Protein AF-A0A401NIW7-F1 (afdb_monomer)

Organism: Scyliorhinus torazame (NCBI:txid75743)

Radius of gyration: 30.34 Å; Cα contacts (8 Å, |Δi|>4): 1349; chains: 1; bounding box: 84×66×97 Å

Secondary structure (DSSP, 8-state):
-----PPPPTT--GGGTT--EEEEEE-SSEEEEEETTS-EEEEEEEEEE-TTS-EEEEEPPPEE-GGGTTS-EEEEEE-SSEEEEEETTS-EEEEE--TTSTT-S-STT--EEEEEE-GGGTTS-EEEEEE-SSEEEEEETTS-EEEEE--TTSTT-SSS---EEEEEE-GGGTTS---EEEE-SSEEEEETTEEEEE--TTSTTSSS--S-EEEEEE--------S-----S---PPPEEEEEEETTEEEEEEPPP--------TTSSS-S-----GGGTTTS---HHHHHHHHHHT-STTS--------S--SS-------------S--HHHHHHHHHHHHTT-GGGS-HHHHHHHHHHHHHHHHHHHTPPPEEEEE-TTSHHHHHHHHHHHTTTS-TTSPEEEEETT----SHHHHHHHHHHHHHHHHH-TTTSEEPTTT--EE--SSPPSSSSHHHHHHHHHHHHHHHT--------HHHHHHHTTPPP-HHHHHHH-HHHHHHHHHHH---S-HHHHH--BSEEEEE-TTS-EEEEESSTTGGG-B--TTTHHHHHHHHHHHHHTGGGHHHHHHHHHHHHTSS-HHHHTTS-HHHHHHHHH-B----HHHHHHH-EEES--TTSHHHHHHHHHHHHS-HHHHHHHHHHHHS-SSBPTT-TTS---EEE----SSGGGSPPEEEGGGTEEE----SSHHHHHHHHHHHHHHTTT-SS---S--

Mean predicted aligned error: 18.11 Å

pLDDT: mean 72.96, std 22.21, range [20.44, 97.75]

Solvent-accessible surface area (backbone atoms only — not comparable to full-atom values): 40743 Å² total; per-residue (Å²): 133,91,80,88,78,80,83,72,60,72,56,38,44,84,78,52,75,64,40,42,72,56,50,61,25,42,19,62,44,34,36,41,38,32,27,74,82,14,38,43,28,41,23,43,44,43,76,41,84,40,101,83,78,47,77,45,79,43,74,47,79,61,37,76,43,69,92,45,53,88,49,39,36,74,47,67,27,25,15,34,55,30,38,39,36,32,24,76,85,24,48,43,30,22,24,32,53,11,77,42,12,37,44,26,61,65,61,88,34,61,57,32,98,54,80,38,69,28,64,90,49,60,93,43,58,53,68,45,72,37,29,15,37,52,24,30,40,40,31,30,74,86,19,50,43,28,29,20,3,43,12,81,41,5,34,52,26,72,71,48,49,68,63,26,37,38,72,38,75,33,68,86,49,60,94,54,58,42,78,47,73,22,27,9,39,50,26,31,39,35,39,57,70,47,25,20,18,3,43,8,77,77,40,33,43,56,62,88,45,48,64,61,27,32,40,69,40,73,36,77,87,84,84,77,85,75,91,65,96,68,98,69,97,71,89,77,76,83,51,74,76,46,69,44,34,32,45,74,37,58,51,70,45,66,59,80,83,91,71,92,76,86,90,74,71,85,86,75,78,74,78,89,77,78,93,77,74,68,81,83,64,72,87,64,91,78,59,72,68,62,52,49,51,50,51,52,50,61,60,54,43,46,74,50,86,62,92,67,71,82,93,71,97,61,103,66,89,73,84,88,71,82,84,87,89,89,85,83,88,90,84,57,80,64,55,55,54,51,52,53,47,65,68,44,30,87,44,33,82,69,45,55,73,66,33,48,52,51,52,49,55,50,51,37,52,48,50,30,64,74,64,72,54,69,61,45,72,38,66,24,42,92,92,40,44,60,63,32,45,51,51,43,51,63,76,47,71,88,56,74,50,46,34,54,75,38,33,30,47,69,97,52,93,64,73,40,60,15,52,33,25,30,47,35,46,52,35,28,53,52,49,64,72,35,65,72,74,32,39,58,28,90,79,53,68,29,39,40,79,48,76,62,80,55,98,67,75,67,53,49,22,49,52,15,30,51,53,16,42,26,56,46,69,70,31,50,36,56,67,42,64,50,67,40,58,38,20,52,76,61,75,40,84,70,50,62,69,44,39,39,62,49,31,72,64,28,55,56,50,48,51,63,71,68,54,83,62,80,60,39,39,80,76,64,69,43,44,31,43,48,80,39,72,44,99,86,69,47,78,46,75,44,59,58,45,94,71,13,75,77,39,72,38,35,72,90,48,40,67,60,48,48,52,33,50,46,45,36,68,75,39,66,58,34,42,69,58,48,50,38,18,50,54,18,26,48,56,19,44,62,68,59,63,63,53,34,49,53,40,69,53,48,44,27,50,31,42,24,35,87,76,78,58,65,72,47,41,64,74,48,43,41,58,42,82,52,53,86,82,36,67,54,52,46,41,48,50,56,49,56,66,72,44,55,68,75,56,50,32,37,42,34,26,54,28,41,31,37,63,56,42,54,53,71,36,46,86,72,47,59,40,32,41,31,42,87,78,65,85,70,27,74,82,55,66,50,46,56,42,30,67,68,31,25,35,38,47,57,71,37,91,44,59,67,59,44,46,53,33,46,54,45,44,46,51,47,51,73,79,45,87,68,72,81,81,90,78,130

Structure (mmCIF, N/CA/C/O backbone):
data_AF-A0A401NIW7-F1
#
_entry.id   AF-A0A401NIW7-F1
#
loop_
_atom_site.group_PDB
_atom_site.id
_atom_site.type_symbol
_atom_site.label_atom_id
_atom_site.label_alt_id
_atom_site.label_comp_id
_atom_site.label_asym_id
_atom_site.label_entity_id
_atom_site.label_seq_id
_atom_site.pdbx_PDB_ins_code
_atom_site.Cartn_x
_atom_site.Cartn_y
_atom_site.Cartn_z
_atom_site.occupancy
_atom_site.B_iso_or_equiv
_atom_site.auth_seq_id
_atom_site.auth_comp_id
_atom_site.auth_asym_id
_atom_site.auth_atom_id
_atom_site.pdbx_PDB_model_num
ATOM 1 N N . VAL A 1 1 ? -25.364 21.256 -52.747 1.00 29.42 1 VAL A N 1
ATOM 2 C CA . VAL A 1 1 ? -26.210 20.075 -53.042 1.00 29.42 1 VAL A CA 1
ATOM 3 C C . VAL A 1 1 ? -25.743 18.892 -52.203 1.00 29.42 1 VAL A C 1
ATOM 5 O O . VAL A 1 1 ? -24.567 18.574 -52.206 1.00 29.42 1 VAL A O 1
ATOM 8 N N . ARG A 1 2 ? -26.684 18.372 -51.410 1.00 27.89 2 ARG A N 1
ATOM 9 C CA . ARG A 1 2 ? -26.705 17.194 -50.524 1.00 27.89 2 ARG A CA 1
ATOM 10 C C . ARG A 1 2 ? -25.580 16.153 -50.658 1.00 27.89 2 ARG A C 1
ATOM 12 O O . ARG A 1 2 ? -25.397 15.564 -51.713 1.00 27.89 2 ARG A O 1
ATOM 19 N N . GLY A 1 3 ? -25.012 15.796 -49.506 1.00 23.67 3 GLY A N 1
ATOM 20 C CA . GLY A 1 3 ? -24.344 14.517 -49.255 1.00 23.67 3 GLY A CA 1
ATOM 21 C C . GLY A 1 3 ? -24.343 14.186 -47.759 1.00 23.67 3 GLY A C 1
ATOM 22 O O . GLY A 1 3 ? -23.374 14.456 -47.061 1.00 23.67 3 GLY A O 1
ATOM 23 N N . TRP A 1 4 ? -25.466 13.677 -47.247 1.00 27.62 4 TRP A N 1
ATOM 24 C CA . TRP A 1 4 ? -25.642 13.252 -45.854 1.00 27.62 4 TRP A CA 1
ATOM 25 C C . TRP A 1 4 ? -24.672 12.110 -45.491 1.00 27.62 4 TRP A C 1
ATOM 27 O O . TRP A 1 4 ? -24.789 11.017 -46.040 1.00 27.62 4 TRP A O 1
ATOM 37 N N . LYS A 1 5 ? -23.775 12.309 -44.515 1.00 29.88 5 LYS A N 1
ATOM 38 C CA . LYS A 1 5 ? -23.221 11.196 -43.724 1.00 29.88 5 LYS A CA 1
ATOM 39 C C . LYS A 1 5 ? -24.084 11.044 -42.472 1.00 29.88 5 LYS A C 1
ATOM 41 O O . LYS A 1 5 ? -24.156 11.955 -41.653 1.00 29.88 5 LYS A O 1
ATOM 46 N N . LYS A 1 6 ? -24.805 9.920 -42.408 1.00 28.88 6 LYS A N 1
ATOM 47 C CA . LYS A 1 6 ? -25.704 9.520 -41.318 1.00 28.88 6 LYS A CA 1
ATOM 48 C C . LYS A 1 6 ? -25.016 9.695 -39.960 1.00 28.88 6 LYS A C 1
ATOM 50 O O . LYS A 1 6 ? -23.955 9.117 -39.740 1.00 28.88 6 LYS A O 1
ATOM 55 N N . LYS A 1 7 ? -25.652 10.462 -39.071 1.00 31.55 7 LYS A N 1
ATOM 56 C CA . LYS A 1 7 ? -25.397 10.434 -37.628 1.00 31.55 7 LYS A CA 1
ATOM 57 C C . LYS A 1 7 ? -25.598 8.994 -37.141 1.00 31.55 7 LYS A C 1
ATOM 59 O O . LYS A 1 7 ? -26.641 8.409 -37.422 1.00 31.55 7 LYS A O 1
ATOM 64 N N . THR A 1 8 ? -24.600 8.408 -36.493 1.00 30.16 8 THR A N 1
ATOM 65 C CA . THR A 1 8 ? -24.762 7.171 -35.719 1.00 30.16 8 THR A CA 1
ATOM 66 C C . THR A 1 8 ? -25.313 7.544 -34.348 1.00 30.16 8 THR A C 1
ATOM 68 O O . THR A 1 8 ? -24.718 8.385 -33.680 1.00 30.16 8 THR A O 1
ATOM 71 N N . GLU A 1 9 ? -26.445 6.952 -33.967 1.00 31.27 9 GLU A N 1
ATOM 72 C CA . GLU A 1 9 ? -27.076 7.133 -32.653 1.00 31.27 9 GLU A CA 1
ATOM 73 C C . GLU A 1 9 ? -26.124 6.726 -31.500 1.00 31.27 9 GLU A C 1
ATOM 75 O O . GLU A 1 9 ? -25.246 5.872 -31.675 1.00 31.27 9 GLU A O 1
ATOM 80 N N . PRO A 1 10 ? -26.280 7.306 -30.301 1.00 31.59 10 PRO A N 1
ATOM 81 C CA . PRO A 1 10 ? -25.478 7.019 -29.115 1.00 31.59 10 PRO A CA 1
ATOM 82 C C . PRO A 1 10 ? -25.639 5.556 -28.691 1.00 31.59 10 PRO A C 1
ATOM 84 O O . PRO A 1 10 ? -26.748 5.046 -28.549 1.00 31.59 10 PRO A O 1
ATOM 87 N N . GLY A 1 11 ? -24.509 4.880 -28.473 1.00 33.44 11 GLY A N 1
ATOM 88 C CA . GLY A 1 11 ? -24.452 3.440 -28.200 1.00 33.44 11 GLY A CA 1
ATOM 89 C C . GLY A 1 11 ? -24.207 2.573 -29.439 1.00 33.44 11 GLY A C 1
ATOM 90 O O . GLY A 1 11 ? -23.999 1.373 -29.293 1.00 33.44 11 GLY A O 1
ATOM 91 N N . LEU A 1 12 ? -24.171 3.153 -30.645 1.00 33.91 12 LEU A N 1
ATOM 92 C CA . LEU A 1 12 ? -23.828 2.452 -31.882 1.00 33.91 12 LEU A CA 1
ATOM 93 C C . LEU A 1 12 ? -22.353 2.665 -32.223 1.00 33.91 12 LEU A C 1
ATOM 95 O O . LEU A 1 12 ? -21.999 3.541 -33.012 1.00 33.91 12 LEU A O 1
ATOM 99 N N . PHE A 1 13 ? -21.469 1.837 -31.669 1.00 41.75 13 PHE A N 1
ATOM 100 C CA . PHE A 1 13 ? -20.079 1.865 -32.114 1.00 41.75 13 PHE A CA 1
ATOM 101 C C . PHE A 1 13 ? -19.962 1.197 -33.495 1.00 41.75 13 PHE A C 1
ATOM 103 O O . PHE A 1 13 ? -20.552 0.128 -33.713 1.00 41.75 13 PHE A O 1
ATOM 110 N N . PRO A 1 14 ? -19.156 1.749 -34.423 1.00 42.44 14 PRO A N 1
ATOM 111 C CA . PRO A 1 14 ? -18.940 1.156 -35.746 1.00 42.44 14 PRO A CA 1
ATOM 112 C C . PRO A 1 14 ? -18.460 -0.301 -35.668 1.00 42.44 14 PRO A C 1
ATOM 114 O O . PRO A 1 14 ? -18.791 -1.120 -36.524 1.00 42.44 14 PRO A O 1
ATOM 117 N N . HIS A 1 15 ? -17.708 -0.628 -34.612 1.00 47.84 15 HIS A N 1
ATOM 118 C CA . HIS A 1 15 ? -17.145 -1.953 -34.356 1.00 47.84 15 HIS A CA 1
ATOM 119 C C . HIS A 1 15 ? -18.180 -2.995 -33.904 1.00 47.84 15 HIS A C 1
ATOM 121 O O . HIS A 1 15 ? -17.994 -4.176 -34.181 1.00 47.84 15 HIS A O 1
ATOM 127 N N . PHE A 1 16 ? -19.299 -2.575 -33.306 1.00 53.31 16 PHE A N 1
ATOM 128 C CA . PHE A 1 16 ? -20.375 -3.462 -32.841 1.00 53.31 16 PHE A CA 1
ATOM 129 C C . PHE A 1 16 ? -21.561 -3.517 -33.812 1.00 53.31 16 PHE A C 1
ATOM 131 O O . PHE A 1 16 ? -22.676 -3.833 -33.411 1.00 53.31 16 PHE A O 1
ATOM 138 N N . LYS A 1 17 ? -21.348 -3.178 -35.095 1.00 58.56 17 LYS A N 1
ATOM 139 C CA . LYS A 1 17 ? -22.383 -3.187 -36.148 1.00 58.56 17 LYS A CA 1
ATOM 140 C C . LYS A 1 17 ? -23.684 -2.475 -35.742 1.00 58.56 17 LYS A C 1
ATOM 142 O O . LYS A 1 17 ? -24.760 -2.968 -36.060 1.00 58.56 17 LYS A O 1
ATOM 147 N N . GLN A 1 18 ? -23.594 -1.332 -35.055 1.00 56.09 18 GLN A N 1
ATOM 148 C CA . GLN A 1 18 ? -24.780 -0.616 -34.562 1.00 56.09 18 GLN A CA 1
ATOM 149 C C . GLN A 1 18 ? -25.594 -1.429 -33.534 1.00 56.09 18 GLN A C 1
ATOM 151 O O . GLN A 1 18 ? -26.820 -1.399 -33.529 1.00 56.09 18 GLN A O 1
ATOM 156 N N . GLN A 1 19 ? -24.928 -2.170 -32.648 1.00 53.62 19 GLN A N 1
ATOM 157 C CA . GLN A 1 19 ? -25.566 -2.741 -31.465 1.00 53.62 19 GLN A CA 1
ATOM 158 C C . GLN A 1 19 ? -25.176 -1.982 -30.210 1.00 53.62 19 GLN A C 1
ATOM 160 O O . GLN A 1 19 ? -24.020 -1.602 -30.028 1.00 53.62 19 GLN A O 1
ATOM 165 N N . ARG A 1 20 ? -26.160 -1.818 -29.328 1.00 56.47 20 ARG A N 1
ATOM 166 C CA . ARG A 1 20 ? -25.988 -1.164 -28.044 1.00 56.47 20 ARG A CA 1
ATOM 167 C C . ARG A 1 20 ? -25.466 -2.133 -26.997 1.00 56.47 20 ARG A C 1
ATOM 169 O O . ARG A 1 20 ? -26.117 -3.139 -26.715 1.00 56.47 20 ARG A O 1
ATOM 176 N N . ILE A 1 21 ? -24.319 -1.810 -26.411 1.00 60.56 21 ILE A N 1
ATOM 177 C CA . ILE A 1 21 ? -23.726 -2.590 -25.323 1.00 60.56 21 ILE A CA 1
ATOM 178 C C . ILE A 1 21 ? -24.487 -2.317 -24.022 1.00 60.56 21 ILE A C 1
ATOM 180 O O . ILE A 1 21 ? -24.727 -1.169 -23.654 1.00 60.56 21 ILE A O 1
ATOM 184 N N . HIS A 1 22 ? -24.917 -3.397 -23.378 1.00 53.97 22 HIS A N 1
ATOM 185 C CA . HIS A 1 22 ? -25.657 -3.416 -22.123 1.00 53.97 22 HIS A CA 1
ATOM 186 C C . HIS A 1 22 ? -24.731 -3.615 -20.919 1.00 53.97 22 HIS A C 1
ATOM 188 O O . HIS A 1 22 ? -24.939 -2.985 -19.888 1.00 53.97 22 HIS A O 1
ATOM 194 N N . PHE A 1 23 ? -23.731 -4.486 -21.053 1.00 52.34 23 PHE A N 1
ATOM 195 C CA . PHE A 1 23 ? -22.862 -4.904 -19.957 1.00 52.34 23 PHE A CA 1
ATOM 196 C C . PHE A 1 23 ? -21.481 -5.302 -20.493 1.00 52.34 23 PHE A C 1
ATOM 198 O O . PHE A 1 23 ? -21.373 -5.761 -21.632 1.00 52.34 23 PHE A O 1
ATOM 205 N N . ALA A 1 24 ? -20.436 -5.150 -19.680 1.00 53.69 24 ALA A N 1
ATOM 206 C CA . ALA A 1 24 ? -19.100 -5.642 -19.991 1.00 53.69 24 ALA A CA 1
ATOM 207 C C . ALA A 1 24 ? -18.489 -6.356 -18.778 1.00 53.69 24 ALA A C 1
ATOM 209 O O . ALA A 1 24 ? -18.705 -5.936 -17.645 1.00 53.69 24 ALA A O 1
ATOM 210 N N . ALA A 1 25 ? -17.728 -7.421 -19.031 1.00 53.84 25 ALA A N 1
ATOM 211 C CA . ALA A 1 25 ? -16.949 -8.145 -18.028 1.00 53.84 25 ALA A CA 1
ATOM 212 C C . ALA A 1 25 ? -15.480 -8.199 -18.456 1.00 53.84 25 ALA A C 1
ATOM 214 O O . ALA A 1 25 ? -15.186 -8.466 -19.622 1.00 53.84 25 ALA A O 1
ATOM 215 N N . CYS A 1 26 ? -14.561 -7.968 -17.522 1.00 57.81 26 CYS A N 1
ATOM 216 C CA . CYS A 1 26 ? -13.124 -7.914 -17.785 1.00 57.81 26 CYS A CA 1
ATOM 217 C C . CYS A 1 26 ? -12.389 -9.000 -16.989 1.00 57.81 26 CYS A C 1
ATOM 219 O O . CYS A 1 26 ? -12.693 -9.205 -15.819 1.00 57.81 26 CYS A O 1
ATOM 221 N N . GLY A 1 27 ? -11.454 -9.687 -17.641 1.00 54.44 27 GLY A N 1
ATOM 222 C CA . GLY A 1 27 ? -10.474 -10.591 -17.038 1.00 54.44 27 GLY A CA 1
ATOM 223 C C . GLY A 1 27 ? -9.046 -10.160 -17.387 1.00 54.44 27 GLY A C 1
ATOM 224 O O . GLY A 1 27 ? -8.850 -9.183 -18.109 1.00 54.44 27 GLY A O 1
ATOM 225 N N . THR A 1 28 ? -8.024 -10.887 -16.924 1.00 60.28 28 THR A N 1
ATOM 226 C CA . THR A 1 28 ? -6.608 -10.547 -17.201 1.00 60.28 28 THR A CA 1
ATOM 227 C C . THR A 1 28 ? -6.256 -10.645 -18.685 1.00 60.28 28 THR A C 1
ATOM 229 O O . THR A 1 28 ? -5.409 -9.893 -19.163 1.00 60.28 28 THR A O 1
ATOM 232 N N . SER A 1 29 ? -6.892 -11.559 -19.421 1.00 58.81 29 SER A N 1
ATOM 233 C CA . SER A 1 29 ? -6.573 -11.845 -20.829 1.00 58.81 29 SER A CA 1
ATOM 234 C C . SER A 1 29 ? -7.672 -11.469 -21.824 1.00 58.81 29 SER A C 1
ATOM 236 O O . SER A 1 29 ? -7.430 -11.475 -23.033 1.00 58.81 29 SER A O 1
ATOM 238 N N . GLN A 1 30 ? -8.879 -11.127 -21.364 1.00 62.47 30 GLN A N 1
ATOM 239 C CA . GLN A 1 30 ? -10.021 -10.897 -22.251 1.00 62.47 30 GLN A CA 1
ATOM 240 C C . GLN A 1 30 ? -11.078 -9.964 -21.660 1.00 62.47 30 GLN A C 1
ATOM 242 O O . GLN A 1 30 ? -11.284 -9.910 -20.451 1.00 62.47 30 GLN A O 1
ATOM 247 N N . ILE A 1 31 ? -11.796 -9.275 -22.544 1.00 62.81 31 ILE A N 1
ATOM 248 C CA . ILE A 1 31 ? -12.953 -8.438 -22.225 1.00 62.81 31 ILE A CA 1
ATOM 249 C C . ILE A 1 31 ? -14.146 -8.950 -23.023 1.00 62.81 31 ILE A C 1
ATOM 251 O O . ILE A 1 31 ? -14.061 -9.114 -24.243 1.00 62.81 31 ILE A O 1
ATOM 255 N N . LEU A 1 32 ? -15.264 -9.177 -22.341 1.00 59.72 32 LEU A N 1
ATOM 256 C CA . LEU A 1 32 ? -16.536 -9.534 -22.949 1.00 59.72 32 LEU A CA 1
ATOM 257 C C . LEU A 1 32 ? -17.483 -8.347 -22.934 1.00 59.72 32 LEU A C 1
ATOM 259 O O . LEU A 1 32 ? -17.671 -7.709 -21.904 1.00 59.72 32 LEU A O 1
ATOM 263 N N . PHE A 1 33 ? -18.138 -8.112 -24.062 1.00 63.69 33 PHE A N 1
ATOM 264 C CA . PHE A 1 33 ? -19.189 -7.117 -24.211 1.00 63.69 33 PHE A CA 1
ATOM 265 C C . PHE A 1 33 ? -20.492 -7.823 -24.554 1.00 63.69 33 PHE A C 1
ATOM 267 O O . PHE A 1 33 ? -20.564 -8.573 -25.528 1.00 63.69 33 PHE A O 1
ATOM 274 N N . LEU A 1 34 ? -21.534 -7.554 -23.782 1.00 66.06 34 LEU A N 1
ATOM 275 C CA . LEU A 1 34 ? -22.876 -8.058 -24.009 1.00 66.06 34 LEU A CA 1
ATOM 276 C C . LEU A 1 34 ? -23.756 -6.929 -24.533 1.00 66.06 34 LEU A C 1
ATOM 278 O O . LEU A 1 34 ? -23.904 -5.896 -23.885 1.00 66.06 34 LEU A O 1
ATOM 282 N N . SER A 1 35 ? -24.358 -7.121 -25.700 1.00 68.19 35 SER A N 1
ATOM 283 C CA . SER A 1 35 ? -25.353 -6.193 -26.243 1.00 68.19 35 SER A CA 1
ATOM 284 C C . SER A 1 35 ? -26.738 -6.391 -25.625 1.00 68.19 35 SER A C 1
ATOM 286 O O . SER A 1 35 ? -27.068 -7.475 -25.153 1.00 68.19 35 SER A O 1
ATOM 288 N N . GLN A 1 36 ? -27.595 -5.373 -25.718 1.00 70.25 36 GLN A N 1
ATOM 289 C CA . GLN A 1 36 ? -29.013 -5.472 -25.339 1.00 70.25 36 GLN A CA 1
ATOM 290 C C . GLN A 1 36 ? -29.783 -6.535 -26.138 1.00 70.25 36 GLN A C 1
ATOM 292 O O . GLN A 1 36 ? -30.791 -7.050 -25.670 1.00 70.25 36 GLN A O 1
ATOM 297 N N . ALA A 1 37 ? -29.306 -6.875 -27.339 1.00 76.50 37 ALA A N 1
ATOM 298 C CA . ALA A 1 37 ? -29.878 -7.926 -28.177 1.00 76.50 37 ALA A CA 1
ATOM 299 C C . ALA A 1 37 ? -29.418 -9.344 -27.777 1.00 76.50 37 ALA A C 1
ATOM 301 O O . ALA A 1 37 ? -29.784 -10.310 -28.442 1.00 76.50 37 ALA A O 1
ATOM 302 N N . GLY A 1 38 ? -28.586 -9.474 -26.739 1.00 79.62 38 GLY A N 1
ATOM 303 C CA . GLY A 1 38 ? -28.044 -10.750 -26.272 1.00 79.62 38 GLY A CA 1
ATOM 304 C C . GLY A 1 38 ? -26.857 -11.282 -27.079 1.00 79.62 38 GLY A C 1
ATOM 305 O O . GLY A 1 38 ? -26.450 -12.432 -26.915 1.00 79.62 38 GLY A O 1
ATOM 306 N N . THR A 1 39 ? -26.280 -10.454 -27.952 1.00 82.88 39 THR A N 1
ATOM 307 C CA . THR A 1 39 ? -25.058 -10.762 -28.707 1.00 82.88 39 THR A CA 1
ATOM 308 C C . THR A 1 39 ? -23.813 -10.505 -27.859 1.00 82.88 39 THR A C 1
ATOM 310 O O . THR A 1 39 ? -23.696 -9.417 -27.288 1.00 82.88 39 THR A O 1
ATOM 313 N N . VAL A 1 40 ? -22.866 -11.450 -27.845 1.00 81.06 40 VAL A N 1
ATOM 314 C CA . VAL A 1 40 ? -21.578 -11.328 -27.139 1.00 81.06 40 VAL A CA 1
ATOM 315 C C . VAL A 1 40 ? -20.442 -11.013 -28.110 1.00 81.06 40 VAL A C 1
ATOM 317 O O . VAL A 1 40 ? -20.285 -11.664 -29.146 1.00 81.06 40 VAL A O 1
ATOM 320 N N . TYR A 1 41 ? -19.620 -10.038 -27.740 1.00 72.00 41 TYR A N 1
ATOM 321 C CA . TYR A 1 41 ? -18.366 -9.709 -28.401 1.00 72.00 41 TYR A CA 1
ATOM 322 C C . TYR A 1 41 ? -17.202 -9.936 -27.441 1.00 72.00 41 TYR A C 1
ATOM 324 O O . TYR A 1 41 ? -17.340 -9.710 -26.243 1.00 72.00 41 TYR A O 1
ATOM 332 N N . GLN A 1 42 ? -16.059 -10.348 -27.975 1.00 73.88 42 GLN A N 1
ATOM 333 C CA . GLN A 1 42 ? -14.843 -10.595 -27.214 1.00 73.88 42 GLN A CA 1
ATOM 334 C C . GLN A 1 42 ? -13.689 -9.761 -27.770 1.00 73.88 42 GLN A C 1
ATOM 336 O O . GLN A 1 42 ? -13.488 -9.694 -28.985 1.00 73.88 42 GLN A O 1
ATOM 341 N N . SER A 1 43 ? -12.926 -9.156 -26.869 1.00 64.62 43 SER A N 1
ATOM 342 C CA . SER A 1 43 ? -11.619 -8.562 -27.133 1.00 64.62 43 SER A CA 1
ATOM 343 C C . SER A 1 43 ? -10.565 -9.280 -26.304 1.00 64.62 43 SER A C 1
ATOM 345 O O . SER A 1 43 ? -10.817 -9.668 -25.169 1.00 64.62 43 SER A O 1
ATOM 347 N N . GLU A 1 44 ? -9.373 -9.424 -26.860 1.00 62.41 44 GLU A N 1
ATOM 348 C CA . GLU A 1 44 ? -8.208 -9.957 -26.156 1.00 62.41 44 GLU A CA 1
ATOM 349 C C . GLU A 1 44 ? -7.389 -8.806 -25.577 1.00 62.41 44 GLU A C 1
ATOM 351 O O . GLU A 1 44 ? -7.233 -7.759 -26.216 1.00 62.41 44 GLU A O 1
ATOM 356 N N . VAL A 1 45 ? -6.849 -9.021 -24.382 1.00 56.94 45 VAL A N 1
ATOM 357 C CA . VAL A 1 45 ? -5.892 -8.129 -23.732 1.00 56.94 45 VAL A CA 1
ATOM 358 C C . VAL A 1 45 ? -4.498 -8.684 -24.005 1.00 56.94 45 VAL A C 1
ATOM 360 O O . VAL A 1 45 ? -4.078 -9.681 -23.425 1.00 56.94 45 VAL A O 1
ATOM 363 N N . VAL A 1 46 ? -3.783 -8.056 -24.936 1.00 54.78 46 VAL A N 1
ATOM 364 C CA . VAL A 1 46 ? -2.448 -8.485 -25.359 1.00 54.78 46 VAL A CA 1
ATOM 365 C C . VAL A 1 46 ? -1.398 -7.680 -24.614 1.00 54.78 46 VAL A C 1
ATOM 367 O O . VAL A 1 46 ? -1.273 -6.473 -24.812 1.00 54.78 46 VAL A O 1
ATOM 370 N N . THR A 1 47 ? -0.589 -8.357 -23.811 1.00 51.53 47 THR A N 1
ATOM 371 C CA . THR A 1 47 ? 0.628 -7.790 -23.229 1.00 51.53 47 THR A CA 1
ATOM 372 C C . THR A 1 47 ? 1.782 -7.915 -24.210 1.00 51.53 47 THR A C 1
ATOM 374 O O . THR A 1 47 ? 2.117 -9.023 -24.631 1.00 51.53 47 THR A O 1
ATOM 377 N N . LYS A 1 48 ? 2.423 -6.798 -24.557 1.00 49.56 48 LYS A N 1
ATOM 378 C CA . LYS A 1 48 ? 3.707 -6.810 -25.260 1.00 49.56 48 LYS A CA 1
ATOM 379 C C . LYS A 1 48 ? 4.806 -6.300 -24.352 1.00 49.56 48 LYS A C 1
ATOM 381 O O . LYS A 1 48 ? 4.734 -5.180 -23.841 1.00 49.56 48 LYS A O 1
ATOM 386 N N . ASP A 1 49 ? 5.851 -7.103 -24.237 1.00 45.88 49 ASP A N 1
ATOM 387 C CA . ASP A 1 49 ? 7.105 -6.660 -23.660 1.00 45.88 49 ASP A CA 1
ATOM 388 C C . ASP A 1 49 ? 7.793 -5.743 -24.670 1.00 45.88 49 ASP A C 1
ATOM 390 O O . ASP A 1 49 ? 8.120 -6.127 -25.795 1.00 45.88 49 ASP A O 1
ATOM 394 N N . THR A 1 50 ? 7.951 -4.479 -24.293 1.00 47.53 50 THR A N 1
ATOM 395 C CA . THR A 1 50 ? 8.711 -3.520 -25.096 1.00 47.53 50 THR A CA 1
ATOM 396 C C . THR A 1 50 ? 10.181 -3.555 -24.688 1.00 47.53 50 THR A C 1
ATOM 398 O O . THR A 1 50 ? 10.506 -3.819 -23.531 1.00 47.53 50 THR A O 1
ATOM 401 N N . ALA A 1 51 ? 11.082 -3.186 -25.605 1.00 38.28 51 ALA A N 1
ATOM 402 C CA . ALA A 1 51 ? 12.521 -3.051 -25.333 1.00 38.28 51 ALA A CA 1
ATOM 403 C C . ALA A 1 51 ? 12.855 -2.077 -24.175 1.00 38.28 51 ALA A C 1
ATOM 405 O O . ALA A 1 51 ? 13.984 -2.035 -23.699 1.00 38.28 51 ALA A O 1
ATOM 406 N N . ALA A 1 52 ? 11.873 -1.298 -23.702 1.00 39.53 52 ALA A N 1
ATOM 407 C CA . ALA A 1 52 ? 11.976 -0.402 -22.554 1.00 39.53 52 ALA A CA 1
ATOM 408 C C . ALA A 1 52 ? 11.619 -1.055 -21.197 1.00 39.53 52 ALA A C 1
ATOM 410 O O . ALA A 1 52 ? 11.593 -0.343 -20.187 1.00 39.53 52 ALA A O 1
ATOM 411 N N . ALA A 1 53 ? 11.358 -2.371 -21.161 1.00 39.38 53 ALA A N 1
ATOM 412 C CA . ALA A 1 53 ? 10.875 -3.119 -19.992 1.00 39.38 53 ALA A CA 1
ATOM 413 C C . ALA A 1 53 ? 9.532 -2.599 -19.434 1.00 39.38 53 ALA A C 1
ATOM 415 O O . ALA A 1 53 ? 9.211 -2.777 -18.263 1.00 39.38 53 ALA A O 1
ATOM 416 N N . THR A 1 54 ? 8.727 -1.938 -20.274 1.00 35.09 54 THR A N 1
ATOM 417 C CA . THR A 1 54 ? 7.331 -1.611 -19.964 1.00 35.09 54 THR A CA 1
ATOM 418 C C . THR A 1 54 ? 6.415 -2.614 -20.652 1.00 35.09 54 THR A C 1
ATOM 420 O O . THR A 1 54 ? 6.501 -2.767 -21.874 1.00 35.09 54 THR A O 1
ATOM 423 N N . LYS A 1 55 ? 5.533 -3.273 -19.890 1.00 40.28 55 LYS A N 1
ATOM 424 C CA . LYS A 1 55 ? 4.415 -4.037 -20.455 1.00 40.28 55 LYS A CA 1
ATOM 425 C C . LYS A 1 55 ? 3.416 -3.042 -21.036 1.00 40.28 55 LYS A C 1
ATOM 427 O O . LYS A 1 55 ? 2.831 -2.250 -20.301 1.00 40.28 55 LYS A O 1
ATOM 432 N N . GLU A 1 56 ? 3.285 -3.021 -22.357 1.00 41.12 56 GLU A N 1
ATOM 433 C CA . GLU A 1 56 ? 2.213 -2.280 -23.021 1.00 41.12 56 GLU A CA 1
ATOM 434 C C . GLU A 1 56 ? 1.037 -3.232 -23.248 1.00 41.12 56 GLU A C 1
ATOM 436 O O . GLU A 1 56 ? 1.205 -4.317 -23.809 1.00 41.12 56 GLU A O 1
ATOM 441 N N . PHE A 1 57 ? -0.145 -2.832 -22.782 1.00 44.47 57 PHE A N 1
ATOM 442 C CA . PHE A 1 57 ? -1.385 -3.581 -22.952 1.00 44.47 57 PHE A CA 1
ATOM 443 C C . PHE A 1 57 ? -2.125 -3.047 -24.176 1.00 44.47 57 PHE A C 1
ATOM 445 O O . PHE A 1 57 ? -2.380 -1.848 -24.294 1.00 44.47 57 PHE A O 1
ATOM 452 N N . PHE A 1 58 ? -2.479 -3.941 -25.089 1.00 47.06 58 PHE A N 1
ATOM 453 C CA . PHE A 1 58 ? -3.251 -3.633 -26.282 1.00 47.06 58 PHE A CA 1
ATOM 454 C C . PHE A 1 58 ? -4.549 -4.424 -26.246 1.00 47.06 58 PHE A C 1
ATOM 456 O O . PHE A 1 58 ? -4.525 -5.649 -26.186 1.00 47.06 58 PHE A O 1
ATOM 463 N N . ILE A 1 59 ? -5.681 -3.729 -26.325 1.00 49.78 59 ILE A N 1
ATOM 464 C CA . ILE A 1 59 ? -6.988 -4.374 -26.451 1.00 49.78 59 ILE A CA 1
ATOM 465 C C . ILE A 1 59 ? -7.272 -4.566 -27.939 1.00 49.78 59 ILE A C 1
ATOM 467 O O . ILE A 1 59 ? -7.234 -3.612 -28.724 1.00 49.78 59 ILE A O 1
ATOM 471 N N . THR A 1 60 ? -7.528 -5.804 -28.354 1.00 50.56 60 THR A N 1
ATOM 472 C CA . THR A 1 60 ? -7.862 -6.093 -29.750 1.00 50.56 60 THR A CA 1
ATOM 473 C C . THR A 1 60 ? -9.266 -5.598 -30.095 1.00 50.56 60 THR A C 1
ATOM 475 O O . THR A 1 60 ? -10.127 -5.404 -29.233 1.00 50.56 60 THR A O 1
ATOM 478 N N . LYS A 1 61 ? -9.516 -5.364 -31.390 1.00 54.19 61 LYS A N 1
ATOM 479 C CA . LYS A 1 61 ? -10.842 -4.944 -31.861 1.00 54.19 61 LYS A CA 1
ATOM 480 C C . LYS A 1 61 ? -11.891 -5.990 -31.455 1.00 54.19 61 LYS A C 1
ATOM 482 O O . LYS A 1 61 ? -11.657 -7.164 -31.746 1.00 54.19 61 LYS A O 1
ATOM 487 N N . PRO A 1 62 ? -13.038 -5.582 -30.882 1.00 63.69 62 PRO A N 1
ATOM 488 C CA . PRO A 1 62 ? -14.069 -6.521 -30.468 1.00 63.69 62 PRO A CA 1
ATOM 489 C C . PRO A 1 62 ? -14.548 -7.391 -31.627 1.00 63.69 62 PRO A C 1
ATOM 491 O O . PRO A 1 62 ? -14.924 -6.888 -32.691 1.00 63.69 62 PRO A O 1
ATOM 494 N N . GLN A 1 63 ? -14.539 -8.703 -31.418 1.00 74.44 63 GLN A N 1
ATOM 495 C CA . GLN A 1 63 ? -14.987 -9.691 -32.389 1.00 74.44 63 GLN A CA 1
ATOM 496 C C . GLN A 1 63 ? -16.277 -10.350 -31.928 1.00 74.44 63 GLN A C 1
ATOM 498 O O . GLN A 1 63 ? -16.442 -10.685 -30.760 1.00 74.44 63 GLN A O 1
ATOM 503 N N . LEU A 1 64 ? -17.201 -10.555 -32.864 1.00 82.25 64 LEU A N 1
ATOM 504 C CA . LEU A 1 64 ? -18.438 -11.278 -32.596 1.00 82.25 64 LEU A CA 1
ATOM 505 C C . LEU A 1 64 ? -18.128 -12.736 -32.242 1.00 82.25 64 LEU A C 1
ATOM 507 O O . LEU A 1 64 ? -17.575 -13.466 -33.072 1.00 82.25 64 LEU A O 1
ATOM 511 N N . LEU A 1 65 ? -18.576 -13.181 -31.070 1.00 87.88 65 LEU A N 1
ATOM 512 C CA . LEU A 1 65 ? -18.446 -14.569 -30.651 1.00 87.88 65 LEU A CA 1
ATOM 513 C C . LEU A 1 65 ? -19.549 -15.411 -31.309 1.00 87.88 65 LEU A C 1
ATOM 515 O O . LEU A 1 65 ? -20.622 -15.640 -30.751 1.00 87.88 65 LEU A O 1
ATOM 519 N N . LYS A 1 66 ? -19.300 -15.837 -32.554 1.00 87.81 66 LYS A N 1
ATOM 520 C CA . LYS A 1 66 ? -20.297 -16.504 -33.414 1.00 87.81 66 LYS A CA 1
ATOM 521 C C . LYS A 1 66 ? -20.939 -17.734 -32.762 1.00 87.81 66 LYS A C 1
ATOM 523 O O . LYS A 1 66 ? -22.125 -17.960 -32.971 1.00 87.81 66 LYS A O 1
ATOM 528 N N . SER A 1 67 ? -20.195 -18.480 -31.946 1.00 88.56 67 SER A N 1
ATOM 529 C CA . SER A 1 67 ? -20.690 -19.669 -31.238 1.00 88.56 67 SER A CA 1
ATOM 530 C C . SER A 1 67 ? -21.830 -19.383 -30.252 1.00 88.56 67 SER A C 1
ATOM 532 O O . SER A 1 67 ? -22.636 -20.274 -30.004 1.00 88.56 67 SER A O 1
ATOM 534 N N . LEU A 1 68 ? -21.935 -18.158 -29.720 1.00 90.88 68 LEU A N 1
ATOM 535 C CA . LEU A 1 68 ? -23.021 -17.746 -28.817 1.00 90.88 68 LEU A CA 1
ATOM 536 C C . LEU A 1 68 ? -24.101 -16.899 -29.502 1.00 90.88 68 LEU A C 1
ATOM 538 O O . LEU A 1 68 ? -25.076 -16.521 -28.858 1.00 90.88 68 LEU A O 1
ATOM 542 N N . SER A 1 69 ? -23.958 -16.598 -30.796 1.00 84.19 69 SER A N 1
ATOM 543 C CA . SER A 1 69 ? -24.842 -15.650 -31.491 1.00 84.19 69 SER A CA 1
ATOM 544 C C . SER A 1 69 ? -26.314 -16.081 -31.535 1.00 84.19 69 SER A C 1
ATOM 546 O O . SER A 1 69 ? -27.197 -15.230 -31.493 1.00 84.19 69 SER A O 1
ATOM 548 N N . GLU A 1 70 ? -26.587 -17.386 -31.536 1.00 85.38 70 GLU A N 1
ATOM 549 C CA . GLU A 1 70 ? -27.945 -17.952 -31.539 1.00 85.38 70 GLU A CA 1
ATOM 550 C C . GLU A 1 70 ? -28.496 -18.222 -30.128 1.00 85.38 70 GLU A C 1
ATOM 552 O O . GLU A 1 70 ? -29.612 -18.710 -29.983 1.00 85.38 70 GLU A O 1
ATOM 557 N N . LYS A 1 71 ? -27.718 -17.944 -29.072 1.00 86.19 71 LYS A N 1
ATOM 558 C CA . LYS A 1 71 ? -28.034 -18.365 -27.697 1.00 86.19 71 LYS A CA 1
ATOM 559 C C . LYS A 1 71 ? -28.675 -17.286 -26.832 1.00 86.19 71 LYS A C 1
ATOM 561 O O . LYS A 1 71 ? -29.031 -17.596 -25.706 1.00 86.19 71 LYS A O 1
ATOM 566 N N . ASN A 1 72 ? -28.845 -16.063 -27.338 1.00 88.44 72 ASN A N 1
ATOM 567 C CA . ASN A 1 72 ? -29.466 -14.933 -26.630 1.00 88.44 72 ASN A CA 1
ATOM 568 C C . ASN A 1 72 ? -28.989 -14.806 -25.168 1.00 88.44 72 ASN A C 1
ATOM 570 O O . ASN A 1 72 ? -29.660 -15.226 -24.218 1.00 88.44 72 ASN A O 1
ATOM 574 N N . ILE A 1 73 ? -27.778 -14.278 -25.009 1.00 90.75 73 ILE A N 1
ATOM 575 C CA . ILE A 1 73 ? -27.099 -14.176 -23.718 1.00 90.75 73 ILE A CA 1
ATOM 576 C C . ILE A 1 73 ? -27.708 -13.046 -22.880 1.00 90.75 73 ILE A C 1
ATOM 578 O O . ILE A 1 73 ? -27.989 -11.967 -23.389 1.00 90.75 73 ILE A O 1
ATOM 582 N N . ILE A 1 74 ? -27.901 -13.289 -21.585 1.00 83.50 74 ILE A N 1
ATOM 583 C CA . ILE A 1 74 ? -28.460 -12.320 -20.627 1.00 83.50 74 ILE A CA 1
ATOM 584 C C . ILE A 1 74 ? -27.434 -11.844 -19.597 1.00 83.50 74 ILE A C 1
ATOM 586 O O . ILE A 1 74 ? -27.613 -10.786 -19.003 1.00 83.50 74 ILE A O 1
ATOM 590 N N . GLN A 1 75 ? -26.352 -12.598 -19.395 1.00 81.75 75 GLN A N 1
ATOM 591 C CA . GLN A 1 75 ? -25.279 -12.233 -18.475 1.00 81.75 75 GLN A CA 1
ATOM 592 C C . GLN A 1 75 ? -23.946 -12.809 -18.957 1.00 81.75 75 GLN A C 1
ATOM 594 O O . GLN A 1 75 ? -23.906 -13.910 -19.506 1.00 81.75 75 GLN A O 1
ATOM 599 N N . VAL A 1 76 ? -22.854 -12.083 -18.723 1.00 81.06 76 VAL A N 1
ATOM 600 C CA . VAL A 1 76 ? -21.479 -12.572 -18.895 1.00 81.06 76 VAL A CA 1
ATOM 601 C C . VAL A 1 76 ? -20.677 -12.313 -17.620 1.00 81.06 76 VAL A C 1
ATOM 603 O O . VAL A 1 76 ? -20.998 -11.391 -16.873 1.00 81.06 76 VAL A O 1
ATOM 606 N N . ALA A 1 77 ? -19.651 -13.117 -17.364 1.00 80.12 77 ALA A N 1
ATOM 607 C CA . ALA A 1 77 ? -18.692 -12.904 -16.280 1.00 80.12 77 ALA A CA 1
ATOM 608 C C . ALA A 1 77 ? -17.290 -13.336 -16.731 1.00 80.12 77 ALA A C 1
ATOM 610 O O . ALA A 1 77 ? -17.155 -14.228 -17.570 1.00 80.12 77 ALA A O 1
ATOM 611 N N . CYS A 1 78 ? -16.254 -12.711 -16.176 1.00 74.44 78 CYS A N 1
ATOM 612 C CA . CYS A 1 78 ? -14.858 -13.031 -16.461 1.00 74.44 78 CYS A CA 1
ATOM 613 C C . CYS A 1 78 ? -14.116 -13.229 -15.144 1.00 74.44 78 CYS A C 1
ATOM 615 O O . CYS A 1 78 ? -14.266 -12.415 -14.239 1.00 74.44 78 CYS A O 1
ATOM 617 N N . GLY A 1 79 ? -13.331 -14.300 -15.063 1.00 73.81 79 GLY A N 1
ATOM 618 C CA . GLY A 1 79 ? -12.267 -14.414 -14.070 1.00 73.81 79 GLY A CA 1
ATOM 619 C C . GLY A 1 79 ? -10.933 -14.006 -14.678 1.00 73.81 79 GLY A C 1
ATOM 620 O O . GLY A 1 79 ? -10.907 -13.298 -15.682 1.00 73.81 79 GLY A O 1
ATOM 621 N N . ASN A 1 80 ? -9.818 -14.513 -14.150 1.00 76.44 80 ASN A N 1
ATOM 622 C CA . ASN A 1 80 ? -8.495 -14.176 -14.679 1.00 76.44 80 ASN A CA 1
ATOM 623 C C . ASN A 1 80 ? -8.365 -14.573 -16.162 1.00 76.44 80 ASN A C 1
ATOM 625 O O . ASN A 1 80 ? -8.343 -13.736 -17.065 1.00 76.44 80 ASN A O 1
ATOM 629 N N . ASN A 1 81 ? -8.381 -15.876 -16.431 1.00 80.44 81 ASN A N 1
ATOM 630 C CA . ASN A 1 81 ? -8.197 -16.409 -17.782 1.00 80.44 81 ASN A CA 1
ATOM 631 C C . ASN A 1 81 ? -9.376 -17.260 -18.254 1.00 80.44 81 ASN A C 1
ATOM 633 O O . ASN A 1 81 ? -9.210 -18.124 -19.111 1.00 80.44 81 ASN A O 1
ATOM 637 N N . HIS A 1 82 ? -10.563 -17.053 -17.684 1.00 87.31 82 HIS A N 1
ATOM 638 C CA . HIS A 1 82 ? -11.771 -17.777 -18.066 1.00 87.31 82 HIS A CA 1
ATOM 639 C C . HIS A 1 82 ? -12.985 -16.854 -18.139 1.00 87.31 82 HIS A C 1
ATOM 641 O O . HIS A 1 82 ? -12.991 -15.754 -17.587 1.00 87.31 82 HIS A O 1
ATOM 647 N N . SER A 1 83 ? -14.005 -17.312 -18.849 1.00 87.88 83 SER A N 1
ATOM 648 C CA . SER A 1 83 ? -15.225 -16.574 -19.129 1.00 87.88 83 SER A CA 1
ATOM 649 C C . SER A 1 83 ? -16.444 -17.459 -18.986 1.00 87.88 83 SER A C 1
ATOM 651 O O . SER A 1 83 ? -16.402 -18.647 -19.307 1.00 87.88 83 SER A O 1
ATOM 653 N N . LEU A 1 84 ? -17.538 -16.839 -18.557 1.00 91.12 84 LEU A N 1
ATOM 654 C CA . LEU A 1 84 ? -18.855 -17.433 -18.417 1.00 91.12 84 LEU A CA 1
ATOM 655 C C . LEU A 1 84 ? -19.888 -16.607 -19.192 1.00 91.12 84 LEU A C 1
ATOM 657 O O . LEU A 1 84 ? -19.816 -15.377 -19.233 1.00 91.12 84 LEU A O 1
ATOM 661 N N . ALA A 1 85 ? -20.892 -17.277 -19.748 1.00 92.69 85 ALA A N 1
ATOM 662 C CA . ALA A 1 85 ? -22.069 -16.651 -20.336 1.00 92.69 85 ALA A CA 1
ATOM 663 C C . ALA A 1 85 ? -23.333 -17.435 -19.981 1.00 92.69 85 ALA A C 1
ATOM 665 O O . ALA A 1 85 ? -23.355 -18.662 -20.066 1.00 92.69 85 ALA A O 1
ATOM 666 N N . LEU A 1 86 ? -24.396 -16.723 -19.621 1.00 89.56 86 LEU A N 1
ATOM 667 C CA . LEU A 1 86 ? -25.699 -17.288 -19.288 1.00 89.56 86 LEU A CA 1
ATOM 668 C C . LEU A 1 86 ? -26.712 -16.919 -20.372 1.00 89.56 86 LEU A C 1
ATOM 670 O O . LEU A 1 86 ? -26.895 -15.736 -20.662 1.00 89.56 86 LEU A O 1
ATOM 674 N N . SER A 1 87 ? -27.381 -17.909 -20.962 1.00 89.62 87 SER A N 1
ATOM 675 C CA . SER A 1 87 ? -28.475 -17.680 -21.909 1.00 89.62 87 SER A CA 1
ATOM 676 C C . SER A 1 87 ? -29.805 -17.400 -21.215 1.00 89.62 87 SER A C 1
ATOM 678 O O . SER A 1 87 ? -30.032 -17.798 -20.072 1.00 89.62 87 SER A O 1
ATOM 680 N N . LYS A 1 88 ? -30.737 -16.785 -21.951 1.00 85.56 88 LYS A N 1
ATOM 681 C CA . LYS A 1 88 ? -32.132 -16.617 -21.510 1.00 85.56 88 LYS A CA 1
ATOM 682 C C . LYS A 1 88 ? -32.838 -17.949 -21.210 1.00 85.56 88 LYS A C 1
ATOM 684 O O . LYS A 1 88 ? -33.769 -17.981 -20.413 1.00 85.56 88 LYS A O 1
ATOM 689 N N . GLU A 1 89 ? -32.395 -19.038 -21.833 1.00 82.06 89 GLU A N 1
ATOM 690 C CA . GLU A 1 89 ? -32.915 -20.397 -21.618 1.00 82.06 89 GLU A CA 1
ATOM 691 C C . GLU A 1 89 ? -32.317 -21.080 -20.372 1.00 82.06 89 GLU A C 1
ATOM 693 O O . GLU A 1 89 ? -32.617 -22.240 -20.102 1.00 82.06 89 GLU A O 1
ATOM 698 N N . GLY A 1 90 ? -31.462 -20.386 -19.610 1.00 82.19 90 GLY A N 1
ATOM 699 C CA . GLY A 1 90 ? -30.801 -20.932 -18.423 1.00 82.19 90 GLY A CA 1
ATOM 700 C C . GLY A 1 90 ? -29.590 -21.815 -18.736 1.00 82.19 90 GLY A C 1
ATOM 701 O O . GLY A 1 90 ? -29.085 -22.494 -17.846 1.00 82.19 90 GLY A O 1
ATOM 702 N N . GLN A 1 91 ? -29.105 -21.822 -19.982 1.00 89.44 91 GLN A N 1
ATOM 703 C CA . GLN A 1 91 ? -27.898 -22.560 -20.355 1.00 89.44 91 GLN A CA 1
ATOM 704 C C . GLN A 1 91 ? -26.656 -21.755 -19.974 1.00 89.44 91 GLN A C 1
ATOM 706 O O . GLN A 1 91 ? -26.524 -20.585 -20.338 1.00 89.44 91 GLN A O 1
ATOM 711 N N . LEU A 1 92 ? -25.724 -22.407 -19.283 1.00 94.50 92 LEU A N 1
ATOM 712 C CA . LEU A 1 92 ? -24.429 -21.838 -18.932 1.00 94.50 92 LEU A CA 1
ATOM 713 C C . LEU A 1 92 ? -23.360 -22.294 -19.925 1.00 94.50 92 LEU A C 1
ATOM 715 O O . LEU A 1 92 ? -23.228 -23.487 -20.206 1.00 94.50 92 LEU A O 1
ATOM 719 N N . PHE A 1 93 ? -22.577 -21.342 -20.419 1.00 95.56 93 PHE A N 1
ATOM 720 C CA . PHE A 1 93 ? -21.416 -21.571 -21.267 1.00 95.56 93 PHE A CA 1
ATOM 721 C C . PHE A 1 93 ? -20.148 -21.079 -20.575 1.00 95.56 93 PHE A C 1
ATOM 723 O O . PHE A 1 93 ? -20.168 -20.014 -19.963 1.00 95.56 93 PHE A O 1
ATOM 730 N N . ALA A 1 94 ? -19.052 -21.822 -20.710 1.00 95.75 94 ALA A N 1
ATOM 731 C CA . ALA A 1 94 ? -17.751 -21.484 -20.146 1.00 95.75 94 ALA A CA 1
ATOM 732 C C . ALA A 1 94 ? -16.617 -21.735 -21.153 1.00 95.75 94 ALA A C 1
ATOM 734 O O . ALA A 1 94 ? -16.677 -22.683 -21.938 1.00 95.75 94 ALA A O 1
ATOM 735 N N . TRP A 1 95 ? -15.594 -20.880 -21.155 1.00 95.62 95 TRP A N 1
ATOM 736 C CA . TRP A 1 95 ? -14.377 -21.047 -21.962 1.00 95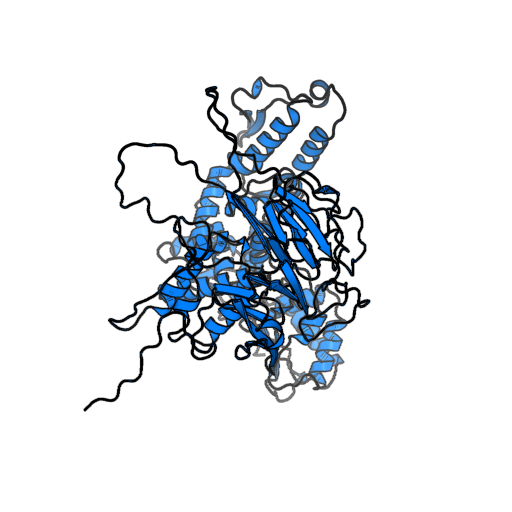.62 95 TRP A CA 1
ATOM 737 C C . TRP A 1 95 ? -13.174 -20.329 -21.349 1.00 95.62 95 TRP A C 1
ATOM 739 O O . TRP A 1 95 ? -13.314 -19.516 -20.440 1.00 95.62 95 TRP A O 1
ATOM 749 N N . GLY A 1 96 ? -11.985 -20.639 -21.852 1.00 93.00 96 GLY A N 1
ATOM 750 C CA . GLY A 1 96 ? -10.693 -20.152 -21.382 1.00 93.00 96 GLY A CA 1
ATOM 751 C C . GLY A 1 96 ? -9.881 -21.239 -20.676 1.00 93.00 96 GLY A C 1
ATOM 752 O O . GLY A 1 96 ? -9.969 -22.426 -21.004 1.00 93.00 96 GLY A O 1
ATOM 753 N N . GLN A 1 97 ? -9.055 -20.818 -19.724 1.00 90.88 97 GLN A N 1
ATOM 754 C CA . GLN A 1 97 ? -8.212 -21.675 -18.900 1.00 90.88 97 GLN A CA 1
ATOM 755 C C . GLN A 1 97 ? -9.058 -22.568 -17.986 1.00 90.88 97 GLN A C 1
ATOM 757 O O . GLN A 1 97 ? -10.049 -22.111 -17.425 1.00 90.88 97 GLN A O 1
ATOM 762 N N . ASN A 1 98 ? -8.654 -23.832 -17.821 1.00 95.38 98 ASN A N 1
ATOM 763 C CA . ASN A 1 98 ? -9.366 -24.801 -16.981 1.00 95.38 98 ASN A CA 1
ATOM 764 C C . ASN A 1 98 ? -8.465 -25.556 -15.989 1.00 95.38 98 ASN A C 1
ATOM 766 O O . ASN A 1 98 ? -8.866 -26.610 -15.509 1.00 95.38 98 ASN A O 1
ATOM 770 N N . THR A 1 99 ? -7.262 -25.055 -15.689 1.00 93.19 99 THR A N 1
ATOM 771 C CA . THR A 1 99 ? -6.250 -25.742 -14.861 1.00 93.19 99 THR A CA 1
ATOM 772 C C . THR A 1 99 ? -6.806 -26.302 -13.548 1.00 93.19 99 THR A C 1
ATOM 774 O O . THR A 1 99 ? -6.493 -27.436 -13.202 1.00 93.19 99 THR A O 1
ATOM 777 N N . TYR A 1 100 ? -7.687 -25.555 -12.880 1.00 94.12 100 TYR A N 1
ATOM 778 C CA . TYR A 1 100 ? -8.290 -25.921 -11.592 1.00 94.12 100 TYR A CA 1
ATOM 779 C C . TYR A 1 100 ? -9.763 -26.327 -11.727 1.00 94.12 100 TYR A C 1
ATOM 781 O O . TYR A 1 100 ? -10.490 -26.444 -10.747 1.00 94.12 100 TYR A O 1
ATOM 789 N N . GLY A 1 101 ? -10.248 -26.516 -12.958 1.00 94.75 101 GLY A N 1
ATOM 790 C CA . GLY A 1 101 ? -11.640 -26.871 -13.205 1.00 94.75 101 GLY A CA 1
ATOM 791 C C . GLY A 1 101 ? -12.616 -25.698 -13.261 1.00 94.75 101 GLY A C 1
ATOM 792 O O . GLY A 1 101 ? -13.821 -25.939 -13.241 1.00 94.75 101 GLY A O 1
ATOM 793 N N . GLN A 1 102 ? -12.137 -24.452 -13.365 1.00 94.06 102 GLN A N 1
ATOM 794 C CA . GLN A 1 102 ? -12.961 -23.234 -13.353 1.00 94.06 102 GLN A CA 1
ATOM 795 C C . GLN A 1 102 ? -14.014 -23.151 -14.475 1.00 94.06 102 GLN A C 1
ATOM 797 O O . GLN A 1 102 ? -14.947 -22.360 -14.381 1.00 94.06 102 GLN A O 1
ATOM 802 N N . LEU A 1 103 ? -13.936 -23.996 -15.510 1.00 96.06 103 LEU A N 1
ATOM 803 C CA . LEU A 1 103 ? -14.977 -24.082 -16.540 1.00 96.06 103 LEU A CA 1
ATOM 804 C C . LEU A 1 103 ? -16.163 -24.973 -16.146 1.00 96.06 103 LEU A C 1
ATOM 806 O O . LEU A 1 103 ? -17.228 -24.857 -16.742 1.00 96.06 103 LEU A O 1
ATOM 810 N N . GLY A 1 104 ? -15.998 -25.887 -15.185 1.00 94.56 104 GLY A N 1
ATOM 811 C CA . GLY A 1 104 ? -17.087 -26.740 -14.694 1.00 94.56 104 GLY A CA 1
ATOM 812 C C . GLY A 1 104 ? -17.562 -27.843 -15.655 1.00 94.56 104 GLY A C 1
ATOM 813 O O . GLY A 1 104 ? -18.598 -28.455 -15.413 1.00 94.56 104 GLY A O 1
ATOM 814 N N . ILE A 1 105 ? -16.829 -28.104 -16.742 1.00 93.88 105 ILE A N 1
ATOM 815 C CA . ILE A 1 105 ? -17.203 -29.043 -17.822 1.00 93.88 105 ILE A CA 1
ATOM 816 C C . ILE A 1 105 ? -16.620 -30.463 -17.669 1.00 93.88 105 ILE A C 1
ATOM 818 O O . ILE A 1 105 ? -16.694 -31.253 -18.604 1.00 93.88 105 ILE A O 1
ATOM 822 N N . ASP A 1 106 ? -16.010 -30.785 -16.524 1.00 88.31 106 ASP A N 1
ATOM 823 C CA . ASP A 1 106 ? -15.461 -32.117 -16.202 1.00 88.31 106 ASP A CA 1
ATOM 824 C C . ASP A 1 106 ? -14.443 -32.686 -17.223 1.00 88.31 106 ASP A C 1
ATOM 826 O O . ASP A 1 106 ? -14.361 -33.885 -17.480 1.00 88.31 106 ASP A O 1
ATOM 830 N N . THR A 1 107 ? -13.616 -31.820 -17.818 1.00 86.94 107 THR A N 1
ATOM 831 C CA . THR A 1 107 ? -12.570 -32.208 -18.788 1.00 86.94 107 THR A CA 1
ATOM 832 C C . THR A 1 107 ? -11.191 -32.444 -18.156 1.00 86.94 107 THR A C 1
ATOM 834 O O . THR A 1 107 ? -10.174 -32.356 -18.845 1.00 86.94 107 THR A O 1
ATOM 837 N N . LYS A 1 108 ? -11.125 -32.723 -16.844 1.00 81.88 108 LYS A N 1
ATOM 838 C CA . LYS A 1 108 ? -9.875 -32.985 -16.091 1.00 81.88 108 LYS A CA 1
ATOM 839 C C . LYS A 1 108 ? -8.759 -31.949 -16.325 1.00 81.88 108 LYS A C 1
ATOM 841 O O . LYS A 1 108 ? -7.602 -32.306 -16.518 1.00 81.88 108 LYS A O 1
ATOM 846 N N . GLY A 1 109 ? -9.110 -30.665 -16.349 1.00 83.56 109 GLY A N 1
ATOM 847 C CA . GLY A 1 109 ? -8.130 -29.579 -16.458 1.00 83.56 109 GLY A CA 1
ATOM 848 C C . GLY A 1 109 ? -7.919 -29.011 -17.868 1.00 83.56 109 GLY A C 1
ATOM 849 O O . GLY A 1 109 ? -7.219 -28.012 -18.030 1.00 83.56 109 GLY A O 1
ATOM 850 N N . ALA A 1 110 ? -8.521 -29.607 -18.906 1.00 90.38 110 ALA A N 1
ATOM 851 C CA . ALA A 1 110 ? -8.307 -29.169 -20.285 1.00 90.38 110 ALA A CA 1
ATOM 852 C C . ALA A 1 110 ? -9.018 -27.838 -20.597 1.00 90.38 110 ALA A C 1
ATOM 854 O O . ALA A 1 110 ? -10.255 -27.769 -20.596 1.00 90.38 110 ALA A O 1
ATOM 855 N N . SER A 1 111 ? -8.226 -26.802 -20.892 1.00 93.25 111 SER A N 1
ATOM 856 C CA . SER A 1 111 ? -8.678 -25.474 -21.331 1.00 93.25 111 SER A CA 1
ATOM 857 C C . SER A 1 111 ? -9.468 -25.539 -22.640 1.00 93.25 111 SER A C 1
ATOM 859 O O . SER A 1 111 ? -9.202 -26.384 -23.494 1.00 93.25 111 SER A O 1
ATOM 861 N N . GLN A 1 112 ? -10.427 -24.631 -22.812 1.00 94.38 112 GLN A N 1
ATOM 862 C CA . GLN A 1 112 ? -11.301 -24.586 -23.986 1.00 94.38 112 GLN A CA 1
ATOM 863 C C . GLN A 1 112 ? -11.213 -23.218 -24.660 1.00 94.38 112 GLN A C 1
ATOM 865 O O . GLN A 1 112 ? -11.593 -22.229 -24.046 1.00 94.38 112 GLN A O 1
ATOM 870 N N . PRO A 1 113 ? -10.764 -23.112 -25.919 1.00 90.31 113 PRO A N 1
ATOM 871 C CA . PRO A 1 113 ? -10.669 -21.820 -26.603 1.00 90.31 113 PRO A CA 1
ATOM 872 C C . PRO A 1 113 ? -12.032 -21.282 -27.065 1.00 90.31 113 PRO A C 1
ATOM 874 O O . PRO A 1 113 ? -12.134 -20.133 -27.483 1.00 90.31 113 PRO A O 1
ATOM 877 N N . VAL A 1 114 ? -13.076 -22.113 -27.025 1.00 91.75 114 VAL A N 1
ATOM 878 C CA . VAL A 1 114 ? -14.426 -21.777 -27.484 1.00 91.75 114 VAL A CA 1
ATOM 879 C C . VAL A 1 114 ? -15.458 -22.079 -26.394 1.00 91.75 114 VAL A C 1
ATOM 881 O O . VAL A 1 114 ? -15.256 -23.034 -25.641 1.00 91.75 114 VAL A O 1
ATOM 884 N N . PRO A 1 115 ? -16.565 -21.311 -26.319 1.00 95.06 115 PRO A N 1
ATOM 885 C CA . PRO A 1 115 ? -17.666 -21.551 -25.385 1.00 95.06 115 PRO A CA 1
ATOM 886 C C . PRO A 1 115 ? -18.165 -22.998 -25.405 1.00 95.06 115 PRO A C 1
ATOM 888 O O . PRO A 1 115 ? -18.653 -23.470 -26.432 1.00 95.06 115 PRO A O 1
ATOM 891 N N . GLN A 1 116 ? -18.074 -23.676 -24.261 1.00 95.56 116 GLN A N 1
ATOM 892 C CA . GLN A 1 116 ? -18.613 -25.016 -24.030 1.00 95.56 116 GLN A CA 1
ATOM 893 C C . GLN A 1 116 ? -19.784 -24.958 -23.058 1.00 95.56 116 GLN A C 1
ATOM 895 O O . GLN A 1 116 ? -19.762 -24.188 -22.102 1.00 95.56 116 GLN A O 1
ATOM 900 N N . CYS A 1 117 ? -20.809 -25.775 -23.287 1.00 93.75 117 CYS A N 1
ATOM 901 C CA . CYS A 1 117 ? -21.956 -25.836 -22.388 1.00 93.75 117 CYS A CA 1
ATOM 902 C C . CYS A 1 117 ? -21.606 -26.610 -21.108 1.00 93.75 117 CYS A C 1
ATOM 904 O O . CYS A 1 117 ? -21.075 -27.720 -21.170 1.00 93.75 117 CYS A O 1
ATOM 906 N N . VAL A 1 118 ? -21.946 -26.044 -19.950 1.00 95.00 118 VAL A N 1
ATOM 907 C CA . VAL A 1 118 ? -21.805 -26.690 -18.641 1.00 95.00 118 VAL A CA 1
ATOM 908 C C . VAL A 1 118 ? -22.997 -27.625 -18.425 1.00 95.00 118 VAL A C 1
ATOM 910 O O . VAL A 1 118 ? -24.031 -27.255 -17.864 1.00 95.00 118 VAL A O 1
ATOM 913 N N . THR A 1 119 ? -22.871 -28.856 -18.919 1.00 91.75 119 THR A N 1
ATOM 914 C CA . THR A 1 119 ? -23.977 -29.827 -18.985 1.00 91.75 119 THR A CA 1
ATOM 915 C C . THR A 1 119 ? -24.520 -30.230 -17.614 1.00 91.75 119 THR A C 1
ATOM 917 O O . THR A 1 119 ? -25.711 -30.502 -17.488 1.00 91.75 119 THR A O 1
ATOM 920 N N . SER A 1 120 ? -23.696 -30.188 -16.566 1.00 89.31 120 SER A N 1
ATOM 921 C CA . SER A 1 120 ? -24.082 -30.540 -15.192 1.00 89.31 120 SER A CA 1
ATOM 922 C C . SER A 1 120 ? -25.152 -29.631 -14.577 1.00 89.31 120 SER A C 1
ATOM 924 O O . SER A 1 120 ? -25.776 -30.025 -13.598 1.00 89.31 120 SER A O 1
ATOM 926 N N . LEU A 1 121 ? -25.351 -28.423 -15.118 1.00 88.56 121 LEU A N 1
ATOM 927 C CA . LEU A 1 121 ? -26.398 -27.486 -14.690 1.00 88.56 121 LEU A CA 1
ATOM 928 C C . LEU A 1 121 ? -27.549 -27.387 -15.705 1.00 88.56 121 LEU A C 1
ATOM 930 O O . LEU A 1 121 ? -28.441 -26.554 -15.555 1.00 88.56 121 LEU A O 1
ATOM 934 N N . THR A 1 122 ? -27.559 -28.229 -16.743 1.00 86.44 122 THR A N 1
ATOM 935 C CA . THR A 1 122 ? -28.633 -28.216 -17.747 1.00 86.44 122 THR A CA 1
ATOM 936 C C . THR A 1 122 ? -29.968 -28.595 -17.106 1.00 86.44 122 THR A C 1
ATOM 938 O O . THR A 1 122 ? -30.061 -29.574 -16.372 1.00 86.44 122 THR A O 1
ATOM 941 N N . GLY A 1 123 ? -31.011 -27.811 -17.389 1.00 78.00 123 GLY A N 1
ATOM 942 C CA . GLY A 1 123 ? -32.341 -27.979 -16.793 1.00 78.00 123 GLY A CA 1
ATOM 943 C C . GLY A 1 123 ? -32.523 -27.268 -15.448 1.00 78.00 123 GLY A C 1
ATOM 944 O O . GLY A 1 123 ? -33.641 -27.223 -14.939 1.00 78.00 123 GLY A O 1
ATOM 945 N N . MET A 1 124 ? -31.467 -26.667 -14.889 1.00 84.44 124 MET A N 1
ATOM 946 C CA . MET A 1 124 ? -31.585 -25.800 -13.720 1.00 84.44 124 MET A CA 1
ATOM 947 C C . MET A 1 124 ? -31.843 -24.349 -14.144 1.00 84.44 124 MET A C 1
ATOM 949 O O . MET A 1 124 ? -31.116 -23.825 -14.988 1.00 84.44 124 MET A O 1
ATOM 953 N N . PRO A 1 125 ? -32.825 -23.652 -13.547 1.00 79.56 125 PRO A N 1
ATOM 954 C CA . PRO A 1 125 ? -33.058 -22.248 -13.848 1.00 79.56 125 PRO A CA 1
ATOM 955 C C . PRO A 1 125 ? -32.010 -21.377 -13.144 1.00 79.56 125 PRO A C 1
ATOM 957 O O . PRO A 1 125 ? -32.189 -20.978 -11.990 1.00 79.56 125 PRO A O 1
ATOM 960 N N . VAL A 1 126 ? -30.895 -21.109 -13.820 1.00 85.56 126 VAL A N 1
ATOM 961 C CA . VAL A 1 126 ? -29.829 -20.231 -13.319 1.00 85.56 126 VAL A CA 1
ATOM 962 C C . VAL A 1 126 ? -30.270 -18.766 -13.425 1.00 85.56 126 VAL A C 1
ATOM 964 O O . VAL A 1 126 ? -30.707 -18.310 -14.476 1.00 85.56 126 VAL A O 1
ATOM 967 N N . ALA A 1 127 ? -30.168 -18.044 -12.312 1.00 80.69 127 ALA A N 1
ATOM 968 C CA . ALA A 1 127 ? -30.537 -16.642 -12.148 1.00 80.69 127 ALA A CA 1
ATOM 969 C C . ALA A 1 127 ? -29.339 -15.691 -12.256 1.00 80.69 127 ALA A C 1
ATOM 971 O O . ALA A 1 127 ? -29.489 -14.573 -12.740 1.00 80.69 127 ALA A O 1
ATOM 972 N N . GLN A 1 128 ? -28.168 -16.121 -11.780 1.00 83.81 128 GLN A N 1
ATOM 973 C CA . GLN A 1 128 ? -26.952 -15.312 -11.789 1.00 83.81 128 GLN A CA 1
ATOM 974 C C . GLN A 1 128 ? -25.721 -16.198 -11.975 1.00 83.81 128 GLN A C 1
ATOM 976 O O . GLN A 1 128 ? -25.640 -17.286 -11.404 1.00 83.81 128 GLN A O 1
ATOM 981 N N . ILE A 1 129 ? -24.745 -15.699 -12.727 1.00 88.44 129 ILE A N 1
ATOM 982 C CA . ILE A 1 129 ? -23.383 -16.241 -12.806 1.00 88.44 129 ILE A CA 1
ATOM 983 C C . ILE A 1 129 ? -22.370 -15.229 -12.277 1.00 88.44 129 ILE A C 1
ATOM 985 O O . ILE A 1 129 ? -22.591 -14.021 -12.358 1.00 88.44 129 ILE A O 1
ATOM 989 N N . THR A 1 130 ? -21.258 -15.708 -11.736 1.00 85.25 130 THR A N 1
ATOM 990 C CA . THR A 1 130 ? -20.130 -14.861 -11.338 1.00 85.25 130 THR A CA 1
ATOM 991 C C . THR A 1 130 ? -18.832 -15.661 -11.385 1.00 85.25 130 THR A C 1
ATOM 993 O O . THR A 1 130 ? -18.850 -16.888 -11.275 1.00 85.25 130 THR A O 1
ATOM 996 N N . ALA A 1 131 ? -17.718 -14.970 -11.590 1.00 83.88 131 ALA A N 1
ATOM 997 C CA . ALA A 1 131 ? -16.391 -15.557 -11.668 1.00 83.88 131 ALA A CA 1
ATOM 998 C C . ALA A 1 131 ? -15.450 -14.763 -10.760 1.00 83.88 131 ALA A C 1
ATOM 1000 O O . ALA A 1 131 ? -15.474 -13.534 -10.774 1.00 83.88 131 ALA A O 1
ATOM 1001 N N . GLY A 1 132 ? -14.667 -15.475 -9.954 1.00 80.81 132 GLY A N 1
ATOM 1002 C CA . GLY A 1 132 ? -13.511 -14.919 -9.256 1.00 80.81 132 GLY A CA 1
ATOM 1003 C C . GLY A 1 132 ? -12.237 -15.142 -10.062 1.00 80.81 132 GLY A C 1
ATOM 1004 O O . GLY A 1 132 ? -12.309 -15.439 -11.256 1.00 80.81 132 GLY A O 1
ATOM 1005 N N . GLY A 1 133 ? -11.066 -15.075 -9.427 1.00 79.06 133 GLY A N 1
ATOM 1006 C CA . GLY A 1 133 ? -9.787 -15.262 -10.121 1.00 79.06 133 GLY A CA 1
ATOM 1007 C C . GLY A 1 133 ? -9.731 -16.574 -10.906 1.00 79.06 133 GLY A C 1
ATOM 1008 O O . GLY A 1 133 ? -9.656 -16.600 -12.140 1.00 79.06 133 GLY A O 1
ATOM 1009 N N . GLU A 1 134 ? -9.851 -17.687 -10.183 1.00 88.12 134 GLU A N 1
ATOM 1010 C CA . GLU A 1 134 ? -9.749 -19.050 -10.731 1.00 88.12 134 GLU A CA 1
ATOM 1011 C C . GLU A 1 134 ? -10.891 -19.969 -10.274 1.00 88.12 134 GLU A C 1
ATOM 1013 O O . GLU A 1 134 ? -10.770 -21.194 -10.278 1.00 88.12 134 GLU A O 1
ATOM 1018 N N . HIS A 1 135 ? -12.018 -19.377 -9.886 1.00 93.88 135 HIS A N 1
ATOM 1019 C CA . HIS A 1 135 ? -13.218 -20.087 -9.462 1.00 93.88 135 HIS A CA 1
ATOM 1020 C C . HIS A 1 135 ? -14.475 -19.424 -10.032 1.00 93.88 135 HIS A C 1
ATOM 1022 O O . HIS A 1 135 ? -14.449 -18.285 -10.496 1.00 93.88 135 HIS A O 1
ATOM 1028 N N . SER A 1 136 ? -15.581 -20.155 -10.029 1.00 94.62 136 SER A N 1
ATOM 1029 C CA . SER A 1 136 ? -16.831 -19.773 -10.678 1.00 94.62 136 SER A CA 1
ATOM 1030 C C . SER A 1 136 ? -18.028 -20.185 -9.835 1.00 94.62 136 SER A C 1
ATOM 1032 O O . SER A 1 136 ? -17.995 -21.201 -9.137 1.00 94.62 136 SER A O 1
ATOM 1034 N N . PHE A 1 137 ? -19.100 -19.403 -9.936 1.00 94.81 137 PHE A N 1
ATOM 1035 C CA . PHE A 1 137 ? -20.343 -19.635 -9.216 1.00 94.81 137 PHE A CA 1
ATOM 1036 C C . PHE A 1 137 ? -21.580 -19.434 -10.092 1.00 94.81 137 PHE A C 1
ATOM 1038 O O . PHE A 1 137 ? -21.631 -18.562 -10.962 1.00 94.81 137 PHE A O 1
ATOM 1045 N N . ALA A 1 138 ? -22.618 -20.211 -9.787 1.00 92.19 138 ALA A N 1
ATOM 1046 C CA . ALA A 1 138 ? -23.969 -20.036 -10.300 1.00 92.19 138 ALA A CA 1
ATOM 1047 C C . ALA A 1 138 ? -24.989 -20.015 -9.154 1.00 92.19 138 ALA A C 1
ATOM 1049 O O . ALA A 1 138 ? -24.955 -20.844 -8.242 1.00 92.19 138 ALA A O 1
ATOM 1050 N N . LEU A 1 139 ? -25.932 -19.081 -9.239 1.00 87.50 139 LEU A N 1
ATOM 1051 C CA . LEU A 1 139 ? -27.111 -18.982 -8.387 1.00 87.50 139 LEU A CA 1
ATOM 1052 C C . LEU A 1 139 ? -28.334 -19.389 -9.198 1.00 87.50 139 LEU A C 1
ATOM 1054 O O . LEU A 1 139 ? -28.556 -18.860 -10.282 1.00 87.50 139 LEU A O 1
ATOM 1058 N N . SER A 1 140 ? -29.155 -20.285 -8.672 1.00 82.19 140 SER A N 1
ATOM 1059 C CA . SER A 1 140 ? -30.452 -20.635 -9.267 1.00 82.19 140 SER A CA 1
ATOM 1060 C C . SER A 1 140 ? -31.585 -19.719 -8.792 1.00 82.19 140 SER A C 1
ATOM 1062 O O . SER A 1 140 ? -31.487 -19.103 -7.731 1.00 82.19 140 SER A O 1
ATOM 1064 N N . LEU A 1 141 ? -32.706 -19.688 -9.523 1.00 81.38 141 LEU A N 1
ATOM 1065 C CA . LEU A 1 141 ? -33.915 -18.947 -9.126 1.00 81.38 141 LEU A CA 1
ATOM 1066 C C . LEU A 1 141 ? -34.512 -19.430 -7.792 1.00 81.38 141 LEU A C 1
ATOM 1068 O O . LEU A 1 141 ? -35.223 -18.673 -7.137 1.00 81.38 141 LEU A O 1
ATOM 1072 N N . SER A 1 142 ? -34.223 -20.664 -7.361 1.00 77.69 142 SER A N 1
ATOM 1073 C CA . SER A 1 142 ? -34.641 -21.178 -6.048 1.00 77.69 142 SER A CA 1
ATOM 1074 C C . SER A 1 142 ? -33.714 -20.753 -4.901 1.00 77.69 142 SER A C 1
ATOM 1076 O O . SER A 1 142 ? -33.970 -21.102 -3.749 1.00 77.69 142 SER A O 1
ATOM 1078 N N . GLY A 1 143 ? -32.628 -20.031 -5.195 1.00 82.06 143 GLY A N 1
ATOM 1079 C CA . GLY A 1 143 ? -31.615 -19.628 -4.221 1.00 82.06 143 GLY A CA 1
ATOM 1080 C C . GLY A 1 143 ? -30.540 -20.686 -3.944 1.00 82.06 143 GLY A C 1
ATOM 1081 O O . GLY A 1 143 ? -29.730 -20.493 -3.039 1.00 82.06 143 GLY A O 1
ATOM 1082 N N . ALA A 1 144 ? -30.511 -21.799 -4.691 1.00 86.50 144 ALA A N 1
ATOM 1083 C CA . ALA A 1 144 ? -29.439 -22.793 -4.589 1.00 86.50 144 ALA A CA 1
ATOM 1084 C C . ALA A 1 144 ? -28.150 -22.274 -5.246 1.00 86.50 144 ALA A C 1
ATOM 1086 O O . ALA A 1 144 ? -28.204 -21.718 -6.348 1.00 86.50 144 ALA A O 1
ATOM 1087 N N . VAL A 1 145 ? -27.020 -22.480 -4.564 1.00 94.12 145 VAL A N 1
ATOM 1088 C CA . VAL A 1 145 ? -25.691 -21.967 -4.926 1.00 94.12 145 VAL A CA 1
ATOM 1089 C C . VAL A 1 145 ? -24.774 -23.113 -5.340 1.00 94.12 145 VAL A C 1
ATOM 1091 O O . VAL A 1 145 ? -24.638 -24.096 -4.608 1.00 94.12 145 VAL A O 1
ATOM 1094 N N . PHE A 1 146 ? -24.119 -22.962 -6.488 1.00 95.81 146 PHE A N 1
ATOM 1095 C CA . PHE A 1 146 ? -23.163 -23.924 -7.028 1.00 95.81 146 PHE A CA 1
ATOM 1096 C C . PHE A 1 146 ? -21.815 -23.251 -7.251 1.00 95.81 146 PHE A C 1
ATOM 1098 O O . PHE A 1 146 ? -21.775 -22.229 -7.929 1.00 95.81 146 PHE A O 1
ATOM 1105 N N . GLY A 1 147 ? -20.739 -23.825 -6.711 1.00 96.69 147 GLY A N 1
ATOM 1106 C CA . GLY A 1 147 ? -19.364 -23.340 -6.870 1.00 96.69 147 GLY A CA 1
ATOM 1107 C C . GLY A 1 147 ? -18.452 -24.401 -7.488 1.00 96.69 147 GLY A C 1
ATOM 1108 O O . GLY A 1 147 ? -18.658 -25.601 -7.273 1.00 96.69 147 GLY A O 1
ATOM 1109 N N . TRP A 1 148 ? -17.474 -23.975 -8.289 1.00 97.75 148 TRP A N 1
ATOM 1110 C CA . TRP A 1 148 ? -16.448 -24.839 -8.883 1.00 97.75 148 TRP A CA 1
ATOM 1111 C C . TRP A 1 148 ? -15.170 -24.067 -9.244 1.00 97.75 148 TRP A C 1
ATOM 1113 O O . TRP A 1 148 ? -15.161 -22.839 -9.254 1.00 97.75 148 TRP A O 1
ATOM 1123 N N . GLY A 1 149 ? -14.091 -24.783 -9.558 1.00 96.88 149 GLY A N 1
ATOM 1124 C CA . GLY A 1 149 ? -12.756 -24.236 -9.799 1.00 96.88 149 GLY A CA 1
ATOM 1125 C C . GLY A 1 149 ? -11.809 -24.431 -8.616 1.00 96.88 149 GLY A C 1
ATOM 1126 O O . GLY A 1 149 ? -11.968 -25.385 -7.849 1.00 96.88 149 GLY A O 1
ATOM 1127 N N . ARG A 1 150 ? -10.837 -23.519 -8.497 1.00 95.50 150 ARG A N 1
ATOM 1128 C CA . ARG A 1 150 ? -9.809 -23.528 -7.451 1.00 95.50 150 ARG A CA 1
ATOM 1129 C C . ARG A 1 150 ? -10.420 -23.358 -6.058 1.00 95.50 150 ARG A C 1
ATOM 1131 O O . ARG A 1 150 ? -11.349 -22.563 -5.907 1.00 95.50 150 ARG A O 1
ATOM 1138 N N . ASN A 1 151 ? -9.907 -24.073 -5.058 1.00 97.00 151 ASN A N 1
ATOM 1139 C CA . ASN A 1 151 ? -10.427 -24.052 -3.686 1.00 97.00 151 ASN A CA 1
ATOM 1140 C C . ASN A 1 151 ? -9.350 -24.126 -2.583 1.00 97.00 151 ASN A C 1
ATOM 1142 O O . ASN A 1 151 ? -9.674 -24.370 -1.425 1.00 97.00 151 ASN A O 1
ATOM 1146 N N . ASP A 1 152 ? -8.079 -23.909 -2.896 1.00 95.62 152 ASP A N 1
ATOM 1147 C CA . ASP A 1 152 ? -6.965 -24.002 -1.939 1.00 95.62 152 ASP A CA 1
ATOM 1148 C C . ASP A 1 152 ? -7.071 -23.062 -0.720 1.00 95.62 152 ASP A C 1
ATOM 1150 O O . ASP A 1 152 ? -6.445 -23.315 0.308 1.00 95.62 152 ASP A O 1
ATOM 1154 N N . ARG A 1 153 ? -7.890 -22.007 -0.808 1.00 93.12 153 ARG A N 1
ATOM 1155 C CA . ARG A 1 153 ? -8.192 -21.044 0.267 1.00 93.12 153 ARG A CA 1
ATOM 1156 C C . ARG A 1 153 ? -9.596 -21.201 0.846 1.00 93.12 153 ARG A C 1
ATOM 1158 O O . ARG A 1 153 ? -10.036 -20.380 1.646 1.00 93.12 153 ARG A O 1
ATOM 1165 N N . GLY A 1 154 ? -10.336 -22.226 0.424 1.00 94.69 154 GLY A N 1
ATOM 1166 C CA . GLY A 1 154 ? -11.733 -22.419 0.803 1.00 94.69 154 GLY A CA 1
ATOM 1167 C C . GLY A 1 154 ? -12.717 -21.505 0.071 1.00 94.69 154 GLY A C 1
ATOM 1168 O O . GLY A 1 154 ? -13.852 -21.345 0.525 1.00 94.69 154 GLY A O 1
ATOM 1169 N N . GLN A 1 155 ? -12.319 -20.905 -1.058 1.00 93.06 155 GLN A N 1
ATOM 1170 C CA . GLN A 1 155 ? -13.128 -19.950 -1.828 1.00 93.06 155 GLN A CA 1
ATOM 1171 C C . GLN A 1 155 ? -14.442 -20.524 -2.382 1.00 93.06 155 GLN A C 1
ATOM 1173 O O . GLN A 1 155 ? -15.305 -19.751 -2.802 1.00 93.06 155 GLN A O 1
ATOM 1178 N N . LEU A 1 156 ? -14.633 -21.852 -2.341 1.00 96.81 156 LEU A N 1
ATOM 1179 C CA . LEU A 1 156 ? -15.893 -22.522 -2.682 1.00 96.81 156 LEU A CA 1
ATOM 1180 C C . LEU A 1 156 ? -16.834 -22.745 -1.481 1.00 96.81 156 LEU A C 1
ATOM 1182 O O . LEU A 1 156 ? -18.012 -23.044 -1.681 1.00 96.81 156 LEU A O 1
ATOM 1186 N N . GLY A 1 157 ? -16.347 -22.609 -0.242 1.00 95.06 157 GLY A N 1
ATOM 1187 C CA . GLY A 1 157 ? -17.162 -22.744 0.972 1.00 95.06 157 GLY A CA 1
ATOM 1188 C C . GLY A 1 157 ? -17.636 -24.177 1.256 1.00 95.06 157 GLY A C 1
ATOM 1189 O O . GLY A 1 157 ? -18.715 -24.377 1.824 1.00 95.06 157 GLY A O 1
ATOM 1190 N N . LEU A 1 158 ? -16.864 -25.181 0.823 1.00 95.19 158 LEU A N 1
ATOM 1191 C CA . LEU A 1 158 ? -17.242 -26.601 0.843 1.00 95.19 158 LEU A CA 1
ATOM 1192 C C . LEU A 1 158 ? -16.747 -27.386 2.072 1.00 95.19 158 LEU A C 1
ATOM 1194 O O . LEU A 1 158 ? -16.993 -28.588 2.130 1.00 95.19 158 LEU A O 1
ATOM 1198 N N . LYS A 1 159 ? -16.154 -26.724 3.082 1.00 94.25 159 LYS A N 1
ATOM 1199 C CA . LYS A 1 159 ? -15.496 -27.346 4.260 1.00 94.25 159 LYS A CA 1
ATOM 1200 C C . LYS A 1 159 ? -14.211 -28.117 3.947 1.00 94.25 159 LYS A C 1
ATOM 1202 O O . LYS A 1 159 ? -13.803 -28.969 4.731 1.00 94.25 159 LYS A O 1
ATOM 1207 N N . ASP A 1 160 ? -13.580 -27.827 2.824 1.00 94.56 160 ASP A N 1
ATOM 1208 C CA . ASP A 1 160 ? -12.312 -28.420 2.415 1.00 94.56 160 ASP A CA 1
ATOM 1209 C C . ASP A 1 160 ? -11.571 -27.461 1.478 1.00 94.56 160 ASP A C 1
ATOM 1211 O O . ASP A 1 160 ? -12.083 -26.381 1.161 1.00 94.56 160 ASP A O 1
ATOM 1215 N N . THR A 1 161 ? -10.382 -27.874 1.047 1.00 96.44 161 THR A N 1
ATOM 1216 C CA . THR A 1 161 ? -9.489 -27.121 0.159 1.00 96.44 161 THR A CA 1
ATOM 1217 C C . THR A 1 161 ? -9.318 -27.774 -1.216 1.00 96.44 161 THR A C 1
ATOM 1219 O O . THR A 1 161 ? -8.360 -27.486 -1.924 1.00 96.44 161 THR A O 1
ATOM 1222 N N . GLU A 1 162 ? -10.213 -28.690 -1.600 1.00 96.69 162 GLU A N 1
ATOM 1223 C CA . GLU A 1 162 ? -10.056 -29.485 -2.825 1.00 96.69 162 GLU A CA 1
ATOM 1224 C C . GLU A 1 162 ? -10.643 -28.766 -4.048 1.00 96.69 162 GLU A C 1
ATOM 1226 O O . GLU A 1 162 ? -11.748 -28.221 -3.998 1.00 96.69 162 GLU A O 1
ATOM 1231 N N . ASP A 1 163 ? -9.965 -28.797 -5.189 1.00 95.88 163 ASP A N 1
ATOM 1232 C CA . ASP A 1 163 ? -10.488 -28.180 -6.410 1.00 95.88 163 ASP A CA 1
ATOM 1233 C C . ASP A 1 163 ? -11.682 -28.958 -6.974 1.00 95.88 163 ASP A C 1
ATOM 1235 O O . ASP A 1 163 ? -11.798 -30.182 -6.848 1.00 95.88 163 ASP A O 1
ATOM 1239 N N . ARG A 1 164 ? -12.610 -28.253 -7.628 1.00 95.94 164 ARG A N 1
ATOM 1240 C CA . ARG A 1 164 ? -13.826 -28.858 -8.189 1.00 95.94 164 ARG A CA 1
ATOM 1241 C C . ARG A 1 164 ? -13.912 -28.637 -9.693 1.00 95.94 164 ARG A C 1
ATOM 1243 O O . ARG A 1 164 ? -14.156 -27.531 -10.151 1.00 95.94 164 ARG A O 1
ATOM 1250 N N . HIS A 1 165 ? -13.851 -29.719 -10.469 1.00 95.06 165 HIS A N 1
ATOM 1251 C CA . HIS A 1 165 ? -13.957 -29.668 -11.939 1.00 95.06 165 HIS A CA 1
ATOM 1252 C C . HIS A 1 165 ? -15.389 -29.642 -12.492 1.00 95.06 165 HIS A C 1
ATOM 1254 O O . HIS A 1 165 ? -15.589 -29.564 -13.707 1.00 95.06 165 HIS A O 1
ATOM 1260 N N . LYS A 1 166 ? -16.383 -29.700 -11.603 1.00 94.81 166 LYS A N 1
ATOM 1261 C CA . LYS A 1 166 ? -17.806 -29.588 -11.921 1.00 94.81 166 LYS A CA 1
ATOM 1262 C C . LYS A 1 166 ? -18.517 -28.740 -10.863 1.00 94.81 166 LYS A C 1
ATOM 1264 O O . LYS A 1 166 ? -18.082 -28.760 -9.708 1.00 94.81 166 LYS A O 1
ATOM 1269 N N . PRO A 1 167 ? -19.609 -28.046 -11.215 1.00 96.50 167 PRO A N 1
ATOM 1270 C CA . PRO A 1 167 ? -20.483 -27.360 -10.272 1.00 96.50 167 PRO A CA 1
ATOM 1271 C C . PRO A 1 167 ? -20.863 -28.247 -9.084 1.00 96.50 167 PRO A C 1
ATOM 1273 O O . PRO A 1 167 ? -21.465 -29.307 -9.253 1.00 96.50 167 PRO A O 1
ATOM 1276 N N . ASN A 1 168 ? -20.501 -27.814 -7.876 1.00 96.19 168 ASN A N 1
ATOM 1277 C CA . ASN A 1 168 ? -20.830 -28.494 -6.628 1.00 96.19 168 ASN A CA 1
ATOM 1278 C C . ASN A 1 168 ? -21.777 -27.643 -5.787 1.00 96.19 168 ASN A C 1
ATOM 1280 O O . ASN A 1 168 ? -21.608 -26.433 -5.666 1.00 96.19 168 ASN A O 1
ATOM 1284 N N . TYR A 1 169 ? -22.775 -28.293 -5.192 1.00 95.12 169 TYR A N 1
ATOM 1285 C CA . TYR A 1 169 ? -23.780 -27.628 -4.370 1.00 95.12 169 TYR A CA 1
ATOM 1286 C C . TYR A 1 169 ? -23.207 -27.201 -3.013 1.00 95.12 169 TYR A C 1
ATOM 1288 O O . TYR A 1 169 ? -22.736 -28.040 -2.238 1.00 95.12 169 TYR A O 1
ATOM 1296 N N . VAL A 1 170 ? -23.304 -25.909 -2.694 1.00 94.81 170 VAL A N 1
ATOM 1297 C CA . VAL A 1 170 ? -22.846 -25.356 -1.412 1.00 94.81 170 VAL A CA 1
ATOM 1298 C C . VAL A 1 170 ? -23.921 -25.568 -0.346 1.00 94.81 170 VAL A C 1
ATOM 1300 O O . VAL A 1 170 ? -24.712 -24.677 -0.032 1.00 94.81 170 VAL A O 1
ATOM 1303 N N . LYS A 1 171 ? -23.938 -26.772 0.238 1.00 90.00 171 LYS A N 1
ATOM 1304 C CA . LYS A 1 171 ? -24.937 -27.210 1.235 1.00 90.00 171 LYS A CA 1
ATOM 1305 C C . LYS A 1 171 ? -25.091 -26.257 2.426 1.00 90.00 171 LYS A C 1
ATOM 1307 O O . LYS A 1 171 ? -26.165 -26.159 2.999 1.00 90.00 171 LYS A O 1
ATOM 1312 N N . LEU A 1 172 ? -24.038 -25.537 2.815 1.00 87.75 172 LEU A N 1
ATOM 1313 C CA . LEU A 1 172 ? -24.090 -24.598 3.944 1.00 87.75 172 LEU A CA 1
ATOM 1314 C C . LEU A 1 172 ? -24.976 -23.365 3.696 1.00 87.75 172 LEU A C 1
ATOM 1316 O O . LEU A 1 172 ? -25.422 -22.729 4.652 1.00 87.75 172 LEU A O 1
ATOM 1320 N N . LEU A 1 173 ? -25.248 -23.046 2.429 1.00 86.31 173 LEU A N 1
ATOM 1321 C CA . LEU A 1 173 ? -26.139 -21.958 2.020 1.00 86.31 173 LEU A CA 1
ATOM 1322 C C . LEU A 1 173 ? -27.572 -22.447 1.751 1.00 86.31 173 LEU A C 1
ATOM 1324 O O . LEU A 1 173 ? -28.456 -21.647 1.432 1.00 86.31 173 LEU A O 1
ATOM 1328 N N . GLU A 1 174 ? -27.826 -23.746 1.922 1.00 80.81 174 GLU A N 1
ATOM 1329 C CA . GLU A 1 174 ? -29.156 -24.333 1.817 1.00 80.81 174 GLU A CA 1
ATOM 1330 C C . GLU A 1 174 ? -30.122 -23.665 2.806 1.00 80.81 174 GLU A C 1
ATOM 1332 O O . GLU A 1 174 ? -29.780 -23.362 3.952 1.00 80.81 174 GLU A O 1
ATOM 1337 N N . CYS A 1 175 ? -31.340 -23.383 2.341 1.00 70.06 175 CYS A N 1
ATOM 1338 C CA . CYS A 1 175 ? -32.391 -22.702 3.105 1.00 70.06 175 CYS A CA 1
ATOM 1339 C C . CYS A 1 175 ? -32.063 -21.266 3.565 1.00 70.06 175 CYS A C 1
ATOM 1341 O O . CYS A 1 175 ? -32.872 -20.658 4.269 1.00 70.06 175 CYS A O 1
ATOM 1343 N N . LYS A 1 176 ? -30.933 -20.674 3.146 1.00 75.19 176 LYS A N 1
ATOM 1344 C CA . LYS A 1 176 ? -30.591 -19.275 3.466 1.00 75.19 176 LYS A CA 1
ATOM 1345 C C . LYS A 1 176 ? -31.266 -18.252 2.542 1.00 75.19 176 LYS A C 1
ATOM 1347 O O . LYS A 1 176 ? -31.271 -17.073 2.876 1.00 75.19 176 LYS A O 1
ATOM 1352 N N . LYS A 1 177 ? -31.899 -18.705 1.448 1.00 76.12 177 LYS A N 1
ATOM 1353 C CA . LYS A 1 177 ? -32.576 -17.882 0.420 1.00 76.12 177 LYS A CA 1
ATOM 1354 C C . LYS A 1 177 ? -31.635 -16.869 -0.243 1.00 76.12 177 LYS A C 1
ATOM 1356 O O . LYS A 1 177 ? -31.880 -15.667 -0.189 1.00 76.12 177 LYS A O 1
ATOM 1361 N N . THR A 1 178 ? -30.541 -17.356 -0.828 1.00 80.69 178 THR A N 1
ATOM 1362 C CA . THR A 1 178 ? -29.549 -16.519 -1.523 1.00 80.69 178 THR A CA 1
ATOM 1363 C C . THR A 1 178 ? -30.174 -15.708 -2.641 1.00 80.69 178 THR A C 1
ATOM 1365 O O . THR A 1 178 ? -30.854 -16.265 -3.497 1.00 80.69 178 THR A O 1
ATOM 1368 N N . ILE A 1 179 ? -29.916 -14.397 -2.624 1.00 76.94 179 ILE A N 1
ATOM 1369 C CA . ILE A 1 179 ? -30.418 -13.456 -3.632 1.00 76.94 179 ILE A CA 1
ATOM 1370 C C . ILE A 1 179 ? -29.315 -12.864 -4.514 1.00 76.94 179 ILE A C 1
ATOM 1372 O O . ILE A 1 179 ? -29.623 -12.352 -5.584 1.00 76.94 179 ILE A O 1
ATOM 1376 N N . HIS A 1 180 ? -28.049 -12.915 -4.086 1.00 74.69 180 HIS A N 1
ATOM 1377 C CA . HIS A 1 180 ? -26.926 -12.402 -4.872 1.00 74.69 180 HIS A CA 1
ATOM 1378 C C . HIS A 1 180 ? -25.603 -13.070 -4.478 1.00 74.69 180 HIS A C 1
ATOM 1380 O O . HIS A 1 180 ? -25.389 -13.354 -3.298 1.00 74.69 180 HIS A O 1
ATOM 1386 N N . ILE A 1 181 ? -24.703 -13.270 -5.443 1.00 79.88 181 ILE A N 1
ATOM 1387 C CA . ILE A 1 181 ? -23.329 -13.754 -5.227 1.00 79.88 181 ILE A CA 1
ATOM 1388 C C . ILE A 1 181 ? -22.344 -12.774 -5.870 1.00 79.88 181 ILE A C 1
ATOM 1390 O O . ILE A 1 181 ? -22.592 -12.277 -6.965 1.00 79.88 181 ILE A O 1
ATOM 1394 N N . SER A 1 182 ? -21.218 -12.514 -5.211 1.00 76.94 182 SER A N 1
ATOM 1395 C CA . SER A 1 182 ? -20.079 -11.813 -5.804 1.00 76.94 182 SER A CA 1
ATOM 1396 C C . SER A 1 182 ? -18.778 -12.521 -5.449 1.00 76.94 182 SER A C 1
ATOM 1398 O O . SER A 1 182 ? -18.599 -12.923 -4.303 1.00 76.94 182 SER A O 1
ATOM 1400 N N . CYS A 1 183 ? -17.866 -12.637 -6.410 1.00 79.56 183 CYS A N 1
ATOM 1401 C CA . CYS A 1 183 ? -16.567 -13.281 -6.222 1.00 79.56 183 CYS A CA 1
ATOM 1402 C C . CYS A 1 183 ? -15.452 -12.243 -6.350 1.00 79.56 183 CYS A C 1
ATOM 1404 O O . CYS A 1 183 ? -15.507 -11.401 -7.241 1.00 79.56 183 CYS A O 1
ATOM 1406 N N . GLY A 1 184 ? -14.480 -12.293 -5.444 1.00 68.94 184 GLY A N 1
ATOM 1407 C CA . GLY A 1 184 ? -13.194 -11.619 -5.584 1.00 68.94 184 GLY A CA 1
ATOM 1408 C C . GLY A 1 184 ? -12.137 -12.571 -6.135 1.00 68.94 184 GLY A C 1
ATOM 1409 O O . GLY A 1 184 ? -12.467 -13.566 -6.781 1.00 68.94 184 GLY A O 1
ATOM 1410 N N . GLU A 1 185 ? -10.863 -12.287 -5.877 1.00 73.12 185 GLU A N 1
ATOM 1411 C CA . GLU A 1 185 ? -9.761 -13.080 -6.432 1.00 73.12 185 GLU A CA 1
ATOM 1412 C C . GLU A 1 185 ? -9.758 -14.506 -5.867 1.00 73.12 185 GLU A C 1
ATOM 1414 O O . GLU A 1 185 ? -9.913 -15.490 -6.596 1.00 73.12 185 GLU A O 1
ATOM 1419 N N . GLU A 1 186 ? -9.697 -14.607 -4.541 1.00 79.69 186 GLU A N 1
ATOM 1420 C CA . GLU A 1 186 ? -9.641 -15.869 -3.793 1.00 79.69 186 GLU A CA 1
ATOM 1421 C C . GLU A 1 186 ? -10.708 -15.930 -2.690 1.00 79.69 186 GLU A C 1
ATOM 1423 O O . GLU A 1 186 ? -10.571 -16.672 -1.721 1.00 79.69 186 GLU A O 1
ATOM 1428 N N . HIS A 1 187 ? -11.787 -15.151 -2.805 1.00 85.38 187 HIS A N 1
ATOM 1429 C CA . HIS A 1 187 ? -12.896 -15.164 -1.849 1.00 85.38 187 HIS A CA 1
ATOM 1430 C C . HIS A 1 187 ? -14.252 -14.956 -2.518 1.00 85.38 187 HIS A C 1
ATOM 1432 O O . HIS A 1 187 ? -14.354 -14.420 -3.620 1.00 85.38 187 HIS A O 1
ATOM 1438 N N . THR A 1 188 ? -15.311 -15.351 -1.817 1.00 85.00 188 THR A N 1
ATOM 1439 C CA . THR A 1 188 ? -16.696 -15.239 -2.274 1.00 85.00 188 THR A CA 1
ATOM 1440 C C . THR A 1 188 ? -17.555 -14.598 -1.193 1.00 85.00 188 THR A C 1
ATOM 1442 O O . THR A 1 188 ? -17.446 -14.925 -0.012 1.00 85.00 188 THR A O 1
ATOM 1445 N N . ALA A 1 189 ? -18.449 -13.703 -1.607 1.00 80.25 189 ALA A N 1
ATOM 1446 C CA . ALA A 1 189 ? -19.469 -13.088 -0.773 1.00 80.25 189 ALA A CA 1
ATOM 1447 C C . ALA A 1 189 ? -20.873 -13.433 -1.295 1.00 80.25 189 ALA A C 1
ATOM 1449 O O . ALA A 1 189 ? -21.137 -13.437 -2.499 1.00 80.25 189 ALA A O 1
ATOM 1450 N N . VAL A 1 190 ? -21.803 -13.693 -0.378 1.00 84.00 190 VAL A N 1
ATOM 1451 C CA . VAL A 1 190 ? -23.174 -14.124 -0.669 1.00 84.00 190 VAL A CA 1
ATOM 1452 C C . VAL A 1 190 ? -24.172 -13.289 0.123 1.00 84.00 190 VAL A C 1
ATOM 1454 O O . VAL A 1 190 ? -24.039 -13.118 1.333 1.00 84.00 190 VAL A O 1
ATOM 1457 N N . LEU A 1 191 ? -25.209 -12.782 -0.546 1.00 75.12 191 LEU A N 1
ATOM 1458 C CA . LEU A 1 191 ? -26.249 -11.965 0.068 1.00 75.12 191 LEU A CA 1
ATOM 1459 C C . LEU A 1 191 ? -27.465 -12.825 0.412 1.00 75.12 191 LEU A C 1
ATOM 1461 O O . LEU A 1 191 ? -28.223 -13.249 -0.461 1.00 75.12 191 LEU A O 1
ATOM 1465 N N . THR A 1 192 ? -27.643 -13.046 1.713 1.00 69.69 192 THR A N 1
ATOM 1466 C CA . THR A 1 192 ? -28.890 -13.491 2.356 1.00 69.69 192 THR A CA 1
ATOM 1467 C C . THR A 1 192 ? -29.131 -12.599 3.576 1.00 69.69 192 THR A C 1
ATOM 1469 O O . THR A 1 192 ? -29.776 -11.560 3.501 1.00 69.69 192 THR A O 1
ATOM 1472 N N . LYS A 1 193 ? -28.474 -12.954 4.678 1.00 73.38 193 LYS A N 1
ATOM 1473 C CA . LYS A 1 193 ? -27.647 -12.079 5.511 1.00 73.38 193 LYS A CA 1
ATOM 1474 C C . LYS A 1 193 ? -26.235 -12.209 4.926 1.00 73.38 193 LYS A C 1
ATOM 1476 O O . LYS A 1 193 ? -25.959 -13.240 4.330 1.00 73.38 193 LYS A O 1
ATOM 1481 N N . ILE A 1 194 ? -25.381 -11.197 4.944 1.00 80.56 194 ILE A N 1
ATOM 1482 C CA . ILE A 1 194 ? -24.107 -11.320 4.212 1.00 80.56 194 ILE A CA 1
ATOM 1483 C C . ILE A 1 194 ? -23.297 -12.481 4.793 1.00 80.56 194 ILE A C 1
ATOM 1485 O O . ILE A 1 194 ? -23.104 -12.535 6.004 1.00 80.56 194 ILE A O 1
ATOM 1489 N N . TYR A 1 195 ? -22.857 -13.392 3.930 1.00 86.75 195 TYR A N 1
ATOM 1490 C CA . TYR A 1 195 ? -21.886 -14.430 4.247 1.00 86.75 195 TYR A CA 1
ATOM 1491 C C . TYR A 1 195 ? -20.652 -14.245 3.371 1.00 86.75 195 TYR A C 1
ATOM 1493 O O . TYR A 1 195 ? -20.785 -13.867 2.208 1.00 86.75 195 TYR A O 1
ATOM 1501 N N . SER A 1 196 ? -19.474 -14.540 3.901 1.00 87.50 196 SER A N 1
ATOM 1502 C CA . SER A 1 196 ? -18.213 -14.521 3.161 1.00 87.50 196 SER A CA 1
ATOM 1503 C C . SER A 1 196 ? -17.361 -15.739 3.511 1.00 87.50 196 SER A C 1
ATOM 1505 O O . SER A 1 196 ? -17.525 -16.339 4.576 1.00 87.50 196 SER A O 1
ATOM 1507 N N . PHE A 1 197 ? -16.528 -16.167 2.564 1.00 94.44 197 PHE A N 1
ATOM 1508 C CA . PHE A 1 197 ? -15.628 -17.315 2.693 1.00 94.44 197 PHE A CA 1
ATOM 1509 C C . PHE A 1 197 ? -14.507 -17.266 1.647 1.00 94.44 197 PHE A C 1
ATOM 1511 O O . PHE A 1 197 ? -14.620 -16.544 0.656 1.00 94.44 197 PHE A O 1
ATOM 1518 N N . GLY A 1 198 ? -13.438 -18.032 1.854 1.00 92.56 198 GLY A N 1
ATOM 1519 C CA . GLY A 1 198 ? -12.205 -17.988 1.063 1.00 92.56 198 GLY A CA 1
ATOM 1520 C C . GLY A 1 198 ? -11.054 -17.312 1.802 1.00 92.56 198 GLY A C 1
ATOM 1521 O O . GLY A 1 198 ? -11.014 -17.332 3.032 1.00 92.56 198 GLY A O 1
ATOM 1522 N N . ARG A 1 199 ? -10.126 -16.703 1.056 1.00 83.44 199 ARG A N 1
ATOM 1523 C CA . ARG A 1 199 ? -8.932 -16.059 1.612 1.00 83.44 199 ARG A CA 1
ATOM 1524 C C . ARG A 1 199 ? -9.300 -14.895 2.531 1.00 83.44 199 ARG A C 1
ATOM 1526 O O . ARG A 1 199 ? -10.152 -14.084 2.169 1.00 83.44 199 ARG A O 1
ATOM 1533 N N . GLY A 1 200 ? -8.650 -14.808 3.690 1.00 77.94 200 GLY A N 1
ATOM 1534 C CA . GLY A 1 200 ? -8.930 -13.799 4.721 1.00 77.94 200 GLY A CA 1
ATOM 1535 C C . GLY A 1 200 ? -7.807 -12.799 4.988 1.00 77.94 200 GLY A C 1
ATOM 1536 O O . GLY A 1 200 ? -8.060 -11.787 5.633 1.00 77.94 200 GLY A O 1
ATOM 1537 N N . GLU A 1 201 ? -6.593 -13.039 4.485 1.00 71.94 201 GLU A N 1
ATOM 1538 C CA . GLU A 1 201 ? -5.363 -12.336 4.907 1.00 71.94 201 GLU A CA 1
ATOM 1539 C C . GLU A 1 201 ? -5.412 -10.797 4.821 1.00 71.94 201 GLU A C 1
ATOM 1541 O O . GLU A 1 201 ? -4.724 -10.121 5.580 1.00 71.94 201 GLU A O 1
ATOM 1546 N N . ASN A 1 202 ? -6.250 -10.233 3.946 1.00 60.22 202 ASN A N 1
ATOM 1547 C CA . ASN A 1 202 ? -6.413 -8.787 3.750 1.00 60.22 202 ASN A CA 1
ATOM 1548 C C . ASN A 1 202 ? -7.695 -8.229 4.401 1.00 60.22 202 ASN A C 1
ATOM 1550 O O . ASN A 1 202 ? -8.115 -7.112 4.102 1.00 60.22 202 ASN A O 1
ATOM 1554 N N . GLY A 1 203 ? -8.375 -9.014 5.241 1.00 65.38 203 GLY A N 1
ATOM 1555 C CA . GLY A 1 203 ? -9.662 -8.655 5.843 1.00 65.38 203 GLY A CA 1
ATOM 1556 C C . GLY A 1 203 ? -10.831 -8.629 4.848 1.00 65.38 203 GLY A C 1
ATOM 1557 O O . GLY A 1 203 ? -11.915 -8.140 5.176 1.00 65.38 203 GLY A O 1
ATOM 1558 N N . GLN A 1 204 ? -10.652 -9.175 3.640 1.00 66.31 204 GLN A N 1
ATOM 1559 C CA . GLN A 1 204 ? -11.608 -9.109 2.525 1.00 66.31 204 GLN A CA 1
ATOM 1560 C C . GLN A 1 204 ? -12.945 -9.805 2.790 1.00 66.31 204 GLN A C 1
ATOM 1562 O O . GLN A 1 204 ? -13.930 -9.569 2.086 1.00 66.31 204 GLN A O 1
ATOM 1567 N N . LEU A 1 205 ? -12.988 -10.650 3.820 1.00 73.12 205 LEU A N 1
ATOM 1568 C CA . LEU A 1 205 ? -14.186 -11.342 4.273 1.00 73.12 205 LEU A CA 1
ATOM 1569 C C . LEU A 1 205 ? -15.081 -10.445 5.134 1.00 73.12 205 LEU A C 1
ATOM 1571 O O . LEU A 1 205 ? -16.267 -10.731 5.275 1.00 73.12 205 LEU A O 1
ATOM 1575 N N . GLY A 1 206 ? -14.562 -9.351 5.696 1.00 68.69 206 GLY A N 1
ATOM 1576 C CA . GLY A 1 206 ? -15.350 -8.404 6.489 1.00 68.69 206 GLY A CA 1
ATOM 1577 C C . GLY A 1 206 ? -15.827 -8.941 7.846 1.00 68.69 206 GLY A C 1
ATOM 1578 O O . GLY A 1 206 ? -16.617 -8.280 8.515 1.00 68.69 206 GLY A O 1
ATOM 1579 N N . ASN A 1 207 ? -15.350 -10.109 8.283 1.00 70.62 207 ASN A N 1
ATOM 1580 C CA . ASN A 1 207 ? -15.688 -10.733 9.568 1.00 70.62 207 ASN A CA 1
ATOM 1581 C C . ASN A 1 207 ? -14.746 -10.327 10.722 1.00 70.62 207 ASN A C 1
ATOM 1583 O O . ASN A 1 207 ? -14.853 -10.892 11.804 1.00 70.62 207 ASN A O 1
ATOM 1587 N N . ARG A 1 208 ? -13.870 -9.327 10.515 1.00 68.75 208 ARG A N 1
ATOM 1588 C CA . ARG A 1 208 ? -12.827 -8.864 11.464 1.00 68.75 208 ARG A CA 1
ATOM 1589 C C . ARG A 1 208 ? -11.734 -9.894 11.766 1.00 68.75 208 ARG A C 1
ATOM 1591 O O . ARG A 1 208 ? -10.950 -9.691 12.686 1.00 68.75 208 ARG A O 1
ATOM 1598 N N . GLU A 1 209 ? -11.659 -10.953 10.974 1.00 70.00 209 GLU A N 1
ATOM 1599 C CA . GLU A 1 209 ? -10.607 -11.959 11.044 1.00 70.00 209 GLU A CA 1
ATOM 1600 C C . GLU A 1 209 ? -9.743 -11.878 9.782 1.00 70.00 209 GLU A C 1
ATOM 1602 O O . GLU A 1 209 ? -10.213 -11.460 8.722 1.00 70.00 209 GLU A O 1
ATOM 1607 N N . THR A 1 210 ? -8.477 -12.283 9.898 1.00 76.38 210 THR A N 1
ATOM 1608 C CA . THR A 1 210 ? -7.535 -12.374 8.769 1.00 76.38 210 THR A CA 1
ATOM 1609 C C . THR A 1 210 ? -7.256 -13.816 8.334 1.00 76.38 210 THR A C 1
ATOM 1611 O O . THR A 1 210 ? -6.468 -14.052 7.423 1.00 76.38 210 THR A O 1
ATOM 1614 N N . GLY A 1 211 ? -7.892 -14.797 8.979 1.00 74.44 211 GLY A N 1
ATOM 1615 C CA . GLY A 1 211 ? -7.765 -16.210 8.632 1.00 74.44 211 GLY A CA 1
ATOM 1616 C C . GLY A 1 211 ? -8.665 -16.612 7.464 1.00 74.44 211 GLY A C 1
ATOM 1617 O O . GLY A 1 211 ? -9.785 -16.111 7.333 1.00 74.44 211 GLY A O 1
ATOM 1618 N N . ASP A 1 212 ? -8.181 -17.547 6.648 1.00 89.75 212 ASP A N 1
ATOM 1619 C CA . ASP A 1 212 ? -8.952 -18.162 5.567 1.00 89.75 212 ASP A CA 1
ATOM 1620 C C . ASP A 1 212 ? -10.165 -18.923 6.126 1.00 89.75 212 ASP A C 1
ATOM 1622 O O . ASP A 1 212 ? -10.085 -19.609 7.148 1.00 89.75 212 ASP A O 1
ATOM 1626 N N . GLN A 1 213 ? -11.304 -18.818 5.443 1.00 89.81 213 GLN A N 1
ATOM 1627 C CA . GLN A 1 213 ? -12.571 -19.394 5.887 1.00 89.81 213 GLN A CA 1
ATOM 1628 C C . GLN A 1 213 ? -13.054 -20.441 4.892 1.00 89.81 213 GLN A C 1
ATOM 1630 O O . GLN A 1 213 ? -13.547 -20.121 3.812 1.00 89.81 213 GLN A O 1
ATOM 1635 N N . LEU A 1 214 ? -12.985 -21.711 5.290 1.00 93.88 214 LEU A N 1
ATOM 1636 C CA . LEU A 1 214 ? -13.408 -22.847 4.457 1.00 93.88 214 LEU A CA 1
ATOM 1637 C C . LEU A 1 214 ? -14.936 -23.005 4.366 1.00 93.88 214 LEU A C 1
ATOM 1639 O O . LEU A 1 214 ? -15.445 -23.897 3.678 1.00 93.88 214 LEU A O 1
ATOM 1643 N N . VAL A 1 215 ? -15.678 -22.175 5.100 1.00 93.19 215 VAL A N 1
ATOM 1644 C CA . VAL A 1 215 ? -17.136 -22.212 5.222 1.00 93.19 215 VAL A CA 1
ATOM 1645 C C . VAL A 1 215 ? -17.727 -20.809 5.158 1.00 93.19 215 VAL A C 1
ATOM 1647 O O . VAL A 1 215 ? -17.113 -19.884 5.680 1.00 93.19 215 VAL A O 1
ATOM 1650 N N . PRO A 1 216 ? -18.940 -20.632 4.599 1.00 92.00 216 PRO A N 1
ATOM 1651 C CA . PRO A 1 216 ? -19.632 -19.351 4.635 1.00 92.00 216 PRO A CA 1
ATOM 1652 C C . PRO A 1 216 ? -19.913 -18.907 6.071 1.00 92.00 216 PRO A C 1
ATOM 1654 O O . PRO A 1 216 ? -20.742 -19.511 6.760 1.00 92.00 216 PRO A O 1
ATOM 1657 N N . LEU A 1 217 ? -19.263 -17.827 6.505 1.00 87.50 217 LEU A N 1
ATOM 1658 C CA . LEU A 1 217 ? -19.477 -17.211 7.813 1.00 87.50 217 LEU A CA 1
ATOM 1659 C C . LEU A 1 217 ? -20.223 -15.881 7.691 1.00 87.50 217 LEU A C 1
ATOM 1661 O O . LEU A 1 217 ? -20.040 -15.166 6.708 1.00 87.50 217 LEU A O 1
ATOM 1665 N N . PRO A 1 218 ? -21.106 -15.551 8.651 1.00 83.19 218 PRO A N 1
ATOM 1666 C CA . PRO A 1 218 ? -21.878 -14.320 8.601 1.00 83.19 218 PRO A CA 1
ATOM 1667 C C . PRO A 1 218 ? -20.991 -13.088 8.822 1.00 83.19 218 PRO A C 1
ATOM 1669 O O . PRO A 1 218 ? -20.138 -13.069 9.705 1.00 83.19 218 PRO A O 1
ATOM 1672 N N . VAL A 1 219 ? -21.269 -12.025 8.072 1.00 80.31 219 VAL A N 1
ATOM 1673 C CA . VAL A 1 219 ? -20.629 -10.712 8.198 1.00 80.31 219 VAL A CA 1
ATOM 1674 C C . VAL A 1 219 ? -21.562 -9.777 8.967 1.00 80.31 219 VAL A C 1
ATOM 1676 O O . VAL A 1 219 ? -22.644 -9.419 8.489 1.00 80.31 219 VAL A O 1
ATOM 1679 N N . ASN A 1 220 ? -21.159 -9.377 10.174 1.00 70.06 220 ASN A N 1
ATOM 1680 C CA . ASN A 1 220 ? -21.931 -8.460 11.012 1.00 70.06 220 ASN A CA 1
ATOM 1681 C C . ASN A 1 220 ? -21.642 -7.005 10.626 1.00 70.06 220 ASN A C 1
ATOM 1683 O O . ASN A 1 220 ? -20.555 -6.499 10.885 1.00 70.06 220 ASN A O 1
ATOM 1687 N N . ILE A 1 221 ? -22.634 -6.309 10.059 1.00 59.22 221 ILE A N 1
ATOM 1688 C CA . ILE A 1 221 ? -22.514 -4.881 9.712 1.00 59.22 221 ILE A CA 1
ATOM 1689 C C . ILE A 1 221 ? -23.240 -3.957 10.708 1.00 59.22 221 ILE A C 1
ATOM 1691 O O . ILE A 1 221 ? -23.624 -2.847 10.353 1.00 59.22 221 ILE A O 1
ATOM 1695 N N . THR A 1 222 ? -23.485 -4.379 11.946 1.00 49.19 222 THR A N 1
ATOM 1696 C CA . THR A 1 222 ? -24.058 -3.507 12.987 1.00 49.19 222 THR A CA 1
ATOM 1697 C C . THR A 1 222 ? -22.960 -3.100 13.952 1.00 49.19 222 THR A C 1
ATOM 1699 O O . THR A 1 222 ? -22.590 -3.919 14.776 1.00 49.19 222 THR A O 1
ATOM 1702 N N . ASP A 1 223 ? -22.447 -1.878 13.818 1.00 37.09 223 ASP A N 1
ATOM 1703 C CA . ASP A 1 223 ? -21.748 -1.139 14.879 1.00 37.09 223 ASP A CA 1
ATOM 1704 C C . ASP A 1 223 ? -21.774 0.356 14.513 1.00 37.09 223 ASP A C 1
ATOM 1706 O O . ASP A 1 223 ? -20.807 0.933 14.023 1.00 37.09 223 ASP A O 1
ATOM 1710 N N . THR A 1 224 ? -22.930 0.988 14.705 1.00 31.55 224 THR A N 1
ATOM 1711 C CA . THR A 1 224 ? -22.986 2.409 15.059 1.00 31.55 224 THR A CA 1
ATOM 1712 C C . THR A 1 224 ? -23.513 2.449 16.489 1.00 31.55 224 THR A C 1
ATOM 1714 O O . THR A 1 224 ? -24.663 2.062 16.699 1.00 31.55 224 THR A O 1
ATOM 1717 N N . PRO A 1 225 ? -22.712 2.837 17.495 1.00 29.73 225 PRO A N 1
ATOM 1718 C CA . PRO A 1 225 ? -23.270 3.147 18.796 1.00 29.73 225 PRO A CA 1
ATOM 1719 C C . PRO A 1 225 ? -24.087 4.427 18.629 1.00 29.73 225 PRO A C 1
ATOM 1721 O O . PRO A 1 225 ? -23.521 5.512 18.484 1.00 29.73 225 PRO A O 1
ATOM 1724 N N . ASP A 1 226 ? -25.413 4.296 18.617 1.00 31.48 226 ASP A N 1
ATOM 1725 C CA . ASP A 1 226 ? -26.303 5.435 18.800 1.00 31.48 226 ASP A CA 1
ATOM 1726 C C . ASP A 1 226 ? -25.997 6.038 20.171 1.00 31.48 226 ASP A C 1
ATOM 1728 O O . ASP A 1 226 ? -26.440 5.570 21.222 1.00 31.48 226 ASP A O 1
ATOM 1732 N N . LYS A 1 227 ? -25.202 7.108 20.166 1.00 35.84 227 LYS A N 1
ATOM 1733 C CA . LYS A 1 227 ? -25.190 8.085 21.247 1.00 35.84 227 LYS A CA 1
ATOM 1734 C C . LYS A 1 227 ? -26.534 8.797 21.191 1.00 35.84 227 LYS A C 1
ATOM 1736 O O . LYS A 1 227 ? -26.621 9.838 20.558 1.00 35.84 227 LYS A O 1
ATOM 1741 N N . ASN A 1 228 ? -27.567 8.182 21.757 1.00 32.97 228 ASN A N 1
ATOM 1742 C CA . ASN A 1 228 ? -28.705 8.825 22.411 1.00 32.97 228 ASN A CA 1
ATOM 1743 C C . ASN A 1 228 ? -29.693 7.740 22.835 1.00 32.97 228 ASN A C 1
ATOM 1745 O O . ASN A 1 228 ? -30.449 7.204 22.030 1.00 32.97 228 ASN A O 1
ATOM 1749 N N . GLY A 1 229 ? -29.700 7.439 24.133 1.00 38.94 229 GLY A N 1
ATOM 1750 C CA . GLY A 1 229 ? -30.781 6.684 24.740 1.00 38.94 229 GLY A CA 1
ATOM 1751 C C . GLY A 1 229 ? -32.093 7.435 24.543 1.00 38.94 229 GLY A C 1
ATOM 1752 O O . GLY A 1 229 ? -32.307 8.486 25.132 1.00 38.94 229 GLY A O 1
ATOM 1753 N N . THR A 1 230 ? -32.965 6.893 23.705 1.00 29.59 230 THR A N 1
ATOM 1754 C CA . THR A 1 230 ? -34.412 7.020 23.870 1.00 29.59 230 THR A CA 1
ATOM 1755 C C . THR A 1 230 ? -35.037 5.744 23.332 1.00 29.59 230 THR A C 1
ATOM 1757 O O . THR A 1 230 ? -35.049 5.487 22.131 1.00 29.59 230 THR A O 1
ATOM 1760 N N . GLU A 1 231 ? -35.525 4.913 24.251 1.00 38.28 231 GLU A N 1
ATOM 1761 C CA . GLU A 1 231 ? -36.457 3.842 23.931 1.00 38.28 231 GLU A CA 1
ATOM 1762 C C . GLU A 1 231 ? -37.710 4.468 23.317 1.00 38.28 231 GLU A C 1
ATOM 1764 O O . GLU A 1 231 ? -38.563 4.999 24.018 1.00 38.28 231 GLU A O 1
ATOM 1769 N N . ASN A 1 232 ? -37.823 4.402 21.996 1.00 28.59 232 ASN A N 1
ATOM 1770 C CA . ASN A 1 232 ? -39.109 4.385 21.322 1.00 28.59 232 ASN A CA 1
ATOM 1771 C C . ASN A 1 232 ? -39.069 3.229 20.327 1.00 28.59 232 ASN A C 1
ATOM 1773 O O . ASN A 1 232 ? -38.295 3.220 19.371 1.00 28.59 232 ASN A O 1
ATOM 1777 N N . GLY A 1 233 ? -39.861 2.199 20.621 1.00 37.84 233 GLY A N 1
ATOM 1778 C CA . GLY A 1 233 ? -39.893 0.949 19.880 1.00 37.84 233 GLY A CA 1
ATOM 1779 C C . GLY A 1 233 ? -40.325 1.135 18.429 1.00 37.84 233 GLY A C 1
ATOM 1780 O O . GLY A 1 233 ? -41.515 1.174 18.142 1.00 37.84 233 GLY A O 1
ATOM 1781 N N . LEU A 1 234 ? -39.348 1.177 17.523 1.00 35.41 234 LEU A N 1
ATOM 1782 C CA . LEU A 1 234 ? -39.440 0.659 16.156 1.00 35.41 234 LEU A CA 1
ATOM 1783 C C . LEU A 1 234 ? -38.016 0.486 15.587 1.00 35.41 234 LEU A C 1
ATOM 1785 O O . LEU A 1 234 ? -37.543 1.273 14.777 1.00 35.41 234 LEU A O 1
ATOM 1789 N N . THR A 1 235 ? -37.279 -0.529 16.045 1.00 29.11 235 THR A N 1
ATOM 1790 C CA . THR A 1 235 ? -35.911 -0.802 15.569 1.00 29.11 235 THR A CA 1
ATOM 1791 C C . THR A 1 235 ? -35.928 -1.508 14.209 1.00 29.11 235 THR A C 1
ATOM 1793 O O . THR A 1 235 ? -35.844 -2.734 14.108 1.00 29.11 235 THR A O 1
ATOM 1796 N N . THR A 1 236 ? -36.025 -0.749 13.119 1.00 37.16 236 THR A N 1
ATOM 1797 C CA . THR A 1 236 ? -35.816 -1.286 11.766 1.00 37.16 236 THR A CA 1
ATOM 1798 C C . THR A 1 236 ? -34.321 -1.330 11.443 1.00 37.16 236 THR A C 1
ATOM 1800 O O . THR A 1 236 ? -33.702 -0.306 11.186 1.00 37.16 236 THR A O 1
ATOM 1803 N N . LYS A 1 237 ? -33.719 -2.530 11.462 1.00 40.91 237 LYS A N 1
ATOM 1804 C CA . LYS A 1 237 ? -32.313 -2.746 11.061 1.00 40.91 237 LYS A CA 1
ATOM 1805 C C . LYS A 1 237 ? -32.075 -2.300 9.603 1.00 40.91 237 LYS A C 1
ATOM 1807 O O . LYS A 1 237 ? -32.895 -2.643 8.749 1.00 40.91 237 LYS A O 1
ATOM 1812 N N . PRO A 1 238 ? -30.938 -1.654 9.275 1.00 46.81 238 PRO A N 1
ATOM 1813 C CA . PRO A 1 238 ? -30.624 -1.274 7.899 1.00 46.81 238 PRO A CA 1
ATOM 1814 C C . PRO A 1 238 ? -30.440 -2.516 7.012 1.00 46.81 238 PRO A C 1
ATOM 1816 O O . PRO A 1 238 ? -29.640 -3.405 7.314 1.00 46.81 238 PRO A O 1
ATOM 1819 N N . ALA A 1 239 ? -31.190 -2.583 5.908 1.00 60.09 239 ALA A N 1
ATOM 1820 C CA . ALA A 1 239 ? -31.149 -3.693 4.957 1.00 60.09 239 ALA A CA 1
ATOM 1821 C C . ALA A 1 239 ? -30.091 -3.451 3.866 1.00 60.09 239 ALA A C 1
ATOM 1823 O O . ALA A 1 239 ? -30.068 -2.400 3.222 1.00 60.09 239 ALA A O 1
ATOM 1824 N N . VAL A 1 240 ? -29.222 -4.439 3.646 1.00 62.69 240 VAL A N 1
ATOM 1825 C CA . VAL A 1 240 ? -28.256 -4.448 2.538 1.00 62.69 240 VAL A CA 1
ATOM 1826 C C . VAL A 1 240 ? -28.989 -4.764 1.240 1.00 62.69 240 VAL A C 1
ATOM 1828 O O . VAL A 1 240 ? -29.731 -5.741 1.161 1.00 62.69 240 VAL A O 1
ATOM 1831 N N . LYS A 1 241 ? -28.750 -3.949 0.216 1.00 62.97 241 LYS A N 1
ATOM 1832 C CA . LYS A 1 241 ? -29.361 -4.054 -1.107 1.00 62.97 241 LYS A CA 1
ATOM 1833 C C . LYS A 1 241 ? -28.531 -4.894 -2.074 1.00 62.97 241 LYS A C 1
ATOM 1835 O O . LYS A 1 241 ? -29.094 -5.695 -2.813 1.00 62.97 241 LYS A O 1
ATOM 1840 N N . ARG A 1 242 ? -27.209 -4.703 -2.096 1.00 58.28 242 ARG A N 1
ATOM 1841 C CA . ARG A 1 242 ? -26.278 -5.399 -3.001 1.00 58.28 242 ARG A CA 1
ATOM 1842 C C . ARG A 1 242 ? -24.936 -5.634 -2.329 1.00 58.28 242 ARG A C 1
ATOM 1844 O O . ARG A 1 242 ? -24.570 -4.904 -1.413 1.00 58.28 242 ARG A O 1
ATOM 1851 N N . ILE A 1 243 ? -24.211 -6.631 -2.819 1.00 59.06 243 ILE A N 1
ATOM 1852 C CA . ILE A 1 243 ? -22.829 -6.918 -2.431 1.00 59.06 243 ILE A CA 1
ATOM 1853 C C . ILE A 1 243 ? -21.957 -6.980 -3.672 1.00 59.06 243 ILE A C 1
ATOM 1855 O O . ILE A 1 243 ? -22.432 -7.331 -4.750 1.00 59.06 243 ILE A O 1
ATOM 1859 N N . PHE A 1 244 ? -20.685 -6.682 -3.492 1.00 60.44 244 PHE A N 1
ATOM 1860 C CA . PHE A 1 244 ? -19.689 -6.686 -4.540 1.00 60.44 244 PHE A CA 1
ATOM 1861 C C . PHE A 1 244 ? -18.371 -7.193 -3.958 1.00 60.44 244 PHE A C 1
ATOM 1863 O O . PHE A 1 244 ? -18.077 -6.976 -2.784 1.00 60.44 244 PHE A O 1
ATOM 1870 N N . ALA A 1 245 ? -17.592 -7.868 -4.784 1.00 53.66 245 ALA A N 1
ATOM 1871 C CA . ALA A 1 245 ? -16.286 -8.411 -4.462 1.00 53.66 245 ALA A CA 1
ATOM 1872 C C . ALA A 1 245 ? -15.429 -8.348 -5.730 1.00 53.66 245 ALA A C 1
ATOM 1874 O O . ALA A 1 245 ? -15.957 -8.512 -6.831 1.00 53.66 245 ALA A O 1
ATOM 1875 N N . GLY A 1 246 ? -14.146 -8.049 -5.561 1.00 54.84 246 GLY A N 1
ATOM 1876 C CA . GLY A 1 246 ? -13.163 -7.894 -6.632 1.00 54.84 246 GLY A CA 1
ATOM 1877 C C . GLY A 1 246 ? -11.781 -7.709 -6.015 1.00 54.84 246 GLY A C 1
ATOM 1878 O O . GLY A 1 246 ? -11.674 -7.121 -4.934 1.00 54.84 246 GLY A O 1
ATOM 1879 N N . GLY A 1 247 ? -10.727 -8.251 -6.632 1.00 59.44 247 GLY A N 1
ATOM 1880 C CA . GLY A 1 247 ? -9.416 -8.263 -5.983 1.00 59.44 247 GLY A CA 1
ATOM 1881 C C . GLY A 1 247 ? -9.471 -8.969 -4.636 1.00 59.44 247 GLY A C 1
ATOM 1882 O O . GLY A 1 247 ? -10.222 -9.922 -4.422 1.00 59.44 247 GLY A O 1
ATOM 1883 N N . ASN A 1 248 ? -8.732 -8.409 -3.689 1.00 57.44 248 ASN A N 1
ATOM 1884 C CA . ASN A 1 248 ? -8.735 -8.831 -2.296 1.00 57.44 248 ASN A CA 1
ATOM 1885 C C . ASN A 1 248 ? -9.706 -7.988 -1.460 1.00 57.44 248 ASN A C 1
ATOM 1887 O O . ASN A 1 248 ? -9.343 -7.570 -0.367 1.00 57.44 248 ASN A O 1
ATOM 1891 N N . GLN A 1 249 ? -10.889 -7.632 -1.984 1.00 49.59 249 GLN A N 1
ATOM 1892 C CA . GLN A 1 249 ? -11.810 -6.708 -1.308 1.00 49.59 249 GLN A CA 1
ATOM 1893 C C . GLN A 1 249 ? -13.297 -7.052 -1.515 1.00 49.59 249 GLN A C 1
ATOM 1895 O O . GLN A 1 249 ? -13.673 -7.707 -2.490 1.00 49.59 249 GLN A O 1
ATOM 1900 N N . SER A 1 250 ? -14.151 -6.585 -0.590 1.00 56.06 250 SER A N 1
ATOM 1901 C CA . SER A 1 250 ? -15.617 -6.748 -0.616 1.00 56.06 250 SER A CA 1
ATOM 1902 C C . SER A 1 250 ? -16.339 -5.487 -0.131 1.00 56.06 250 SER A C 1
ATOM 1904 O O . SER A 1 250 ? -15.879 -4.828 0.799 1.00 56.06 250 SER A O 1
ATOM 1906 N N . PHE A 1 251 ? -17.507 -5.174 -0.698 1.00 57.91 251 PHE A N 1
ATOM 1907 C CA . PHE A 1 251 ? -18.350 -4.047 -0.283 1.00 57.91 251 PHE A CA 1
ATOM 1908 C C . PHE A 1 251 ? -19.850 -4.360 -0.371 1.00 57.91 251 PHE A C 1
ATOM 1910 O O . PHE A 1 251 ? -20.280 -5.257 -1.095 1.00 57.91 251 PHE A O 1
ATOM 1917 N N . ALA A 1 252 ? -20.663 -3.615 0.384 1.00 53.31 252 ALA A N 1
ATOM 1918 C CA . ALA A 1 252 ? -22.114 -3.780 0.446 1.00 53.31 252 ALA A CA 1
ATOM 1919 C C . ALA A 1 252 ? -22.838 -2.426 0.333 1.00 53.31 252 ALA A C 1
ATOM 1921 O O . ALA A 1 252 ? -22.552 -1.498 1.085 1.00 53.31 252 ALA A O 1
ATOM 1922 N N . GLU A 1 253 ? -23.801 -2.316 -0.584 1.00 57.62 253 GLU A N 1
ATOM 1923 C CA . GLU A 1 253 ? -24.700 -1.158 -0.705 1.00 57.62 253 GLU A CA 1
ATOM 1924 C C . GLU A 1 253 ? -25.844 -1.301 0.310 1.00 57.62 253 GLU A C 1
ATOM 1926 O O . GLU A 1 253 ? -26.527 -2.327 0.328 1.00 57.62 253 GLU A O 1
ATOM 1931 N N . ARG A 1 254 ? -26.088 -0.277 1.134 1.00 58.59 254 ARG A N 1
ATOM 1932 C CA . ARG A 1 254 ? -27.209 -0.219 2.090 1.00 58.59 254 ARG A CA 1
ATOM 1933 C C . ARG A 1 254 ? -28.383 0.588 1.520 1.00 58.59 254 ARG A C 1
ATOM 1935 O O . ARG A 1 254 ? -28.189 1.434 0.654 1.00 58.59 254 ARG A O 1
ATOM 1942 N N . ASN A 1 255 ? -29.597 0.323 2.002 1.00 55.19 255 ASN A N 1
ATOM 1943 C CA . ASN A 1 255 ? -30.741 1.208 1.772 1.00 55.19 255 ASN A CA 1
ATOM 1944 C C . ASN A 1 255 ? -30.646 2.440 2.688 1.00 55.19 255 ASN A C 1
ATOM 1946 O O . ASN A 1 255 ? -30.500 2.271 3.896 1.00 55.19 255 ASN A O 1
ATOM 1950 N N . ASP A 1 256 ? -30.784 3.645 2.130 1.00 45.56 256 ASP A N 1
ATOM 1951 C CA . ASP A 1 256 ? -30.976 4.870 2.917 1.00 45.56 256 ASP A CA 1
ATOM 1952 C C . ASP A 1 256 ? -32.416 4.933 3.449 1.00 45.56 256 ASP A C 1
ATOM 1954 O O . ASP A 1 256 ? -33.373 4.628 2.726 1.00 45.56 256 ASP A O 1
ATOM 1958 N N . GLU A 1 257 ? -32.581 5.343 4.705 1.00 42.31 257 GLU A N 1
ATOM 1959 C CA . GLU A 1 257 ? -33.891 5.644 5.278 1.00 42.31 257 GLU A CA 1
ATOM 1960 C C . GLU A 1 257 ? -34.534 6.826 4.540 1.00 42.31 257 GLU A C 1
ATOM 1962 O O . GLU A 1 257 ? -34.012 7.939 4.524 1.00 42.31 257 GLU A O 1
ATOM 1967 N N . VAL A 1 258 ? -35.717 6.611 3.959 1.00 39.72 258 VAL A N 1
ATOM 1968 C CA . VAL A 1 258 ? -36.615 7.714 3.598 1.00 39.72 258 VAL A CA 1
ATOM 1969 C C . VAL A 1 258 ? -37.401 8.081 4.857 1.00 39.72 258 VAL A C 1
ATOM 1971 O O . VAL A 1 258 ? -38.522 7.619 5.061 1.00 39.72 258 VAL A O 1
ATOM 1974 N N . GLY A 1 259 ? -36.781 8.877 5.728 1.00 29.84 259 GLY A N 1
ATOM 1975 C CA . GLY A 1 259 ? -37.424 9.518 6.874 1.00 29.84 259 GLY A CA 1
ATOM 1976 C C . GLY A 1 259 ? -37.890 10.930 6.513 1.00 29.84 259 GLY A C 1
ATOM 1977 O O . GLY A 1 259 ? -37.097 11.772 6.103 1.00 29.84 259 GLY A O 1
ATOM 1978 N N . LEU A 1 260 ? -39.193 11.176 6.631 1.00 36.88 260 LEU A N 1
ATOM 1979 C CA . LEU A 1 260 ? -39.876 12.448 6.381 1.00 36.88 260 LEU A CA 1
ATOM 1980 C C . LEU A 1 260 ? -39.264 13.621 7.178 1.00 36.88 260 LEU A C 1
ATOM 1982 O O . LEU A 1 260 ? -39.335 13.627 8.403 1.00 36.88 260 LEU A O 1
ATOM 1986 N N . VAL A 1 261 ? -38.778 14.664 6.492 1.00 29.47 261 VAL A N 1
ATOM 1987 C CA . VAL A 1 261 ? -38.553 16.005 7.073 1.00 29.47 261 VAL A CA 1
ATOM 1988 C C . VAL A 1 261 ? -39.241 17.055 6.181 1.00 29.47 261 VAL A C 1
ATOM 1990 O O . VAL A 1 261 ? -39.064 17.003 4.959 1.00 29.47 261 VAL A O 1
ATOM 1993 N N . PRO A 1 262 ? -40.046 17.994 6.726 1.00 32.97 262 PRO A N 1
ATOM 1994 C CA . PRO A 1 262 ? -40.751 18.996 5.934 1.00 32.97 262 PRO A CA 1
ATOM 1995 C C . PRO A 1 262 ? -39.814 20.119 5.463 1.00 32.97 262 PRO A C 1
ATOM 1997 O O . PRO A 1 262 ? -39.009 20.640 6.227 1.00 32.97 262 PRO A O 1
ATOM 2000 N N . SER A 1 263 ? -39.986 20.508 4.197 1.00 40.22 263 SER A N 1
ATOM 2001 C CA . SER A 1 263 ? -39.537 21.762 3.572 1.00 40.22 263 SER A CA 1
ATOM 2002 C C . SER A 1 263 ? -38.094 22.212 3.850 1.00 40.22 263 SER A C 1
ATOM 2004 O O . SER A 1 263 ? -37.853 23.137 4.623 1.00 40.22 263 SER A O 1
ATOM 2006 N N . VAL A 1 264 ? -37.144 21.658 3.095 1.00 30.28 264 VAL A N 1
ATOM 2007 C CA . VAL A 1 264 ? -35.874 22.329 2.774 1.00 30.28 264 VAL A CA 1
ATOM 2008 C C . VAL A 1 264 ? -35.651 22.234 1.259 1.00 30.28 264 VAL A C 1
ATOM 2010 O O . VAL A 1 264 ? -36.018 21.243 0.631 1.00 30.28 264 VAL A O 1
ATOM 2013 N N . ASN A 1 265 ? -35.130 23.317 0.677 1.00 28.69 265 ASN A N 1
ATOM 2014 C CA . ASN A 1 265 ? -35.016 23.601 -0.759 1.00 28.69 265 ASN A CA 1
ATOM 2015 C C . ASN A 1 265 ? -34.659 22.391 -1.661 1.00 28.69 265 ASN A C 1
ATOM 2017 O O . ASN A 1 265 ? -33.653 21.723 -1.408 1.00 28.69 265 ASN A O 1
ATOM 2021 N N . PRO A 1 266 ? -35.364 22.177 -2.797 1.00 30.47 266 PRO A N 1
ATOM 2022 C CA . PRO A 1 266 ? -35.110 21.056 -3.717 1.00 30.47 266 PRO A CA 1
ATOM 2023 C C . PRO A 1 266 ? -33.774 21.106 -4.482 1.00 30.47 266 PRO A C 1
ATOM 2025 O O . PRO A 1 266 ? -33.511 20.237 -5.308 1.00 30.47 266 PRO A O 1
ATOM 2028 N N . SER A 1 267 ? -32.924 22.111 -4.257 1.00 31.47 267 SER A N 1
ATOM 2029 C CA . SER A 1 267 ? -31.665 22.298 -4.992 1.00 31.47 267 SER A CA 1
ATOM 2030 C C . SER A 1 267 ? -30.452 21.599 -4.367 1.00 31.47 267 SER A C 1
ATOM 2032 O O . SER A 1 267 ? -29.408 21.542 -5.008 1.00 31.47 267 SER A O 1
ATOM 2034 N N . ALA A 1 268 ? -30.570 21.047 -3.153 1.00 32.72 268 ALA A N 1
ATOM 2035 C CA . ALA A 1 268 ? -29.462 20.386 -2.450 1.00 32.72 268 ALA A CA 1
ATOM 2036 C C . ALA A 1 268 ? -29.582 18.848 -2.370 1.00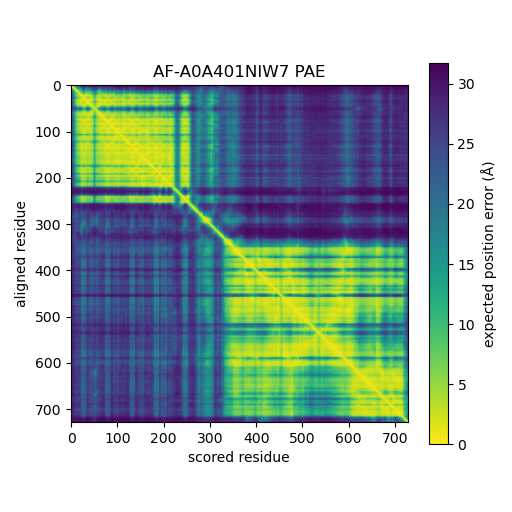 32.72 268 ALA A C 1
ATOM 2038 O O . ALA A 1 268 ? -28.640 18.185 -1.948 1.00 32.72 268 ALA A O 1
ATOM 2039 N N . LEU A 1 269 ? -30.707 18.261 -2.801 1.00 28.83 269 LEU A N 1
ATOM 2040 C CA . LEU A 1 269 ? -31.007 16.832 -2.605 1.00 28.83 269 LEU A CA 1
ATOM 2041 C C . LEU A 1 269 ? -30.729 15.934 -3.831 1.00 28.83 269 LEU A C 1
ATOM 2043 O O . LEU A 1 269 ? -31.056 14.752 -3.814 1.00 28.83 269 LEU A O 1
ATOM 2047 N N . ASN A 1 270 ? -30.125 16.467 -4.900 1.00 28.56 270 ASN A N 1
ATOM 2048 C CA . ASN A 1 270 ? -29.932 15.746 -6.171 1.00 28.56 270 ASN A CA 1
ATOM 2049 C C . ASN A 1 270 ? -28.490 15.279 -6.456 1.00 28.56 270 ASN A C 1
ATOM 2051 O O . ASN A 1 270 ? -28.218 14.790 -7.551 1.00 28.56 270 ASN A O 1
ATOM 2055 N N . THR A 1 271 ? -27.565 15.381 -5.498 1.00 30.75 271 THR A N 1
ATOM 2056 C CA . THR A 1 271 ? -26.129 15.145 -5.769 1.00 30.75 271 THR A CA 1
ATOM 2057 C C . THR A 1 271 ? -25.612 13.764 -5.331 1.00 30.75 271 THR A C 1
ATOM 2059 O O . THR A 1 271 ? -24.454 13.452 -5.572 1.00 30.75 271 THR A O 1
ATOM 2062 N N . LEU A 1 272 ? -26.443 12.890 -4.747 1.00 29.34 272 LEU A N 1
ATOM 2063 C CA . LEU A 1 272 ? -25.986 11.612 -4.158 1.00 29.34 272 LEU A CA 1
ATOM 2064 C C . LEU A 1 272 ? -26.316 10.336 -4.949 1.00 29.34 272 LEU A C 1
ATOM 2066 O O . LEU A 1 272 ? -26.277 9.233 -4.415 1.00 29.34 272 LEU A O 1
ATOM 2070 N N . LYS A 1 273 ? -26.566 10.449 -6.255 1.00 29.91 273 LYS A N 1
ATOM 2071 C CA . LYS A 1 273 ? -26.492 9.298 -7.168 1.00 29.91 273 LYS A CA 1
ATOM 2072 C C . LYS A 1 273 ? -25.911 9.733 -8.499 1.00 29.91 273 LYS A C 1
ATOM 2074 O O . LYS A 1 273 ? -26.625 10.354 -9.280 1.00 29.91 273 LYS A O 1
ATOM 2079 N N . LYS A 1 274 ? -24.652 9.374 -8.764 1.00 30.31 274 LYS A N 1
ATOM 2080 C CA . LYS A 1 274 ? -24.102 9.203 -10.120 1.00 30.31 274 LYS A CA 1
ATOM 2081 C C . LYS A 1 274 ? -22.679 8.647 -10.049 1.00 30.31 274 LYS A C 1
ATOM 2083 O O . LYS A 1 274 ? -21.719 9.393 -9.934 1.00 30.31 274 LYS A O 1
ATOM 2088 N N . ILE A 1 275 ? -22.559 7.325 -10.161 1.00 26.84 275 ILE A N 1
ATOM 2089 C CA . ILE A 1 275 ? -21.356 6.712 -10.733 1.00 26.84 275 ILE A CA 1
ATOM 2090 C C . ILE A 1 275 ? -21.411 7.040 -12.231 1.00 26.84 275 ILE A C 1
ATOM 2092 O O . ILE A 1 275 ? -22.376 6.669 -12.903 1.00 26.84 275 ILE A O 1
ATOM 2096 N N . MET A 1 276 ? -20.432 7.798 -12.726 1.00 25.58 276 MET A N 1
ATOM 2097 C CA . MET A 1 276 ? -20.320 8.226 -14.122 1.00 25.58 276 MET A CA 1
ATOM 2098 C C . MET A 1 276 ? -19.194 7.430 -14.801 1.00 25.58 276 MET A C 1
ATOM 2100 O O . MET A 1 276 ? -18.112 7.282 -14.242 1.00 25.58 276 MET A O 1
ATOM 2104 N N . THR A 1 277 ? -19.455 6.872 -15.983 1.00 30.83 277 THR A N 1
ATOM 2105 C CA . THR A 1 277 ? -18.511 6.022 -16.732 1.00 30.83 277 THR A CA 1
ATOM 2106 C C . THR A 1 277 ? -17.439 6.819 -17.474 1.00 30.83 277 THR A C 1
ATOM 2108 O O . THR A 1 277 ? -17.750 7.801 -18.156 1.00 30.83 277 THR A O 1
ATOM 2111 N N . LEU A 1 278 ? -16.205 6.301 -17.425 1.00 30.67 278 LEU A N 1
ATOM 2112 C CA . LEU A 1 278 ? -14.986 6.820 -18.065 1.00 30.67 278 LEU A CA 1
ATOM 2113 C C . LEU A 1 278 ? -15.081 6.915 -19.607 1.00 30.67 278 LEU A C 1
ATOM 2115 O O . LEU A 1 278 ? -14.406 7.736 -20.224 1.00 30.67 278 LEU A O 1
ATOM 2119 N N . ASP A 1 279 ? -15.959 6.128 -20.235 1.00 28.84 279 ASP A N 1
ATOM 2120 C CA . ASP A 1 279 ? -16.016 5.977 -21.697 1.00 28.84 279 ASP A CA 1
ATOM 2121 C C . ASP A 1 279 ? -16.516 7.216 -22.456 1.00 28.84 279 ASP A C 1
ATOM 2123 O O . ASP A 1 279 ? -16.201 7.388 -23.629 1.00 28.84 279 ASP A O 1
ATOM 2127 N N . SER A 1 280 ? -17.248 8.128 -21.805 1.00 31.89 280 SER A N 1
ATOM 2128 C CA . SER A 1 280 ? -17.708 9.369 -22.462 1.00 31.89 280 SER A CA 1
ATOM 2129 C C . SER A 1 280 ? -16.646 10.478 -22.516 1.00 31.89 280 SER A C 1
ATOM 2131 O O . SER A 1 280 ? -16.842 11.499 -23.176 1.00 31.89 280 SER A O 1
ATOM 2133 N N . LEU A 1 281 ? -15.521 10.275 -21.827 1.00 31.94 281 LEU A N 1
ATOM 2134 C CA . LEU A 1 281 ? -14.505 11.291 -21.556 1.00 31.94 281 LEU A CA 1
ATOM 2135 C C . LEU A 1 281 ? -13.194 11.050 -22.327 1.00 31.94 281 LEU A C 1
ATOM 2137 O O . LEU A 1 281 ? -12.441 11.987 -22.584 1.00 31.94 281 LEU A O 1
ATOM 2141 N N . LEU A 1 282 ? -12.960 9.809 -22.762 1.00 31.44 282 LEU A N 1
ATOM 2142 C CA . LEU A 1 282 ? -11.721 9.351 -23.399 1.00 31.44 282 LEU A CA 1
ATOM 2143 C C . LEU A 1 282 ? -11.552 9.763 -24.874 1.00 31.44 282 LEU A C 1
ATOM 2145 O O . LEU A 1 282 ? -10.482 9.563 -25.444 1.00 31.44 282 LEU A O 1
ATOM 2149 N N . GLU A 1 283 ? -12.563 10.356 -25.514 1.00 29.78 283 GLU A N 1
ATOM 2150 C CA . GLU A 1 283 ? -12.505 10.636 -26.958 1.00 29.78 283 GLU A CA 1
ATOM 2151 C C . GLU A 1 283 ? -11.857 11.979 -27.347 1.00 29.78 283 GLU A C 1
ATOM 2153 O O . GLU A 1 283 ? -11.799 12.300 -28.536 1.00 29.78 283 GLU A O 1
ATOM 2158 N N . LYS A 1 284 ? -11.319 12.776 -26.410 1.00 34.75 284 LYS A N 1
ATOM 2159 C CA . LYS A 1 284 ? -10.615 14.025 -26.767 1.00 34.75 284 LYS A CA 1
ATOM 2160 C C . LYS A 1 284 ? -9.268 14.212 -26.069 1.00 34.75 284 LYS A C 1
ATOM 2162 O O . LYS A 1 284 ? -9.212 14.541 -24.895 1.00 34.75 284 LYS A O 1
ATOM 2167 N N . GLU A 1 285 ? -8.221 14.047 -26.883 1.00 41.38 285 GLU A N 1
ATOM 2168 C CA . GLU A 1 285 ? -6.810 14.439 -26.717 1.00 41.38 285 GLU A CA 1
ATOM 2169 C C . GLU A 1 285 ? -6.230 14.401 -25.291 1.00 41.38 285 GLU A C 1
ATOM 2171 O O . GLU A 1 285 ? -6.275 15.380 -24.546 1.00 41.38 285 GLU A O 1
ATOM 2176 N N . MET A 1 286 ? -5.575 13.282 -24.961 1.00 35.38 286 MET A N 1
ATOM 2177 C CA . MET A 1 286 ? -4.733 13.119 -23.771 1.00 35.38 286 MET A CA 1
ATOM 2178 C C . MET A 1 286 ? -3.280 12.806 -24.156 1.00 35.38 286 MET A C 1
ATOM 2180 O O . MET A 1 286 ? -3.013 12.156 -25.169 1.00 35.38 286 MET A O 1
ATOM 2184 N N . ASP A 1 287 ? -2.328 13.254 -23.332 1.00 40.59 287 ASP A N 1
ATOM 2185 C CA . ASP A 1 287 ? -0.901 12.951 -23.494 1.00 40.59 287 ASP A CA 1
ATOM 2186 C C . ASP A 1 287 ? -0.589 11.465 -23.190 1.00 40.59 287 ASP A C 1
ATOM 2188 O O . ASP A 1 287 ? -1.264 10.793 -22.399 1.00 40.59 287 ASP A O 1
ATOM 2192 N N . LYS A 1 288 ? 0.468 10.943 -23.826 1.00 38.72 288 LYS A N 1
ATOM 2193 C CA . LYS A 1 288 ? 0.904 9.540 -23.732 1.00 38.72 288 LYS A CA 1
ATOM 2194 C C . LYS A 1 288 ? 1.291 9.101 -22.316 1.00 38.72 288 LYS A C 1
ATOM 2196 O O . LYS A 1 288 ? 1.094 7.932 -22.000 1.00 38.72 288 LYS A O 1
ATOM 2201 N N . ASN A 1 289 ? 1.831 9.977 -21.472 1.00 38.25 289 ASN A N 1
ATOM 2202 C CA . ASN A 1 289 ? 2.255 9.611 -20.116 1.00 38.25 289 ASN A CA 1
ATOM 2203 C C . ASN A 1 289 ? 1.063 9.481 -19.163 1.00 38.25 289 ASN A C 1
ATOM 2205 O O . ASN A 1 289 ? 0.995 8.531 -18.386 1.00 38.25 289 ASN A O 1
ATOM 2209 N N . THR A 1 290 ? 0.085 10.376 -19.292 1.00 38.41 290 THR A N 1
ATOM 2210 C CA . THR A 1 290 ? -1.177 10.325 -18.542 1.00 38.41 290 THR A CA 1
ATOM 2211 C C . THR A 1 290 ? -2.019 9.111 -18.934 1.00 38.41 290 THR A C 1
ATOM 2213 O O . THR A 1 290 ? -2.543 8.403 -18.077 1.00 38.41 290 THR A O 1
ATOM 2216 N N . THR A 1 291 ? -2.070 8.805 -20.233 1.00 39.59 291 THR A N 1
ATOM 2217 C CA . THR A 1 291 ? -2.717 7.587 -20.740 1.00 39.59 291 THR A CA 1
ATOM 2218 C C . THR A 1 291 ? -2.048 6.333 -20.171 1.00 39.59 291 THR A C 1
ATOM 2220 O O . THR A 1 291 ? -2.741 5.400 -19.791 1.00 39.59 291 THR A O 1
ATOM 2223 N N . LYS A 1 292 ? -0.713 6.311 -20.042 1.00 41.59 292 LYS A N 1
ATOM 2224 C CA . LYS A 1 292 ? 0.025 5.172 -19.469 1.00 41.59 292 LYS A CA 1
ATOM 2225 C C . LYS A 1 292 ? -0.218 4.975 -17.970 1.00 41.59 292 LYS A C 1
ATOM 2227 O O . LYS A 1 292 ? -0.319 3.828 -17.562 1.00 41.59 292 LYS A O 1
ATOM 2232 N N . ALA A 1 293 ? -0.338 6.043 -17.180 1.00 38.06 293 ALA A N 1
ATOM 2233 C CA . ALA A 1 293 ? -0.637 5.951 -15.744 1.00 38.06 293 ALA A CA 1
ATOM 2234 C C . ALA A 1 293 ? -2.089 5.516 -15.480 1.00 38.06 293 ALA A C 1
ATOM 2236 O O . ALA A 1 293 ? -2.345 4.682 -14.628 1.00 38.06 293 ALA A O 1
ATOM 2237 N N . ILE A 1 294 ? -3.049 6.011 -16.268 1.00 37.94 294 ILE A N 1
ATOM 2238 C CA . ILE A 1 294 ? -4.448 5.561 -16.190 1.00 37.94 294 ILE A CA 1
ATOM 2239 C C . ILE A 1 294 ? -4.556 4.107 -16.665 1.00 37.94 294 ILE A C 1
ATOM 2241 O O . ILE A 1 294 ? -5.129 3.274 -15.977 1.00 37.94 294 ILE A O 1
ATOM 2245 N N . VAL A 1 295 ? -3.941 3.753 -17.795 1.00 39.47 295 VAL A N 1
ATOM 2246 C CA . VAL A 1 295 ? -3.905 2.358 -18.260 1.00 39.47 295 VAL A CA 1
ATOM 2247 C C . VAL A 1 295 ? -3.231 1.449 -17.234 1.00 39.47 295 VAL A C 1
ATOM 2249 O O . VAL A 1 295 ? -3.705 0.339 -17.073 1.00 39.47 295 VAL A O 1
ATOM 2252 N N . ARG A 1 296 ? -2.200 1.899 -16.505 1.00 38.03 296 ARG A N 1
ATOM 2253 C CA . ARG A 1 296 ? -1.588 1.130 -15.410 1.00 38.03 296 ARG A CA 1
ATOM 2254 C C . ARG A 1 296 ? -2.511 0.975 -14.204 1.00 38.03 296 ARG A C 1
ATOM 2256 O O . ARG A 1 296 ? -2.803 -0.158 -13.834 1.00 38.03 296 ARG A O 1
ATOM 2263 N N . ALA A 1 297 ? -3.066 2.080 -13.712 1.00 36.22 297 ALA A N 1
ATOM 2264 C CA . ALA A 1 297 ? -4.062 2.130 -12.642 1.00 36.22 297 ALA A CA 1
ATOM 2265 C C . ALA A 1 297 ? -5.294 1.236 -12.888 1.00 36.22 297 ALA A C 1
ATOM 2267 O O . ALA A 1 297 ? -5.883 0.678 -11.964 1.00 36.22 297 ALA A O 1
ATOM 2268 N N . PHE A 1 298 ? -5.686 1.097 -14.156 1.00 35.34 298 PHE A N 1
ATOM 2269 C CA . PHE A 1 298 ? -6.823 0.289 -14.600 1.00 35.34 298 PHE A CA 1
ATOM 2270 C C . PHE A 1 298 ? -6.410 -1.024 -15.298 1.00 35.34 298 PHE A C 1
ATOM 2272 O O . PHE A 1 298 ? -7.273 -1.729 -15.816 1.00 35.34 298 PHE A O 1
ATOM 2279 N N . SER A 1 299 ? -5.117 -1.378 -15.309 1.00 33.31 299 SER A N 1
ATOM 2280 C CA . SER A 1 299 ? -4.614 -2.670 -15.826 1.00 33.31 299 SER A CA 1
ATOM 2281 C C . SER A 1 299 ? -4.560 -3.772 -14.769 1.00 33.31 299 SER A C 1
ATOM 2283 O O . SER A 1 299 ? -4.331 -4.933 -15.107 1.00 33.31 299 SER A O 1
ATOM 2285 N N . SER A 1 300 ? -4.861 -3.437 -13.512 1.00 35.09 300 SER A N 1
ATOM 2286 C CA . SER A 1 300 ? -5.364 -4.398 -12.534 1.00 35.09 300 SER A CA 1
ATOM 2287 C C . SER A 1 300 ? -6.739 -4.877 -13.006 1.00 35.09 300 SER A C 1
ATOM 2289 O O . SER A 1 300 ? -7.736 -4.152 -12.975 1.00 35.09 300 SER A O 1
ATOM 2291 N N . SER A 1 301 ? -6.781 -6.098 -13.532 1.00 34.53 301 SER A N 1
ATOM 2292 C CA . SER A 1 301 ? -7.893 -6.661 -14.305 1.00 34.53 301 SER A CA 1
ATOM 2293 C C . SER A 1 301 ? -9.193 -6.902 -13.523 1.00 34.53 301 SER A C 1
ATOM 2295 O O . SER A 1 301 ? -10.077 -7.587 -14.026 1.00 34.53 301 SER A O 1
ATOM 2297 N N . GLN A 1 302 ? -9.328 -6.383 -12.300 1.00 40.16 302 GLN A N 1
ATOM 2298 C CA . GLN A 1 302 ? -10.395 -6.759 -11.362 1.00 40.16 302 GLN A CA 1
ATOM 2299 C C . GLN A 1 302 ? -11.236 -5.578 -10.853 1.00 40.16 302 GLN A C 1
ATOM 2301 O O . GLN A 1 302 ? -12.215 -5.779 -10.139 1.00 40.16 302 GLN A O 1
ATOM 2306 N N . ASN A 1 303 ? -10.933 -4.353 -11.295 1.00 38.12 303 ASN A N 1
ATOM 2307 C CA . ASN A 1 303 ? -11.639 -3.131 -10.884 1.00 38.12 303 ASN A CA 1
ATOM 2308 C C . ASN A 1 303 ? -12.910 -2.817 -11.699 1.00 38.12 303 ASN A C 1
ATOM 2310 O O . ASN A 1 303 ? -13.517 -1.761 -11.525 1.00 38.12 303 ASN A O 1
ATOM 2314 N N . LEU A 1 304 ? -13.329 -3.711 -12.601 1.00 35.66 304 LEU A N 1
ATOM 2315 C CA . LEU A 1 304 ? -14.387 -3.456 -13.589 1.00 35.66 304 LEU A CA 1
ATOM 2316 C C . LEU A 1 304 ? -15.573 -4.432 -13.522 1.00 35.66 304 LEU A C 1
ATOM 2318 O O . LEU A 1 304 ? -16.241 -4.665 -14.523 1.00 35.66 304 LEU A O 1
ATOM 2322 N N . SER A 1 305 ? -15.923 -4.924 -12.334 1.00 34.31 305 SER A N 1
ATOM 2323 C CA . SER A 1 305 ? -17.240 -5.546 -12.092 1.00 34.31 305 SER A CA 1
ATOM 2324 C C . SER A 1 305 ? -18.269 -4.497 -11.643 1.00 34.31 305 SER A C 1
ATOM 2326 O O . SER A 1 305 ? -19.002 -4.672 -10.671 1.00 34.31 305 SER A O 1
ATOM 2328 N N . GLY A 1 306 ? -18.291 -3.350 -12.328 1.00 31.41 306 GLY A N 1
ATOM 2329 C CA . GLY A 1 306 ? -19.225 -2.256 -12.084 1.00 31.41 306 GLY A CA 1
ATOM 2330 C C . GLY A 1 306 ? -20.436 -2.361 -13.004 1.00 31.41 306 GLY A C 1
ATOM 2331 O O . GLY A 1 306 ? -20.327 -2.184 -14.210 1.00 31.41 306 GLY A O 1
ATOM 2332 N N . SER A 1 307 ? -21.611 -2.625 -12.432 1.00 30.08 307 SER A N 1
ATOM 2333 C CA . SER A 1 307 ? -22.913 -2.465 -13.089 1.00 30.08 307 SER A CA 1
ATOM 2334 C C . SER A 1 307 ? -23.102 -1.003 -13.514 1.00 30.08 307 SER A C 1
ATOM 2336 O O . SER A 1 307 ? -23.630 -0.194 -12.749 1.00 30.08 307 SER A O 1
ATOM 2338 N N . PHE A 1 308 ? -22.687 -0.645 -14.722 1.00 32.09 308 PHE A N 1
ATOM 2339 C CA . PHE A 1 308 ? -22.979 0.664 -15.292 1.00 32.09 308 PHE A CA 1
ATOM 2340 C C . PHE A 1 308 ? -24.390 0.662 -15.888 1.00 32.09 308 PHE A C 1
ATOM 2342 O O . PHE A 1 308 ? -24.749 -0.288 -16.578 1.00 32.09 308 PHE A O 1
ATOM 2349 N N . LEU A 1 309 ? -25.127 1.764 -15.660 1.00 27.41 309 LEU A N 1
ATOM 2350 C CA . LEU A 1 309 ? -26.420 2.162 -16.259 1.00 27.41 309 LEU A CA 1
ATOM 2351 C C . LEU A 1 309 ? -27.696 1.958 -15.385 1.00 27.41 309 LEU A C 1
ATOM 2353 O O . LEU A 1 309 ? -28.501 1.068 -15.634 1.00 27.41 309 LEU A O 1
ATOM 2357 N N . ASP A 1 310 ? -27.894 2.860 -14.403 1.00 29.94 310 ASP A N 1
ATOM 2358 C CA . ASP A 1 310 ? -28.964 3.904 -14.349 1.00 29.94 310 ASP A CA 1
ATOM 2359 C C . ASP A 1 310 ? -29.789 4.067 -13.050 1.00 29.94 310 ASP A C 1
ATOM 2361 O O . ASP A 1 310 ? -30.100 3.125 -12.321 1.00 29.94 310 ASP A O 1
ATOM 2365 N N . VAL A 1 311 ? -30.178 5.325 -12.800 1.00 39.53 311 VAL A N 1
ATOM 2366 C CA . VAL A 1 311 ? -31.205 5.759 -11.851 1.00 39.53 311 VAL A CA 1
ATOM 2367 C C . VAL A 1 311 ? -32.510 5.967 -12.619 1.00 39.53 311 VAL A C 1
ATOM 2369 O O . VAL A 1 311 ? -32.797 7.069 -13.068 1.00 39.53 311 VAL A O 1
ATOM 2372 N N . SER A 1 312 ? -33.362 4.950 -12.689 1.00 29.05 312 SER A N 1
ATOM 2373 C CA . SER A 1 312 ? -34.804 5.138 -12.486 1.00 29.05 312 SER A CA 1
ATOM 2374 C C . SER A 1 312 ? -35.499 3.795 -12.295 1.00 29.05 312 SER A C 1
ATOM 2376 O O . SER A 1 312 ? -35.012 2.740 -12.687 1.00 29.05 312 SER A O 1
ATOM 2378 N N . LYS A 1 313 ? -36.595 3.859 -11.544 1.00 39.38 313 LYS A N 1
ATOM 2379 C CA . LYS A 1 313 ? -37.386 2.737 -11.060 1.00 39.38 313 LYS A CA 1
ATOM 2380 C C . LYS A 1 313 ? -38.041 2.031 -12.245 1.00 39.38 313 LYS A C 1
ATOM 2382 O O . LYS A 1 313 ? -39.005 2.565 -12.764 1.00 39.38 313 LYS A O 1
ATOM 2387 N N . ASP A 1 314 ? -37.512 0.876 -12.626 1.00 30.55 314 ASP A N 1
ATOM 2388 C CA . ASP A 1 314 ? -38.269 -0.302 -13.054 1.00 30.55 314 ASP A CA 1
ATOM 2389 C C . ASP A 1 314 ? -37.317 -1.505 -13.102 1.00 30.55 314 ASP A C 1
ATOM 2391 O O . ASP A 1 314 ? -36.142 -1.382 -13.439 1.00 30.55 314 ASP A O 1
ATOM 2395 N N . GLY A 1 315 ? -37.800 -2.672 -12.672 1.00 37.59 315 GLY A N 1
ATOM 2396 C CA . GLY A 1 315 ? -37.007 -3.875 -12.383 1.00 37.59 315 GLY A CA 1
ATOM 2397 C C . GLY A 1 315 ? -36.347 -4.579 -13.576 1.00 37.59 315 GLY A C 1
ATOM 2398 O O . GLY A 1 315 ? -36.022 -5.753 -13.455 1.00 37.59 315 GLY A O 1
ATOM 2399 N N . HIS A 1 316 ? -36.130 -3.909 -14.707 1.00 29.38 316 HIS A N 1
ATOM 2400 C CA . HIS A 1 316 ? -35.407 -4.449 -15.856 1.00 29.38 316 HIS A CA 1
ATOM 2401 C C . HIS A 1 316 ? -34.610 -3.342 -16.563 1.00 29.38 316 HIS A C 1
ATOM 2403 O O . HIS A 1 316 ? -35.116 -2.256 -16.832 1.00 29.38 316 HIS A O 1
ATOM 2409 N N . PHE A 1 317 ? -33.338 -3.635 -16.832 1.00 31.23 317 PHE A N 1
ATOM 2410 C CA . PHE A 1 317 ? -32.288 -2.678 -17.173 1.00 31.23 317 PHE A CA 1
ATOM 2411 C C . PHE A 1 317 ? -32.376 -2.136 -18.610 1.00 31.23 317 PHE A C 1
ATOM 2413 O O . PHE A 1 317 ? -32.353 -2.905 -19.570 1.00 31.23 317 PHE A O 1
ATOM 2420 N N . ASN A 1 318 ? -32.391 -0.808 -18.767 1.00 23.45 318 ASN A N 1
ATOM 2421 C CA . ASN A 1 318 ? -32.158 -0.123 -20.042 1.00 23.45 318 ASN A CA 1
ATOM 2422 C C . ASN A 1 318 ? -31.733 1.343 -19.805 1.00 23.45 318 ASN A C 1
ATOM 2424 O O . ASN A 1 318 ? -32.253 1.978 -18.899 1.00 23.45 318 ASN A O 1
ATOM 2428 N N . THR A 1 319 ? -30.848 1.916 -20.631 1.00 26.00 319 THR A N 1
ATOM 2429 C CA . THR A 1 319 ? -30.619 3.388 -20.701 1.00 26.00 319 THR A CA 1
ATOM 2430 C C . THR A 1 319 ? -31.018 3.927 -22.068 1.00 26.00 319 THR A C 1
ATOM 2432 O O . THR A 1 319 ? -31.322 3.135 -22.944 1.00 26.00 319 THR A O 1
ATOM 2435 N N . ASN A 1 320 ? -30.941 5.241 -22.326 1.00 22.80 320 ASN A N 1
ATOM 2436 C CA . ASN A 1 320 ? -31.006 5.922 -23.643 1.00 22.80 320 ASN A CA 1
ATOM 2437 C C . ASN A 1 320 ? -30.044 7.132 -23.668 1.00 22.80 320 ASN A C 1
ATOM 2439 O O . ASN A 1 320 ? -29.614 7.564 -22.603 1.00 22.80 320 ASN A O 1
ATOM 2443 N N . GLY A 1 321 ? -29.653 7.614 -24.861 1.00 22.59 321 GLY A N 1
ATOM 2444 C CA . GLY A 1 321 ? -28.590 8.617 -25.065 1.00 22.59 321 GLY A CA 1
ATOM 2445 C C . GLY A 1 321 ? -28.987 9.935 -25.762 1.00 22.59 321 GLY A C 1
ATOM 2446 O O . GLY A 1 321 ? -30.158 10.158 -26.046 1.00 22.59 321 GLY A O 1
ATOM 2447 N N . GLU A 1 322 ? -27.935 10.718 -26.083 1.00 25.08 322 GLU A N 1
ATOM 2448 C CA . GLU A 1 322 ? -27.832 11.988 -26.861 1.00 25.08 322 GLU A CA 1
ATOM 2449 C C . GLU A 1 322 ? -28.152 13.299 -26.088 1.00 25.08 322 GLU A C 1
ATOM 2451 O O . GLU A 1 322 ? -29.119 13.350 -25.346 1.00 25.08 322 GLU A O 1
ATOM 2456 N N . ALA A 1 323 ? -27.396 14.416 -26.168 1.00 23.25 323 ALA A N 1
ATOM 2457 C CA . ALA A 1 323 ? -26.411 14.879 -27.158 1.00 23.25 323 ALA A CA 1
ATOM 2458 C C . ALA A 1 323 ? -25.372 15.918 -26.624 1.00 23.25 323 ALA A C 1
ATOM 2460 O O . ALA A 1 323 ? -25.713 16.903 -25.979 1.00 23.25 323 ALA A O 1
ATOM 2461 N N . CYS A 1 324 ? -24.099 15.671 -26.964 1.00 22.50 324 CYS A N 1
ATOM 2462 C CA . CYS A 1 324 ? -23.064 16.491 -27.635 1.00 22.50 324 CYS A CA 1
ATOM 2463 C C . CYS A 1 324 ? -23.009 18.052 -27.600 1.00 22.50 324 CYS A C 1
ATOM 2465 O O . CYS A 1 324 ? -23.753 18.735 -28.294 1.00 22.50 324 CYS A O 1
ATOM 2467 N N . ALA A 1 325 ? -21.906 18.538 -27.004 1.00 20.88 325 ALA A N 1
ATOM 2468 C CA . ALA A 1 325 ? -20.800 19.341 -27.579 1.00 20.88 325 ALA A CA 1
ATOM 2469 C C . ALA A 1 325 ? -20.885 20.859 -27.912 1.00 20.88 325 ALA A C 1
ATOM 2471 O O . ALA A 1 325 ? -21.712 21.338 -28.676 1.00 20.88 325 ALA A O 1
ATOM 2472 N N . GLN A 1 326 ? -19.772 21.501 -27.504 1.00 20.61 326 GLN A N 1
ATOM 2473 C CA . GLN A 1 326 ? -19.053 22.671 -28.043 1.00 20.61 326 GLN A CA 1
ATOM 2474 C C . GLN A 1 326 ? -19.455 24.085 -27.599 1.00 20.61 326 GLN A C 1
ATOM 2476 O O . GLN A 1 326 ? -20.364 24.701 -28.149 1.00 20.61 326 GLN A O 1
ATOM 2481 N N . LYS A 1 327 ? -18.573 24.680 -26.778 1.00 21.27 327 LYS A N 1
ATOM 2482 C CA . LYS A 1 327 ? -17.914 25.957 -27.103 1.00 21.27 327 LYS A CA 1
ATOM 2483 C C . LYS A 1 327 ? -16.646 26.193 -26.256 1.00 21.27 327 LYS A C 1
ATOM 2485 O O . LYS A 1 327 ? -16.696 26.065 -25.042 1.00 21.27 327 LYS A O 1
ATOM 2490 N N . LEU A 1 328 ? -15.592 26.635 -26.955 1.00 20.44 328 LEU A N 1
ATOM 2491 C CA . LEU A 1 328 ? -14.415 27.411 -26.512 1.00 20.44 328 LEU A CA 1
ATOM 2492 C C . LEU A 1 328 ? -13.196 26.674 -25.905 1.00 20.44 328 LEU A C 1
ATOM 2494 O O . LEU A 1 328 ? -13.315 25.700 -25.177 1.00 20.44 328 LEU A O 1
ATOM 2498 N N . PHE A 1 329 ? -12.021 27.161 -26.326 1.00 23.16 329 PHE A N 1
ATOM 2499 C CA . PHE A 1 329 ? -10.641 26.693 -26.097 1.00 23.16 329 PHE A CA 1
ATOM 2500 C C . PHE A 1 329 ? -10.172 26.890 -24.618 1.00 23.16 329 PHE A C 1
ATOM 2502 O O . PHE A 1 329 ? -10.999 27.102 -23.742 1.00 23.16 329 PHE A O 1
ATOM 2509 N N . PRO A 1 330 ? -8.863 27.010 -24.317 1.00 32.44 330 PRO A N 1
ATOM 2510 C CA . PRO A 1 330 ? -7.859 26.016 -23.913 1.00 32.44 330 PRO A CA 1
ATOM 2511 C C . PRO A 1 330 ? -7.463 26.138 -22.416 1.00 32.44 330 PRO A C 1
ATOM 2513 O O . PRO A 1 330 ? -6.965 27.185 -22.024 1.00 32.44 330 PRO A O 1
ATOM 2516 N N . THR A 1 331 ? -7.645 25.117 -21.559 1.00 28.20 331 THR A N 1
ATOM 2517 C CA . THR A 1 331 ? -7.071 25.057 -20.168 1.00 28.20 331 THR A CA 1
ATOM 2518 C C . THR A 1 331 ? -7.385 23.763 -19.379 1.00 28.20 331 THR A C 1
ATOM 2520 O O . THR A 1 331 ? -6.881 23.580 -18.275 1.00 28.20 331 THR A O 1
ATOM 2523 N N . ASN A 1 332 ? -8.201 22.841 -19.911 1.00 32.47 332 ASN A N 1
ATOM 2524 C CA . ASN A 1 332 ? -8.990 21.908 -19.084 1.00 32.47 332 ASN A CA 1
ATOM 2525 C C . ASN A 1 332 ? -8.504 20.451 -18.956 1.00 32.47 332 ASN A C 1
ATOM 2527 O O . ASN A 1 332 ? -9.176 19.668 -18.286 1.00 32.47 332 ASN A O 1
ATOM 2531 N N . THR A 1 333 ? -7.356 20.055 -19.518 1.00 33.59 333 THR A N 1
ATOM 2532 C CA . THR A 1 333 ? -6.862 18.659 -19.408 1.00 33.59 333 THR A CA 1
ATOM 2533 C C . THR A 1 333 ? -6.651 18.230 -17.948 1.00 33.59 333 THR A C 1
ATOM 2535 O O . THR A 1 333 ? -6.849 17.073 -17.590 1.00 33.59 333 THR A O 1
ATOM 2538 N N . GLN A 1 334 ? -6.316 19.186 -17.081 1.00 38.12 334 GLN A N 1
ATOM 2539 C CA . GLN A 1 334 ? -6.042 18.958 -15.666 1.00 38.12 334 GLN A CA 1
ATOM 2540 C C . GLN A 1 334 ? -7.300 18.943 -14.783 1.00 38.12 334 GLN A C 1
ATOM 2542 O O . GLN A 1 334 ? -7.296 18.370 -13.698 1.00 38.12 334 GLN A O 1
ATOM 2547 N N . THR A 1 335 ? -8.383 19.585 -15.216 1.00 36.62 335 THR A N 1
ATOM 2548 C CA . THR A 1 335 ? -9.638 19.660 -14.451 1.00 36.62 335 THR A CA 1
ATOM 2549 C C . THR A 1 335 ? -10.332 18.302 -14.431 1.00 36.62 335 THR A C 1
ATOM 2551 O O . THR A 1 335 ? -10.781 17.852 -13.387 1.00 36.62 335 THR A O 1
ATOM 2554 N N . ILE A 1 336 ? -10.296 17.602 -15.562 1.00 35.34 336 ILE A N 1
ATOM 2555 C CA . ILE A 1 336 ? -10.925 16.297 -15.776 1.00 35.34 336 ILE A CA 1
ATOM 2556 C C . ILE A 1 336 ? -10.292 15.187 -14.923 1.00 35.34 336 ILE A C 1
ATOM 2558 O O . ILE A 1 336 ? -10.999 14.400 -14.301 1.00 35.34 336 ILE A O 1
ATOM 2562 N N . ILE A 1 337 ? -8.958 15.122 -14.872 1.00 39.75 337 ILE A N 1
ATOM 2563 C CA . ILE A 1 337 ? -8.239 14.136 -14.049 1.00 39.75 337 ILE A CA 1
ATOM 2564 C C . ILE A 1 337 ? -8.536 14.384 -12.574 1.00 39.75 337 ILE A C 1
ATOM 2566 O O . ILE A 1 337 ? -8.839 13.443 -11.846 1.00 39.75 337 ILE A O 1
ATOM 2570 N N . ASN A 1 338 ? -8.524 15.653 -12.157 1.00 42.66 338 ASN A N 1
ATOM 2571 C CA . ASN A 1 338 ? -8.876 16.024 -10.796 1.00 42.66 338 ASN A CA 1
ATOM 2572 C C . ASN A 1 338 ? -10.344 15.682 -10.493 1.00 42.66 338 ASN A C 1
ATOM 2574 O O . ASN A 1 338 ? -10.618 15.190 -9.412 1.00 42.66 338 ASN A O 1
ATOM 2578 N N . GLU A 1 339 ? -11.284 15.856 -11.421 1.00 40.00 339 GLU A N 1
ATOM 2579 C CA . GLU A 1 339 ? -12.688 15.461 -11.226 1.00 40.00 339 GLU A CA 1
ATOM 2580 C C . GLU A 1 339 ? -12.861 13.940 -11.079 1.00 40.00 339 GLU A C 1
ATOM 2582 O O . GLU A 1 339 ? -13.573 13.497 -10.179 1.00 40.00 339 GLU A O 1
ATOM 2587 N N . ILE A 1 340 ? -12.176 13.136 -11.900 1.00 40.12 340 ILE A N 1
ATOM 2588 C CA . ILE A 1 340 ? -12.198 11.664 -11.812 1.00 40.12 340 ILE A CA 1
ATOM 2589 C C . ILE A 1 340 ? -11.552 11.195 -10.503 1.00 40.12 340 ILE A C 1
ATOM 2591 O O . ILE A 1 340 ? -12.111 10.360 -9.796 1.00 40.12 340 ILE A O 1
ATOM 2595 N N . GLN A 1 341 ? -10.400 11.761 -10.139 1.00 45.91 341 GLN A N 1
ATOM 2596 C CA . GLN A 1 341 ? -9.727 11.447 -8.881 1.00 45.91 341 GLN A CA 1
ATOM 2597 C C . GLN A 1 341 ? -10.595 11.836 -7.679 1.00 45.91 341 GLN A C 1
ATOM 2599 O O . GLN A 1 341 ? -10.788 11.011 -6.798 1.00 45.91 341 GLN A O 1
ATOM 2604 N N . GLN A 1 342 ? -11.204 13.025 -7.659 1.00 45.03 342 GLN A N 1
ATOM 2605 C CA . GLN A 1 342 ? -12.095 13.457 -6.571 1.00 45.03 342 GLN A CA 1
ATOM 2606 C C . GLN A 1 342 ? -13.344 12.571 -6.426 1.00 45.03 342 GLN A C 1
ATOM 2608 O O . GLN A 1 342 ? -13.838 12.407 -5.314 1.00 45.03 342 GLN A O 1
ATOM 2613 N N . GLN A 1 343 ? -13.836 11.965 -7.513 1.00 41.16 343 GLN A N 1
ATOM 2614 C CA . GLN A 1 343 ? -14.958 11.018 -7.469 1.00 41.16 343 GLN A CA 1
ATOM 2615 C C . GLN A 1 343 ? -14.556 9.611 -7.001 1.00 41.16 343 GLN A C 1
ATOM 2617 O O . GLN A 1 343 ? -15.385 8.913 -6.420 1.00 41.16 343 GLN A O 1
ATOM 2622 N N . LEU A 1 344 ? -13.311 9.190 -7.246 1.00 43.56 344 LEU A N 1
ATOM 2623 C CA . LEU A 1 344 ? -12.805 7.858 -6.884 1.00 43.56 344 LEU A CA 1
ATOM 2624 C C . LEU A 1 344 ? -12.096 7.824 -5.526 1.00 43.56 344 LEU A C 1
ATOM 2626 O O . LEU A 1 344 ? -12.048 6.778 -4.891 1.00 43.56 344 LEU A O 1
ATOM 2630 N N . ILE A 1 345 ? -11.591 8.962 -5.052 1.00 47.41 345 ILE A N 1
ATOM 2631 C CA . ILE A 1 345 ? -10.941 9.110 -3.747 1.00 47.41 345 ILE A CA 1
ATOM 2632 C C . ILE A 1 345 ? -11.789 8.591 -2.569 1.00 47.41 345 ILE A C 1
ATOM 2634 O O . ILE A 1 345 ? -11.215 7.955 -1.685 1.00 47.41 345 ILE A O 1
ATOM 2638 N N . PRO A 1 346 ? -13.121 8.805 -2.519 1.00 43.00 346 PRO A N 1
ATOM 2639 C CA . PRO A 1 346 ? -13.962 8.242 -1.461 1.00 43.00 346 PRO A CA 1
ATOM 2640 C C . PRO A 1 346 ? -14.013 6.707 -1.453 1.00 43.00 346 PRO A C 1
ATOM 2642 O O . PRO A 1 346 ? -14.539 6.124 -0.507 1.00 43.00 346 PRO A O 1
ATOM 2645 N N . TYR A 1 347 ? -13.484 6.057 -2.494 1.00 44.84 347 TYR A N 1
ATOM 2646 C CA . TYR A 1 347 ? -13.438 4.611 -2.678 1.00 44.84 347 TYR A CA 1
ATOM 2647 C C . TYR A 1 347 ? -11.973 4.127 -2.751 1.00 44.84 347 TYR A C 1
ATOM 2649 O O . TYR A 1 347 ? -11.549 3.601 -3.784 1.00 44.84 347 TYR A O 1
ATOM 2657 N N . PRO A 1 348 ? -11.189 4.273 -1.657 1.00 41.81 348 PRO A N 1
ATOM 2658 C CA . PRO A 1 348 ? -9.783 3.832 -1.560 1.00 41.81 348 PRO A CA 1
ATOM 2659 C C . PRO A 1 348 ? -9.570 2.386 -2.026 1.00 41.81 348 PRO A C 1
ATOM 2661 O O . PRO A 1 348 ? -8.518 2.027 -2.549 1.00 41.81 348 PRO A O 1
ATOM 2664 N N . CYS A 1 349 ? -10.611 1.576 -1.850 1.00 39.50 349 CYS A N 1
ATOM 2665 C CA . CYS A 1 349 ? -10.708 0.172 -2.193 1.00 39.50 349 CYS A CA 1
ATOM 2666 C C . CYS A 1 349 ? -10.559 -0.158 -3.686 1.00 39.50 349 CYS A C 1
ATOM 2668 O O . CYS A 1 349 ? -10.227 -1.288 -4.029 1.00 39.50 349 CYS A O 1
ATOM 2670 N N . ILE A 1 350 ? -10.791 0.802 -4.583 1.00 44.00 350 ILE A N 1
ATOM 2671 C CA . ILE A 1 350 ? -10.726 0.573 -6.035 1.00 44.00 350 ILE A CA 1
ATOM 2672 C C . ILE A 1 350 ? -9.278 0.445 -6.520 1.00 44.00 350 ILE A C 1
ATOM 2674 O O . ILE A 1 350 ? -9.025 -0.133 -7.569 1.00 44.00 350 ILE A O 1
ATOM 2678 N N . PHE A 1 351 ? -8.309 0.983 -5.790 1.00 51.78 351 PHE A N 1
ATOM 2679 C CA . PHE A 1 351 ? -6.924 1.009 -6.241 1.00 51.78 351 PHE A CA 1
ATOM 2680 C C . PHE A 1 351 ? -6.109 -0.056 -5.505 1.00 51.78 351 PHE A C 1
ATOM 2682 O O . PHE A 1 351 ? -6.194 -0.175 -4.283 1.00 51.78 351 PHE A O 1
ATOM 2689 N N . ASP A 1 352 ? -5.299 -0.825 -6.235 1.00 54.22 352 ASP A N 1
ATOM 2690 C CA . ASP A 1 352 ? -4.208 -1.563 -5.597 1.00 54.22 352 ASP A CA 1
ATOM 2691 C C . ASP A 1 352 ? -3.116 -0.585 -5.131 1.00 54.22 352 ASP A C 1
ATOM 2693 O O . ASP A 1 352 ? -3.128 0.607 -5.461 1.00 54.22 352 ASP A O 1
ATOM 2697 N N . PHE A 1 353 ? -2.176 -1.069 -4.321 1.00 65.44 353 PHE A N 1
ATOM 2698 C CA . PHE A 1 353 ? -1.179 -0.193 -3.715 1.00 65.44 353 PHE A CA 1
ATOM 2699 C C . PHE A 1 353 ? -0.301 0.524 -4.753 1.00 65.44 353 PHE A C 1
ATOM 2701 O O . PHE A 1 353 ? -0.047 1.722 -4.622 1.00 65.44 353 PHE A O 1
ATOM 2708 N N . GLU A 1 354 ? 0.105 -0.165 -5.824 1.00 64.12 354 GLU A N 1
ATOM 2709 C CA . GLU A 1 354 ? 0.909 0.421 -6.904 1.00 64.12 354 GLU A CA 1
ATOM 2710 C C . GLU A 1 354 ? 0.145 1.544 -7.620 1.00 64.12 354 GLU A C 1
ATOM 2712 O O . GLU A 1 354 ? 0.677 2.634 -7.842 1.00 64.12 354 GLU A O 1
ATOM 2717 N N . THR A 1 355 ? -1.146 1.337 -7.869 1.00 60.28 355 THR A N 1
ATOM 2718 C CA . THR A 1 355 ? -2.031 2.345 -8.446 1.00 60.28 355 THR A CA 1
ATOM 2719 C C . THR A 1 355 ? -2.171 3.567 -7.542 1.00 60.28 355 THR A C 1
ATOM 2721 O O . THR A 1 355 ? -2.106 4.702 -8.021 1.00 60.28 355 THR A O 1
ATOM 2724 N N . LYS A 1 356 ? -2.323 3.374 -6.225 1.00 68.00 356 LYS A N 1
ATOM 2725 C CA . LYS A 1 356 ? -2.387 4.487 -5.262 1.00 68.00 356 LYS A CA 1
ATOM 2726 C C . LYS A 1 356 ? -1.110 5.336 -5.304 1.00 68.00 356 LYS A C 1
ATOM 2728 O O . LYS A 1 356 ? -1.193 6.566 -5.270 1.00 68.00 356 LYS A O 1
ATOM 2733 N N . LEU A 1 357 ? 0.063 4.709 -5.445 1.00 74.12 357 LEU A N 1
ATOM 2734 C CA . LEU A 1 357 ? 1.342 5.414 -5.610 1.00 74.12 357 LEU A CA 1
ATOM 2735 C C . LEU A 1 357 ? 1.388 6.238 -6.906 1.00 74.12 357 LEU A C 1
ATOM 2737 O O . LEU A 1 357 ? 1.857 7.381 -6.896 1.00 74.12 357 LEU A O 1
ATOM 2741 N N . GLU A 1 358 ? 0.880 5.701 -8.017 1.00 67.50 358 GLU A N 1
ATOM 2742 C CA . GLU A 1 358 ? 0.801 6.441 -9.283 1.00 67.50 358 GLU A CA 1
ATOM 2743 C C . GLU A 1 358 ? -0.159 7.638 -9.189 1.00 67.50 358 GLU A C 1
ATOM 2745 O O . GLU A 1 358 ? 0.186 8.740 -9.631 1.00 67.50 358 GLU A O 1
ATOM 2750 N N . VAL A 1 359 ? -1.321 7.460 -8.548 1.00 68.31 359 VAL A N 1
ATOM 2751 C CA . VAL A 1 359 ? -2.296 8.533 -8.280 1.00 68.31 359 VAL A CA 1
ATOM 2752 C C . VAL A 1 359 ? -1.661 9.650 -7.449 1.00 68.31 359 VAL A C 1
ATOM 2754 O O . VAL A 1 359 ? -1.767 10.824 -7.815 1.00 68.31 359 VAL A O 1
ATOM 2757 N N . LEU A 1 360 ? -0.934 9.296 -6.384 1.00 77.06 360 LEU A N 1
ATOM 2758 C CA . LEU A 1 360 ? -0.192 10.247 -5.557 1.00 77.06 360 LEU A CA 1
ATOM 2759 C C . LEU A 1 360 ? 0.872 11.009 -6.363 1.00 77.06 360 LEU A C 1
ATOM 2761 O O . LEU A 1 360 ? 0.969 12.237 -6.275 1.00 77.06 360 LEU A O 1
ATOM 2765 N N . SER A 1 361 ? 1.651 10.310 -7.193 1.00 74.50 361 SER A N 1
ATOM 2766 C CA . SER A 1 361 ? 2.653 10.943 -8.061 1.00 74.50 361 SER A CA 1
ATOM 2767 C C . SER A 1 361 ? 2.020 11.935 -9.041 1.00 74.50 361 SER A C 1
ATOM 2769 O O . SER A 1 361 ? 2.572 13.009 -9.291 1.00 74.50 361 SER A O 1
ATOM 2771 N N . LEU A 1 362 ? 0.860 11.593 -9.603 1.00 68.19 362 LEU A N 1
ATOM 2772 C CA . LEU A 1 362 ? 0.163 12.428 -10.575 1.00 68.19 362 LEU A CA 1
ATOM 2773 C C . LEU A 1 362 ? -0.430 13.687 -9.931 1.00 68.19 362 LEU A C 1
ATOM 2775 O O . LEU A 1 362 ? -0.239 14.788 -10.455 1.00 68.19 362 LEU A O 1
ATOM 2779 N N . GLU A 1 363 ? -1.099 13.551 -8.785 1.00 72.62 363 GLU A N 1
ATOM 2780 C CA . GLU A 1 363 ? -1.692 14.688 -8.069 1.00 72.62 363 GLU A CA 1
ATOM 2781 C C . GLU A 1 363 ? -0.609 15.660 -7.586 1.00 72.62 363 GLU A C 1
ATOM 2783 O O . GLU A 1 363 ? -0.711 16.874 -7.758 1.00 72.62 363 GLU A O 1
ATOM 2788 N N . THR A 1 364 ? 0.492 15.149 -7.037 1.00 75.25 364 THR A N 1
ATOM 2789 C CA . THR A 1 364 ? 1.575 16.009 -6.536 1.00 75.25 364 THR A CA 1
ATOM 2790 C C . THR A 1 364 ? 2.294 16.762 -7.657 1.00 75.25 364 THR A C 1
ATOM 2792 O O . THR A 1 364 ? 2.696 17.913 -7.471 1.00 75.25 364 THR A O 1
ATOM 2795 N N . LYS A 1 365 ? 2.443 16.165 -8.848 1.00 72.06 365 LYS A N 1
ATOM 2796 C CA . LYS A 1 365 ? 2.933 16.866 -10.052 1.00 72.06 365 LYS A CA 1
ATOM 2797 C C . LYS A 1 365 ? 1.938 17.920 -10.533 1.00 72.06 365 LYS A C 1
ATOM 2799 O O . LYS A 1 365 ? 2.330 19.021 -10.912 1.00 72.06 365 LYS A O 1
ATOM 2804 N N . THR A 1 366 ? 0.653 17.595 -10.478 1.00 68.25 366 THR A N 1
ATOM 2805 C CA . THR A 1 366 ? -0.439 18.496 -10.852 1.00 68.25 366 THR A CA 1
ATOM 2806 C C . THR A 1 366 ? -0.462 19.751 -9.987 1.00 68.25 366 THR A C 1
ATOM 2808 O O . THR A 1 366 ? -0.500 20.863 -10.514 1.00 68.25 366 THR A O 1
ATOM 2811 N N . LEU A 1 367 ? -0.427 19.585 -8.664 1.00 70.12 367 LEU A N 1
ATOM 2812 C CA . LEU A 1 367 ? -0.448 20.696 -7.714 1.00 70.12 367 LEU A CA 1
ATOM 2813 C C . LEU A 1 367 ? 0.764 21.616 -7.894 1.00 70.12 367 LEU A C 1
ATOM 2815 O O . LEU A 1 367 ? 0.612 22.839 -7.884 1.00 70.12 367 LEU A O 1
ATOM 2819 N N . ARG A 1 368 ? 1.941 21.033 -8.157 1.00 70.88 368 ARG A N 1
ATOM 2820 C CA . ARG A 1 368 ? 3.162 21.777 -8.500 1.00 70.88 368 ARG A CA 1
ATOM 2821 C C . ARG A 1 368 ? 2.981 22.625 -9.760 1.00 70.88 368 ARG A C 1
ATOM 2823 O O . ARG A 1 368 ? 3.278 23.818 -9.744 1.00 70.88 368 ARG A O 1
ATOM 2830 N N . ASN A 1 369 ? 2.445 22.033 -10.828 1.00 67.38 369 ASN A N 1
ATOM 2831 C CA . ASN A 1 369 ? 2.260 22.717 -12.109 1.00 67.38 369 ASN A CA 1
ATOM 2832 C C . ASN A 1 369 ? 1.184 23.814 -12.054 1.00 67.38 369 ASN A C 1
ATOM 2834 O O . ASN A 1 369 ? 1.371 24.874 -12.645 1.00 67.38 369 ASN A O 1
ATOM 2838 N N . LYS A 1 370 ? 0.071 23.593 -11.337 1.00 65.56 370 LYS A N 1
ATOM 2839 C CA . LYS A 1 370 ? -1.017 24.582 -11.214 1.00 65.56 370 LYS A CA 1
ATOM 2840 C C . LYS A 1 370 ? -0.570 25.855 -10.503 1.00 65.56 370 LYS A C 1
ATOM 2842 O O . LYS A 1 370 ?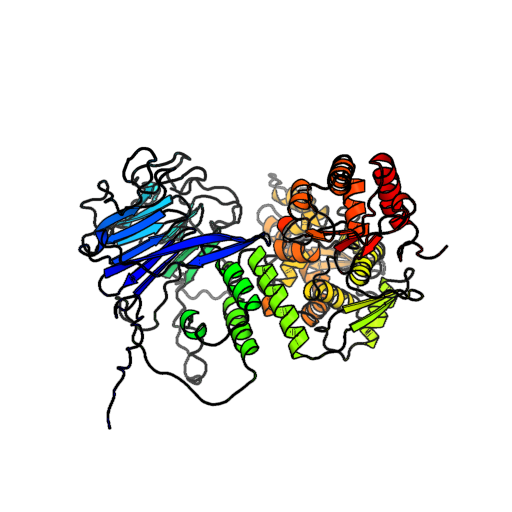 -0.951 26.947 -10.910 1.00 65.56 370 LYS A O 1
ATOM 2847 N N . ASN A 1 371 ? 0.231 25.716 -9.451 1.00 62.56 371 ASN A N 1
ATOM 2848 C CA . ASN A 1 371 ? 0.517 26.835 -8.563 1.00 62.56 371 ASN A CA 1
ATOM 2849 C C . ASN A 1 371 ? 1.695 27.710 -9.030 1.00 62.56 371 ASN A C 1
ATOM 2851 O O . ASN A 1 371 ? 1.885 28.781 -8.461 1.00 62.56 371 ASN A O 1
ATOM 2855 N N . SER A 1 372 ? 2.467 27.295 -10.052 1.00 62.28 372 SER A N 1
ATOM 2856 C CA . SER A 1 372 ? 3.658 28.015 -10.563 1.00 62.28 372 SER A CA 1
ATOM 2857 C C . SER A 1 372 ? 4.592 28.525 -9.449 1.00 62.28 372 SER A C 1
ATOM 2859 O O . SER A 1 372 ? 5.226 29.571 -9.582 1.00 62.28 372 SER A O 1
ATOM 2861 N N . GLN A 1 373 ? 4.636 27.816 -8.316 1.00 63.84 373 GLN A N 1
ATOM 2862 C CA . GLN A 1 373 ? 5.350 28.264 -7.125 1.00 63.84 373 GLN A CA 1
ATOM 2863 C C . GLN A 1 373 ? 6.852 28.031 -7.321 1.00 63.84 373 GLN A C 1
ATOM 2865 O O . GLN A 1 373 ? 7.243 26.966 -7.815 1.00 63.84 373 GLN A O 1
ATOM 2870 N N . PRO A 1 374 ? 7.708 28.987 -6.922 1.00 71.19 374 PRO A N 1
ATOM 2871 C CA . PRO A 1 374 ? 9.139 28.736 -6.853 1.00 71.19 374 PRO A CA 1
ATOM 2872 C C . PRO A 1 374 ? 9.410 27.573 -5.894 1.00 71.19 374 PRO A C 1
ATOM 2874 O O . PRO A 1 374 ? 8.677 27.371 -4.928 1.00 71.19 374 PRO A O 1
ATOM 2877 N N . ALA A 1 375 ? 10.465 26.803 -6.167 1.00 78.88 375 ALA A N 1
ATOM 2878 C CA . ALA A 1 375 ? 10.880 25.725 -5.277 1.00 78.88 375 ALA A CA 1
ATOM 2879 C C . ALA A 1 375 ? 11.107 26.263 -3.852 1.00 78.88 375 ALA A C 1
ATOM 2881 O O . ALA A 1 375 ? 11.774 27.287 -3.679 1.00 78.88 375 ALA A O 1
ATOM 2882 N N . LEU A 1 376 ? 10.575 25.564 -2.846 1.00 86.44 376 LEU A N 1
ATOM 2883 C CA . LEU A 1 376 ? 10.849 25.860 -1.446 1.00 86.44 376 LEU A CA 1
ATOM 2884 C C . LEU A 1 376 ? 12.308 25.504 -1.176 1.00 86.44 376 LEU A C 1
ATOM 2886 O O . LEU A 1 376 ? 12.690 24.338 -1.268 1.00 86.44 376 LEU A O 1
ATOM 2890 N N . ARG A 1 377 ? 13.120 26.513 -0.867 1.00 87.69 377 ARG A N 1
ATOM 2891 C CA . ARG A 1 377 ? 14.542 26.335 -0.583 1.00 87.69 377 ARG A CA 1
ATOM 2892 C C . ARG A 1 377 ? 14.790 26.388 0.913 1.00 87.69 377 ARG A C 1
ATOM 2894 O O . ARG A 1 377 ? 14.509 27.406 1.542 1.00 87.69 377 ARG A O 1
ATOM 2901 N N . LEU A 1 378 ? 15.339 25.310 1.459 1.00 90.56 378 LEU A N 1
ATOM 2902 C CA . LEU A 1 378 ? 15.797 25.250 2.844 1.00 90.56 378 LEU A CA 1
ATOM 2903 C C . LEU A 1 378 ? 17.324 25.227 2.862 1.00 90.56 378 LEU A C 1
ATOM 2905 O O . LEU A 1 378 ? 17.937 24.340 2.272 1.00 90.56 378 LEU A O 1
ATOM 2909 N N . ALA A 1 379 ? 17.923 26.209 3.531 1.00 91.00 379 ALA A N 1
ATOM 2910 C CA . ALA A 1 379 ? 19.352 26.233 3.812 1.00 91.00 379 ALA A CA 1
ATOM 2911 C C . ALA A 1 379 ? 19.575 25.717 5.237 1.00 91.00 379 ALA A C 1
ATOM 2913 O O . ALA A 1 379 ? 19.036 26.297 6.178 1.00 91.00 379 ALA A O 1
ATOM 2914 N N . VAL A 1 380 ? 20.333 24.632 5.390 1.00 93.25 380 VAL A N 1
ATOM 2915 C CA . VAL A 1 380 ? 20.511 23.942 6.679 1.00 93.25 380 VAL A CA 1
ATOM 2916 C C . VAL A 1 380 ? 21.984 23.660 6.962 1.00 93.25 380 VAL A C 1
ATOM 2918 O O . VAL A 1 380 ? 22.745 23.333 6.053 1.00 93.25 380 VAL A O 1
ATOM 2921 N N . SER A 1 381 ? 22.415 23.793 8.216 1.00 92.25 381 SER A N 1
ATOM 2922 C CA . SER A 1 381 ? 23.719 23.289 8.657 1.00 92.25 381 SER A CA 1
ATOM 2923 C C . SER A 1 381 ? 23.630 21.804 9.005 1.00 92.25 381 SER A C 1
ATOM 2925 O O . SER A 1 381 ? 22.624 21.365 9.561 1.00 92.25 381 SER A O 1
ATOM 2927 N N . ARG A 1 382 ? 24.703 21.041 8.756 1.00 89.06 382 ARG A N 1
ATOM 2928 C CA . ARG A 1 382 ? 24.800 19.626 9.160 1.00 89.06 382 ARG A CA 1
ATOM 2929 C C . ARG A 1 382 ? 24.762 19.420 10.676 1.00 89.06 382 ARG A C 1
ATOM 2931 O O . ARG A 1 382 ? 24.356 18.356 11.120 1.00 89.06 382 ARG A O 1
ATOM 2938 N N . ASP A 1 383 ? 25.141 20.434 11.451 1.00 88.12 383 ASP A N 1
ATOM 2939 C CA . ASP A 1 383 ? 25.198 20.351 12.918 1.00 88.12 383 ASP A CA 1
ATOM 2940 C C . ASP A 1 383 ? 23.872 20.716 13.608 1.00 88.12 383 ASP A C 1
ATOM 2942 O O . ASP A 1 383 ? 23.756 20.602 14.827 1.00 88.12 383 ASP A O 1
ATOM 2946 N N . ARG A 1 384 ? 22.898 21.257 12.863 1.00 88.69 384 ARG A N 1
ATOM 2947 C CA . ARG A 1 384 ? 21.644 21.804 13.412 1.00 88.69 384 ARG A CA 1
ATOM 2948 C C . ARG A 1 384 ? 20.476 21.574 12.457 1.00 88.69 384 ARG A C 1
ATOM 2950 O O . ARG A 1 384 ? 19.733 22.509 12.147 1.00 88.69 384 ARG A O 1
ATOM 2957 N N . ILE A 1 385 ? 20.330 20.356 11.948 1.00 91.62 385 ILE A N 1
ATOM 2958 C CA . ILE A 1 385 ? 19.444 20.068 10.817 1.00 91.62 385 ILE A CA 1
ATOM 2959 C C . ILE A 1 385 ? 17.989 20.291 11.214 1.00 91.62 385 ILE A C 1
ATOM 2961 O O . ILE A 1 385 ? 17.252 20.940 10.469 1.00 91.62 385 ILE A O 1
ATOM 2965 N N . VAL A 1 386 ? 17.576 19.822 12.397 1.00 91.62 386 VAL A N 1
ATOM 2966 C CA . VAL A 1 386 ? 16.196 20.006 12.870 1.00 91.62 386 VAL A CA 1
ATOM 2967 C C . VAL A 1 386 ? 15.919 21.487 13.111 1.00 91.62 386 VAL A C 1
ATOM 2969 O O . VAL A 1 386 ? 14.951 22.031 12.583 1.00 91.62 386 VAL A O 1
ATOM 2972 N N . GLN A 1 387 ? 16.794 22.171 13.848 1.00 90.50 387 GLN A N 1
ATOM 2973 C CA . GLN A 1 387 ? 16.593 23.576 14.206 1.00 90.50 387 GLN A CA 1
ATOM 2974 C C . GLN A 1 387 ? 16.559 24.498 12.975 1.00 90.50 387 GLN A C 1
ATOM 2976 O O . GLN A 1 387 ? 15.660 25.336 12.857 1.00 90.50 387 GLN A O 1
ATOM 2981 N N . ASP A 1 388 ? 17.511 24.341 12.050 1.00 93.00 388 ASP A N 1
ATOM 2982 C CA . ASP A 1 388 ? 17.607 25.177 10.852 1.00 93.00 388 ASP A CA 1
ATOM 2983 C C . ASP A 1 388 ? 16.439 24.893 9.887 1.00 93.00 388 ASP A C 1
ATOM 2985 O O . ASP A 1 388 ? 15.878 25.832 9.317 1.00 93.00 388 ASP A O 1
ATOM 2989 N N . ALA A 1 389 ? 15.991 23.635 9.757 1.00 92.25 389 ALA A N 1
ATOM 2990 C CA . ALA A 1 389 ? 14.834 23.284 8.929 1.00 92.25 389 ALA A CA 1
ATOM 2991 C C . ALA A 1 389 ? 13.530 23.911 9.443 1.00 92.25 389 ALA A C 1
ATOM 2993 O O . ALA A 1 389 ? 12.783 24.519 8.670 1.00 92.25 389 ALA A O 1
ATOM 2994 N N . LEU A 1 390 ? 13.264 23.804 10.749 1.00 90.75 390 LEU A N 1
ATOM 2995 C CA . LEU A 1 390 ? 12.067 24.383 11.369 1.00 90.75 390 LEU A CA 1
ATOM 2996 C C . LEU A 1 390 ? 12.088 25.920 11.297 1.00 90.75 390 LEU A C 1
ATOM 2998 O O . LEU A 1 390 ? 11.063 26.549 11.013 1.00 90.75 390 LEU A O 1
ATOM 3002 N N . CYS A 1 391 ? 13.263 26.533 11.478 1.00 89.56 391 CYS A N 1
ATOM 3003 C CA . CYS A 1 391 ? 13.460 27.970 11.286 1.00 89.56 391 CYS A CA 1
ATOM 3004 C C . CYS A 1 391 ? 13.183 28.386 9.830 1.00 89.56 391 CYS A C 1
ATOM 3006 O O . CYS A 1 391 ? 12.402 29.307 9.580 1.00 89.56 391 CYS A O 1
ATOM 3008 N N . GLY A 1 392 ? 13.743 27.656 8.862 1.00 88.88 392 GLY A N 1
ATOM 3009 C CA . GLY A 1 392 ? 13.539 27.896 7.436 1.00 88.88 392 GLY A CA 1
ATOM 3010 C C . GLY A 1 392 ? 12.069 27.809 7.021 1.00 88.88 392 GLY A C 1
ATOM 3011 O O . GLY A 1 392 ? 11.587 28.672 6.289 1.00 88.88 392 GLY A O 1
ATOM 3012 N N . LEU A 1 393 ? 11.319 26.831 7.534 1.00 88.75 393 LEU A N 1
ATOM 3013 C CA . LEU A 1 393 ? 9.877 26.733 7.284 1.00 88.75 393 LEU A CA 1
ATOM 3014 C C . LEU A 1 393 ? 9.084 27.886 7.902 1.00 88.75 393 LEU A C 1
ATOM 3016 O O . LEU A 1 393 ? 8.164 28.401 7.266 1.00 88.75 393 LEU A O 1
ATOM 3020 N N . THR A 1 394 ? 9.466 28.324 9.104 1.00 87.69 394 THR A N 1
ATOM 3021 C CA . THR A 1 394 ? 8.832 29.461 9.788 1.00 87.69 394 THR A CA 1
ATOM 3022 C C . THR A 1 394 ? 8.995 30.756 8.988 1.00 87.69 394 THR A C 1
ATOM 3024 O O . THR A 1 394 ? 8.046 31.530 8.861 1.00 87.69 394 THR A O 1
ATOM 3027 N N . LEU A 1 395 ? 10.171 30.971 8.390 1.00 84.25 395 LEU A N 1
ATOM 3028 C CA . LEU A 1 395 ? 10.454 32.131 7.538 1.00 84.25 395 LEU A CA 1
ATOM 3029 C C . LEU A 1 395 ? 9.692 32.099 6.201 1.00 84.25 395 LEU A C 1
ATOM 3031 O O . LEU A 1 395 ? 9.443 33.149 5.616 1.00 84.25 395 LEU A O 1
ATOM 3035 N N . ASN A 1 396 ? 9.286 30.914 5.735 1.00 75.00 396 ASN A N 1
ATOM 3036 C CA . ASN A 1 396 ? 8.604 30.705 4.453 1.00 75.00 396 ASN A CA 1
ATOM 3037 C C . ASN A 1 396 ? 7.083 30.478 4.585 1.00 75.00 396 ASN A C 1
ATOM 3039 O O . ASN A 1 396 ? 6.458 29.965 3.658 1.00 75.00 396 ASN A O 1
ATOM 3043 N N . ARG A 1 397 ? 6.461 30.885 5.703 1.00 69.19 397 ARG A N 1
ATOM 3044 C CA . ARG A 1 397 ? 5.024 30.678 6.000 1.00 69.19 397 ARG A CA 1
ATOM 3045 C C . ARG A 1 397 ? 4.031 31.234 4.960 1.00 69.19 397 ARG A C 1
ATOM 3047 O O . ARG A 1 397 ? 2.855 30.896 5.020 1.00 69.19 397 ARG A O 1
ATOM 3054 N N . SER A 1 398 ? 4.462 32.092 4.033 1.00 56.78 398 SER A N 1
ATOM 3055 C CA . SER A 1 398 ? 3.606 32.716 3.009 1.00 56.78 398 SER A CA 1
ATOM 3056 C C . SER A 1 398 ? 3.536 31.958 1.674 1.00 56.78 398 SER A C 1
ATOM 3058 O O . SER A 1 398 ? 2.689 32.290 0.843 1.00 56.78 398 SER A O 1
ATOM 3060 N N . ALA A 1 399 ? 4.389 30.952 1.450 1.00 56.12 399 ALA A N 1
ATOM 3061 C CA . ALA A 1 399 ? 4.350 30.117 0.251 1.00 56.12 399 ALA A CA 1
ATOM 3062 C C . ALA A 1 399 ? 3.450 28.897 0.492 1.00 56.12 399 ALA A C 1
ATOM 3064 O O . ALA A 1 399 ? 3.582 28.213 1.503 1.00 56.12 399 ALA A O 1
ATOM 3065 N N . GLY A 1 400 ? 2.540 28.587 -0.434 1.00 61.22 400 GLY A N 1
ATOM 3066 C CA . GLY A 1 400 ? 1.804 27.324 -0.357 1.00 61.22 400 GLY A CA 1
ATOM 3067 C C . GLY A 1 400 ? 2.788 26.155 -0.447 1.00 61.22 400 GLY A C 1
ATOM 3068 O O . GLY A 1 400 ? 3.552 26.085 -1.412 1.00 61.22 400 GLY A O 1
ATOM 3069 N N . TYR A 1 401 ? 2.764 25.222 0.512 1.00 69.25 401 TYR A N 1
ATOM 3070 C CA . TYR A 1 401 ? 3.693 24.079 0.601 1.00 69.25 401 TYR A CA 1
ATOM 3071 C C . TYR A 1 401 ? 3.465 22.992 -0.472 1.00 69.25 401 TYR A C 1
ATOM 3073 O O . TYR A 1 401 ? 3.740 21.817 -0.261 1.00 69.25 401 TYR A O 1
ATOM 3081 N N . PHE A 1 402 ? 2.986 23.384 -1.652 1.00 66.38 402 PHE A N 1
ATOM 3082 C CA . PHE A 1 402 ? 2.843 22.539 -2.838 1.00 66.38 402 PHE A CA 1
ATOM 3083 C C . PHE A 1 402 ? 4.046 22.655 -3.785 1.00 66.38 402 PHE A C 1
ATOM 3085 O O . PHE A 1 402 ? 4.019 22.101 -4.881 1.00 66.38 402 PHE A O 1
ATOM 3092 N N . ALA A 1 403 ? 5.070 23.424 -3.407 1.00 68.50 403 ALA A N 1
ATOM 3093 C CA . ALA A 1 403 ? 6.278 23.629 -4.194 1.00 68.50 403 ALA A CA 1
ATOM 3094 C C . ALA A 1 403 ? 7.214 22.410 -4.153 1.00 68.50 403 ALA A C 1
ATOM 3096 O O . ALA A 1 403 ? 7.219 21.627 -3.202 1.00 68.50 403 ALA A O 1
ATOM 3097 N N . ALA A 1 404 ? 8.058 22.279 -5.180 1.00 78.88 404 ALA A N 1
ATOM 3098 C CA . ALA A 1 404 ? 9.182 21.351 -5.124 1.00 78.88 404 ALA A CA 1
ATOM 3099 C C . ALA A 1 404 ? 10.126 21.753 -3.978 1.00 78.88 404 ALA A C 1
ATOM 3101 O O . ALA A 1 404 ? 10.489 22.925 -3.882 1.00 78.88 404 ALA A O 1
ATOM 3102 N N . LEU A 1 405 ? 10.530 20.808 -3.131 1.00 87.38 405 LEU A N 1
ATOM 3103 C CA . LEU A 1 405 ? 11.490 21.067 -2.058 1.00 87.38 405 LEU A CA 1
ATOM 3104 C C . LEU A 1 405 ? 12.925 20.923 -2.581 1.00 87.38 405 LEU A C 1
ATOM 3106 O O . LEU A 1 405 ? 13.263 19.940 -3.242 1.00 87.38 405 LEU A O 1
ATOM 3110 N N . GLN A 1 406 ? 13.767 21.903 -2.271 1.00 88.31 406 GLN A N 1
ATOM 3111 C CA . GLN A 1 406 ? 15.204 21.874 -2.519 1.00 88.31 406 GLN A CA 1
ATOM 3112 C C . GLN A 1 406 ? 15.941 22.206 -1.230 1.00 88.31 406 GLN A C 1
ATOM 3114 O O . GLN A 1 406 ? 15.778 23.291 -0.673 1.00 88.31 406 GLN A O 1
ATOM 3119 N N . VAL A 1 407 ? 16.776 21.283 -0.774 1.00 90.25 407 VAL A N 1
ATOM 3120 C CA . VAL A 1 407 ? 17.646 21.512 0.377 1.00 90.25 407 VAL A CA 1
ATOM 3121 C C . VAL A 1 407 ? 19.055 21.843 -0.099 1.00 90.25 407 VAL A C 1
ATOM 3123 O O . VAL A 1 407 ? 19.550 21.253 -1.062 1.00 90.25 407 VAL A O 1
ATOM 3126 N N . GLN A 1 408 ? 19.681 22.799 0.580 1.00 89.62 408 GLN A N 1
ATOM 3127 C CA . GLN A 1 408 ? 21.083 23.147 0.421 1.00 89.62 408 GLN A CA 1
ATOM 3128 C C . GLN A 1 408 ? 21.766 23.104 1.789 1.00 89.62 408 GLN A C 1
ATOM 3130 O O . GLN A 1 408 ? 21.330 23.779 2.724 1.00 89.62 408 GLN A O 1
ATOM 3135 N N . PHE A 1 409 ? 22.861 22.353 1.894 1.00 89.69 409 PHE A N 1
ATOM 3136 C CA . PHE A 1 409 ? 23.716 22.411 3.073 1.00 89.69 409 PHE A CA 1
ATOM 3137 C C . PHE A 1 409 ? 24.594 23.666 3.028 1.00 89.69 409 PHE A C 1
ATOM 3139 O O . PHE A 1 409 ? 25.189 23.998 1.998 1.00 89.69 409 PHE A O 1
ATOM 3146 N N . ILE A 1 410 ? 24.646 24.409 4.133 1.00 88.06 410 ILE A N 1
ATOM 3147 C CA . ILE A 1 410 ? 25.411 25.658 4.219 1.00 88.06 410 ILE A CA 1
ATOM 3148 C C . ILE A 1 410 ? 26.901 25.356 4.010 1.00 88.06 410 ILE A C 1
ATOM 3150 O O . ILE A 1 410 ? 27.474 24.529 4.709 1.00 88.06 410 ILE A O 1
ATOM 3154 N N . GLY A 1 411 ? 27.528 26.056 3.060 1.00 82.88 411 GLY A N 1
ATOM 3155 C CA . GLY A 1 411 ? 28.932 25.839 2.685 1.00 82.88 411 GLY A CA 1
ATOM 3156 C C . GLY A 1 411 ? 29.135 24.831 1.550 1.00 82.88 411 GLY A C 1
ATOM 3157 O O . GLY A 1 411 ? 30.248 24.713 1.046 1.00 82.88 411 GLY A O 1
ATOM 3158 N N . GLU A 1 412 ? 28.071 24.170 1.088 1.00 83.69 412 GLU A N 1
ATOM 3159 C CA . GLU A 1 412 ? 28.118 23.222 -0.024 1.00 83.69 412 GLU A CA 1
ATOM 3160 C C . GLU A 1 412 ? 27.482 23.818 -1.289 1.00 83.69 412 GLU A C 1
ATOM 3162 O O . GLU A 1 412 ? 26.460 24.515 -1.255 1.00 83.69 412 GLU A O 1
ATOM 3167 N N . SER A 1 413 ? 28.104 23.555 -2.441 1.00 72.94 413 SER A N 1
ATOM 3168 C CA . SER A 1 413 ? 27.653 24.053 -3.749 1.00 72.94 413 SER A CA 1
ATOM 3169 C C . SER A 1 413 ? 26.579 23.174 -4.400 1.00 72.94 413 SER A C 1
ATOM 3171 O O . SER A 1 413 ? 25.997 23.561 -5.415 1.00 72.94 413 SER A O 1
ATOM 3173 N N . CYS A 1 414 ? 26.313 21.992 -3.841 1.00 71.25 414 CYS A N 1
ATOM 3174 C CA . CYS A 1 414 ? 25.425 21.000 -4.430 1.00 71.25 414 CYS A CA 1
ATOM 3175 C C . CYS A 1 414 ? 23.965 21.221 -4.024 1.00 71.25 414 CYS A C 1
ATOM 3177 O O . CYS A 1 414 ? 23.646 21.431 -2.857 1.00 71.25 414 CYS A O 1
ATOM 3179 N N . VAL A 1 415 ? 23.064 21.110 -5.002 1.00 72.31 415 VAL A N 1
ATOM 3180 C CA . VAL A 1 415 ? 21.610 21.133 -4.804 1.00 72.31 415 VAL A CA 1
ATOM 3181 C C . VAL A 1 415 ? 21.003 20.038 -5.674 1.00 72.31 415 VAL A C 1
ATOM 3183 O O . VAL A 1 415 ? 21.396 19.862 -6.827 1.00 72.31 415 VAL A O 1
ATOM 3186 N N . GLY A 1 416 ? 20.036 19.290 -5.147 1.00 76.69 416 GLY A N 1
ATOM 3187 C CA . GLY A 1 416 ? 19.356 18.260 -5.928 1.00 76.69 416 GLY A CA 1
ATOM 3188 C C . GLY A 1 416 ? 18.439 17.361 -5.110 1.00 76.69 416 GLY A C 1
ATOM 3189 O O . GLY A 1 416 ? 18.350 17.470 -3.887 1.00 76.69 416 GLY A O 1
ATOM 3190 N N . HIS A 1 417 ? 17.768 16.442 -5.810 1.00 79.56 417 HIS A N 1
ATOM 3191 C CA . HIS A 1 417 ? 16.867 15.469 -5.189 1.00 79.56 417 HIS A CA 1
ATOM 3192 C C . HIS A 1 417 ? 17.602 14.579 -4.178 1.00 79.56 417 HIS A C 1
ATOM 3194 O O . HIS A 1 417 ? 17.112 14.389 -3.075 1.00 79.56 417 HIS A O 1
ATOM 3200 N N . GLY A 1 418 ? 18.802 14.094 -4.514 1.00 79.12 418 GLY A N 1
ATOM 3201 C CA . GLY A 1 418 ? 19.602 13.275 -3.598 1.00 79.12 418 GLY A CA 1
ATOM 3202 C C . GLY A 1 418 ? 20.035 14.017 -2.329 1.00 79.12 418 GLY A C 1
ATOM 3203 O O . GLY A 1 418 ? 19.927 13.456 -1.250 1.00 79.12 418 GLY A O 1
ATOM 3204 N N . VAL A 1 419 ? 20.415 15.296 -2.438 1.00 84.19 419 VAL A N 1
ATOM 3205 C CA . VAL A 1 419 ? 20.747 16.152 -1.276 1.00 84.19 419 VAL A CA 1
ATOM 3206 C C . VAL A 1 419 ? 19.523 16.350 -0.375 1.00 84.19 419 VAL A C 1
ATOM 3208 O O . VAL A 1 419 ? 19.613 16.308 0.847 1.00 84.19 419 VAL A O 1
ATOM 3211 N N . SER A 1 420 ? 18.345 16.523 -0.977 1.00 89.94 420 SER A N 1
ATOM 3212 C CA . SER A 1 420 ? 17.091 16.668 -0.228 1.00 89.94 420 SER A CA 1
ATOM 3213 C C . SER A 1 420 ? 16.655 15.349 0.426 1.00 89.94 420 SER A C 1
ATOM 3215 O O . SER A 1 420 ? 16.135 15.357 1.537 1.00 89.94 420 SER A O 1
ATOM 3217 N N . GLN A 1 421 ? 16.907 14.212 -0.229 1.00 89.38 421 GLN A N 1
ATOM 3218 C CA . GLN A 1 421 ? 16.695 12.880 0.336 1.00 89.38 421 GLN A CA 1
ATOM 3219 C C . GLN A 1 421 ? 17.646 12.611 1.514 1.00 89.38 421 GLN A C 1
ATOM 3221 O O . GLN A 1 421 ? 17.199 12.132 2.554 1.00 89.38 421 GLN A O 1
ATOM 3226 N N . GLU A 1 422 ? 18.923 12.974 1.380 1.00 87.94 422 GLU A N 1
ATOM 3227 C CA . GLU A 1 422 ? 19.918 12.896 2.456 1.00 87.94 422 GLU A CA 1
ATOM 3228 C C . GLU A 1 422 ? 19.502 13.751 3.658 1.00 87.94 422 GLU A C 1
ATOM 3230 O O . GLU A 1 422 ? 19.547 13.285 4.796 1.00 87.94 422 GLU A O 1
ATOM 3235 N N . PHE A 1 423 ? 19.020 14.973 3.412 1.00 92.94 423 PHE A N 1
ATOM 3236 C CA . PHE A 1 423 ? 18.458 15.819 4.459 1.00 92.94 423 PHE A CA 1
ATOM 3237 C C . PHE A 1 423 ? 17.372 15.099 5.263 1.00 92.94 423 PHE A C 1
ATOM 3239 O O . PHE A 1 423 ? 17.429 15.136 6.486 1.00 92.94 423 PHE A O 1
ATOM 3246 N N . PHE A 1 424 ? 16.416 14.416 4.622 1.00 93.56 424 PHE A N 1
ATOM 3247 C CA . PHE A 1 424 ? 15.375 13.681 5.351 1.00 93.56 424 PHE A CA 1
ATOM 3248 C C . PHE A 1 424 ? 15.937 12.515 6.166 1.00 93.56 424 PHE A C 1
ATOM 3250 O O . PHE A 1 424 ? 15.475 12.270 7.282 1.00 93.56 424 PHE A O 1
ATOM 3257 N N . THR A 1 425 ? 16.963 11.829 5.660 1.00 89.81 425 THR A N 1
ATOM 3258 C CA . THR A 1 425 ? 17.662 10.787 6.418 1.00 89.81 425 THR A CA 1
ATOM 3259 C C . THR A 1 425 ? 18.309 11.364 7.677 1.00 89.81 425 THR A C 1
ATOM 3261 O O . THR A 1 425 ? 18.037 10.870 8.772 1.00 89.81 425 THR A O 1
ATOM 3264 N N . LEU A 1 426 ? 19.083 12.443 7.561 1.00 90.56 426 LEU A N 1
ATOM 3265 C CA . LEU A 1 426 ? 19.740 13.072 8.710 1.00 90.56 426 LEU A CA 1
ATOM 3266 C C . LEU A 1 426 ? 18.737 13.727 9.672 1.00 90.56 426 LEU A C 1
ATOM 3268 O O . LEU A 1 426 ? 18.848 13.574 10.886 1.00 90.56 426 LEU A O 1
ATOM 3272 N N . PHE A 1 427 ? 17.712 14.390 9.134 1.00 93.75 427 PHE A N 1
ATOM 3273 C CA . PHE A 1 427 ? 16.630 14.988 9.911 1.00 93.75 427 PHE A CA 1
ATOM 3274 C C . PHE A 1 427 ? 15.929 13.936 10.771 1.00 93.75 427 PHE A C 1
ATOM 3276 O O . PHE A 1 427 ? 15.681 14.184 11.946 1.00 93.75 427 PHE A O 1
ATOM 3283 N N . SER A 1 428 ? 15.635 12.754 10.219 1.00 92.06 428 SER A N 1
ATOM 3284 C CA . SER A 1 428 ? 14.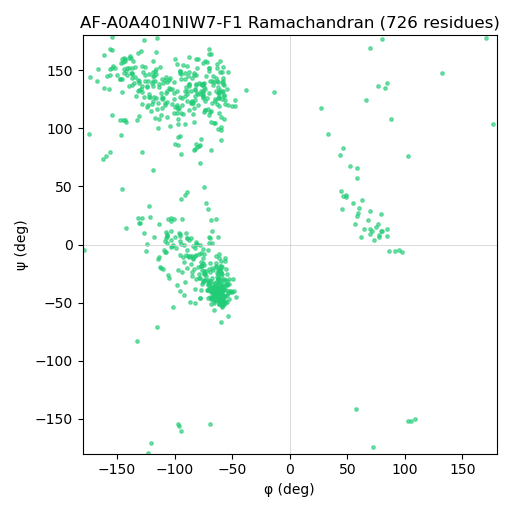992 11.679 10.981 1.00 92.06 428 SER A CA 1
ATOM 3285 C C . SER A 1 428 ? 15.855 11.160 12.137 1.00 92.06 428 SER A C 1
ATOM 3287 O O . SER A 1 428 ? 15.333 10.923 13.224 1.00 92.06 428 SER A O 1
ATOM 3289 N N . GLN A 1 429 ? 17.172 11.053 11.934 1.00 90.69 429 GLN A N 1
ATOM 3290 C CA . GLN A 1 429 ? 18.126 10.606 12.953 1.00 90.69 429 GLN A CA 1
ATOM 3291 C C . GLN A 1 429 ? 18.280 11.634 14.079 1.00 90.69 429 GLN A C 1
ATOM 3293 O O . GLN A 1 429 ? 18.253 11.280 15.261 1.00 90.69 429 GLN A O 1
ATOM 3298 N N . GLU A 1 430 ? 18.412 12.914 13.718 1.00 92.06 430 GLU A N 1
ATOM 3299 C CA . GLU A 1 430 ? 18.491 13.998 14.695 1.00 92.06 430 GLU A CA 1
ATOM 3300 C C . GLU A 1 430 ? 17.160 14.148 15.439 1.00 92.06 430 GLU A C 1
ATOM 3302 O O . GLU A 1 430 ? 17.175 14.263 16.659 1.00 92.06 430 GLU A O 1
ATOM 3307 N N . LEU A 1 431 ? 16.010 14.057 14.757 1.00 90.94 431 LEU A N 1
ATOM 3308 C CA . LEU A 1 431 ? 14.691 14.091 15.397 1.00 90.94 431 LEU A CA 1
ATOM 3309 C C . LEU A 1 431 ? 14.507 12.932 16.387 1.00 90.94 431 LEU A C 1
ATOM 3311 O O . LEU A 1 431 ? 13.987 13.149 17.476 1.00 90.94 431 LEU A O 1
ATOM 3315 N N . HIS A 1 432 ? 14.952 11.723 16.031 1.00 90.38 432 HIS A N 1
ATOM 3316 C CA . HIS A 1 432 ? 14.900 10.548 16.910 1.00 90.38 432 HIS A CA 1
ATOM 3317 C C . HIS A 1 432 ? 15.748 10.722 18.173 1.00 90.38 432 HIS A C 1
ATOM 3319 O O . HIS A 1 432 ? 15.308 10.393 19.274 1.00 90.38 432 HIS A O 1
ATOM 3325 N N . SER A 1 433 ? 16.933 11.314 18.015 1.00 86.25 433 SER A N 1
ATOM 3326 C CA . SER A 1 433 ? 17.851 11.614 19.120 1.00 86.25 433 SER A CA 1
ATOM 3327 C C . SER A 1 433 ? 17.421 12.843 19.937 1.00 86.25 433 SER A C 1
ATOM 3329 O O . SER A 1 433 ? 17.871 13.035 21.068 1.00 86.25 433 SER A O 1
ATOM 3331 N N . ASN A 1 434 ? 16.552 13.689 19.379 1.00 78.88 434 ASN A N 1
ATOM 3332 C CA . ASN A 1 434 ? 16.109 14.943 19.969 1.00 78.88 434 ASN A CA 1
ATOM 3333 C C . ASN A 1 434 ? 14.785 14.773 20.731 1.00 78.88 434 ASN A C 1
ATOM 3335 O O . ASN A 1 434 ? 13.690 14.955 20.197 1.00 78.88 434 ASN A O 1
ATOM 3339 N N . GLY A 1 435 ? 14.899 14.518 22.035 1.00 73.06 435 GLY A N 1
ATOM 3340 C CA . GLY A 1 435 ? 13.753 14.385 22.940 1.00 73.06 435 GLY A CA 1
ATOM 3341 C C . GLY A 1 435 ? 12.977 15.677 23.240 1.00 73.06 435 GLY A C 1
ATOM 3342 O O . GLY A 1 435 ? 12.115 15.655 24.115 1.00 73.06 435 GLY A O 1
ATOM 3343 N N . GLN A 1 436 ? 13.283 16.810 22.589 1.00 77.81 436 GLN A N 1
ATOM 3344 C CA . GLN A 1 436 ? 12.601 18.087 22.852 1.00 77.81 436 GLN A CA 1
ATOM 3345 C C . GLN A 1 436 ? 11.254 18.213 22.135 1.00 77.81 436 GLN A C 1
ATOM 3347 O O . GLN A 1 436 ? 10.379 18.916 22.633 1.00 77.81 436 GLN A O 1
ATOM 3352 N N . ILE A 1 437 ? 11.084 17.570 20.973 1.00 85.62 437 ILE A N 1
ATOM 3353 C CA . ILE A 1 437 ? 9.852 17.681 20.172 1.00 85.62 437 ILE A CA 1
ATOM 3354 C C . ILE A 1 437 ? 8.972 16.449 20.380 1.00 85.62 437 ILE A C 1
ATOM 3356 O O . ILE A 1 437 ? 7.809 16.584 20.744 1.00 85.62 437 ILE A O 1
ATOM 3360 N N . PHE A 1 438 ? 9.525 15.250 20.184 1.00 90.50 438 PHE A N 1
ATOM 3361 C CA . PHE A 1 438 ? 8.825 13.984 20.400 1.00 90.50 438 PHE A CA 1
ATOM 3362 C C . PHE A 1 438 ? 9.491 13.178 21.510 1.00 90.50 438 PHE A C 1
ATOM 3364 O O . PHE A 1 438 ? 10.703 13.237 21.702 1.00 90.50 438 PHE A O 1
ATOM 3371 N N . HIS A 1 439 ? 8.696 12.396 22.235 1.00 89.38 439 HIS A N 1
ATOM 3372 C CA . HIS A 1 439 ? 9.206 11.448 23.212 1.00 89.38 439 HIS A CA 1
ATOM 3373 C C . HIS A 1 439 ? 9.558 10.130 22.522 1.00 89.38 439 HIS A C 1
ATOM 3375 O O . HIS A 1 439 ? 8.691 9.500 21.917 1.00 89.38 439 HIS A O 1
ATOM 3381 N N . CYS A 1 440 ? 10.813 9.702 22.642 1.00 90.75 440 CYS A N 1
ATOM 3382 C CA . CYS A 1 440 ? 11.251 8.391 22.180 1.00 90.75 440 CYS A CA 1
ATOM 3383 C C . CYS A 1 440 ? 10.979 7.329 23.253 1.00 90.75 440 CYS A C 1
ATOM 3385 O O . CYS A 1 440 ? 11.466 7.428 24.382 1.00 90.75 440 CYS A O 1
ATOM 3387 N N . SER A 1 441 ? 10.193 6.312 22.897 1.00 87.62 441 SER A N 1
ATOM 3388 C CA . SER A 1 441 ? 9.927 5.160 23.756 1.00 87.62 441 SER A CA 1
ATOM 3389 C C . SER A 1 441 ? 11.201 4.342 23.942 1.00 87.62 441 SER A C 1
ATOM 3391 O O . SER A 1 441 ? 11.745 3.807 22.981 1.00 87.62 441 SER A O 1
ATOM 3393 N N . GLN A 1 442 ? 11.642 4.162 25.188 1.00 85.88 442 GLN A N 1
ATOM 3394 C CA . GLN A 1 442 ? 12.786 3.292 25.502 1.00 85.88 442 GLN A CA 1
ATOM 3395 C C . GLN A 1 442 ? 12.530 1.815 25.161 1.00 85.88 442 GLN A C 1
ATOM 3397 O O . GLN A 1 442 ? 13.469 1.029 25.097 1.00 85.88 442 GLN A O 1
ATOM 3402 N N . TYR A 1 443 ? 11.263 1.426 24.996 1.00 87.12 443 TYR A N 1
ATOM 3403 C CA . TYR A 1 443 ? 10.878 0.052 24.694 1.00 87.12 443 TYR A CA 1
ATOM 3404 C C . TYR A 1 443 ? 10.904 -0.250 23.194 1.00 87.12 443 TYR A C 1
ATOM 3406 O O . TYR A 1 443 ? 11.459 -1.264 22.788 1.00 87.12 443 TYR A O 1
ATOM 3414 N N . SER A 1 444 ? 10.283 0.610 22.386 1.00 88.12 444 SER A N 1
ATOM 3415 C CA . SER A 1 444 ? 10.080 0.364 20.953 1.00 88.12 444 SER A CA 1
ATOM 3416 C C . SER A 1 444 ? 10.964 1.215 20.046 1.00 88.12 444 SER A C 1
ATOM 3418 O O . SER A 1 444 ? 10.934 1.031 18.834 1.00 88.12 444 SER A O 1
ATOM 3420 N N . GLU A 1 445 ? 11.713 2.169 20.608 1.00 90.88 445 GLU A N 1
ATOM 3421 C CA . GLU A 1 445 ? 12.459 3.200 19.871 1.00 90.88 445 GLU A CA 1
ATOM 3422 C C . GLU A 1 445 ? 11.575 4.055 18.943 1.00 90.88 445 GLU A C 1
ATOM 3424 O O . GLU A 1 445 ? 12.076 4.732 18.043 1.00 90.88 445 GLU A O 1
ATOM 3429 N N . LEU A 1 446 ? 10.253 4.041 19.155 1.00 93.12 446 LEU A N 1
ATOM 3430 C CA . LEU A 1 446 ? 9.295 4.835 18.394 1.00 93.12 446 LEU A CA 1
ATOM 3431 C C . LEU A 1 446 ? 9.055 6.190 19.058 1.00 93.12 446 LEU A C 1
ATOM 3433 O O . LEU A 1 446 ? 8.973 6.308 20.284 1.00 93.12 446 LEU A O 1
ATOM 3437 N N . LEU A 1 447 ? 8.896 7.209 18.222 1.00 94.38 447 LEU A N 1
ATOM 3438 C CA . LEU A 1 447 ? 8.539 8.559 18.615 1.00 94.38 447 LEU A CA 1
ATOM 3439 C C . LEU A 1 447 ? 7.030 8.673 18.839 1.00 94.38 447 LEU A C 1
ATOM 3441 O O . LEU A 1 447 ? 6.216 8.202 18.043 1.00 94.38 447 LEU A O 1
ATOM 3445 N N . TRP A 1 448 ? 6.648 9.359 19.910 1.00 94.25 448 TRP A N 1
ATOM 3446 C CA . TRP A 1 448 ? 5.265 9.734 20.181 1.00 94.25 448 TRP A CA 1
ATOM 3447 C C . TRP A 1 448 ? 5.171 11.145 20.746 1.00 94.25 448 TRP A C 1
ATOM 3449 O O . TRP A 1 448 ? 6.152 11.710 21.232 1.00 94.25 448 TRP A O 1
ATOM 3459 N N . PHE A 1 449 ? 3.983 11.738 20.665 1.00 92.19 449 PHE A N 1
ATOM 3460 C CA . PHE A 1 449 ? 3.749 13.081 21.177 1.00 92.19 449 PHE A CA 1
ATOM 3461 C C . PHE A 1 449 ? 4.001 13.136 22.694 1.00 92.19 449 PHE A C 1
ATOM 3463 O O . PHE A 1 449 ? 3.486 12.287 23.434 1.00 92.19 449 PHE A O 1
ATOM 3470 N N . PRO A 1 450 ? 4.772 14.124 23.182 1.00 86.50 450 PRO A N 1
ATOM 3471 C CA . PRO A 1 450 ? 4.848 14.403 24.601 1.00 86.50 450 PRO A CA 1
ATOM 3472 C C . PRO A 1 450 ? 3.519 15.008 25.060 1.00 86.50 450 PRO A C 1
ATOM 3474 O O . PRO A 1 450 ? 2.810 15.666 24.300 1.00 86.50 450 PRO A O 1
ATOM 3477 N N . ARG A 1 451 ? 3.184 14.805 26.332 1.00 70.75 451 ARG A N 1
ATOM 3478 C CA . ARG A 1 451 ? 1.930 15.311 26.913 1.00 70.75 451 ARG A CA 1
ATOM 3479 C C . ARG A 1 451 ? 1.942 16.814 27.172 1.00 70.75 451 ARG A C 1
ATOM 3481 O O . ARG A 1 451 ? 0.896 17.443 27.094 1.00 70.75 451 ARG A O 1
ATOM 3488 N N . LYS A 1 452 ? 3.112 17.389 27.468 1.00 67.88 452 LYS A N 1
ATOM 3489 C CA . LYS A 1 452 ? 3.295 18.844 27.527 1.00 67.88 452 LYS A CA 1
ATOM 3490 C C . LYS A 1 452 ? 3.642 19.367 26.142 1.00 67.88 452 LYS A C 1
ATOM 3492 O O . LYS A 1 452 ? 4.472 18.772 25.456 1.00 67.88 452 LYS A O 1
ATOM 3497 N N . GLU A 1 453 ? 3.048 20.495 25.768 1.00 60.47 453 GLU A N 1
ATOM 3498 C CA . GLU A 1 453 ? 3.564 21.280 24.653 1.00 60.47 453 GLU A CA 1
ATOM 3499 C C . GLU A 1 453 ? 5.013 21.688 24.970 1.00 60.47 453 GLU A C 1
ATOM 3501 O O . GLU A 1 453 ? 5.287 22.143 26.087 1.00 60.47 453 GLU A O 1
ATOM 3506 N N . PRO A 1 454 ? 5.964 21.502 24.041 1.00 57.94 454 PRO A N 1
ATOM 3507 C CA . PRO A 1 454 ? 7.300 22.042 24.219 1.00 57.94 454 PRO A CA 1
ATOM 3508 C C . PRO A 1 454 ? 7.197 23.563 24.385 1.00 57.94 454 PRO A C 1
ATOM 3510 O O . PRO A 1 454 ? 6.453 24.218 23.660 1.00 57.94 454 PRO A O 1
ATOM 3513 N N . GLU A 1 455 ? 7.963 24.148 25.313 1.00 54.12 455 GLU A N 1
ATOM 3514 C CA . GLU A 1 455 ? 7.909 25.582 25.670 1.00 54.12 455 GLU A CA 1
ATOM 3515 C C . GLU A 1 455 ? 8.264 26.550 24.516 1.00 54.12 455 GLU A C 1
ATOM 3517 O O . GLU A 1 455 ? 8.383 27.760 24.717 1.00 54.12 455 GLU A O 1
ATOM 3522 N N . ARG A 1 456 ? 8.458 26.056 23.287 1.00 51.88 456 ARG A N 1
ATOM 3523 C CA . ARG A 1 456 ? 8.809 26.862 22.120 1.00 51.88 456 ARG A CA 1
ATOM 3524 C C . ARG A 1 456 ? 8.172 26.344 20.832 1.00 51.88 456 ARG A C 1
ATOM 3526 O O . ARG A 1 456 ? 8.683 25.427 20.198 1.00 51.88 456 ARG A O 1
ATOM 3533 N N . GLY A 1 457 ? 7.172 27.087 20.370 1.00 61.12 457 GLY A N 1
ATOM 3534 C CA . GLY A 1 457 ? 6.840 27.209 18.954 1.00 61.12 457 GLY A CA 1
ATOM 3535 C C . GLY A 1 457 ? 6.026 26.071 18.342 1.00 61.12 457 GLY A C 1
ATOM 3536 O O . GLY A 1 457 ? 5.710 25.061 18.955 1.00 61.12 457 GLY A O 1
ATOM 3537 N N . ASP A 1 458 ? 5.700 26.282 17.073 1.00 78.38 458 ASP A N 1
ATOM 3538 C CA . ASP A 1 458 ? 4.810 25.490 16.219 1.00 78.38 458 ASP A CA 1
ATOM 3539 C C . ASP A 1 458 ? 5.432 24.139 15.778 1.00 78.38 458 ASP A C 1
ATOM 3541 O O . ASP A 1 458 ? 5.278 23.700 14.641 1.00 78.38 458 ASP A O 1
ATOM 3545 N N . GLY A 1 459 ? 6.223 23.495 16.647 1.00 87.50 459 GLY A N 1
ATOM 3546 C CA . GLY A 1 459 ? 7.109 22.375 16.304 1.00 87.50 459 GLY A CA 1
ATOM 3547 C C . GLY A 1 459 ? 6.381 21.169 15.707 1.00 87.50 459 GLY A C 1
ATOM 3548 O O . GLY A 1 459 ? 6.790 20.666 14.663 1.00 87.50 459 GLY A O 1
ATOM 3549 N N . PHE A 1 460 ? 5.265 20.741 16.307 1.00 91.31 460 PHE A N 1
ATOM 3550 C CA . PHE A 1 460 ? 4.460 19.630 15.782 1.00 91.31 460 PHE A CA 1
ATOM 3551 C C . PHE A 1 460 ? 3.906 19.923 14.391 1.00 91.31 460 PHE A C 1
ATOM 3553 O O . PHE A 1 460 ? 3.984 19.072 13.507 1.00 91.31 460 PHE A O 1
ATOM 3560 N N . HIS A 1 461 ? 3.397 21.136 14.182 1.00 91.50 461 HIS A N 1
ATOM 3561 C CA . HIS A 1 461 ? 2.893 21.581 12.890 1.00 91.50 461 HIS A CA 1
ATOM 3562 C C . HIS A 1 461 ? 3.997 21.620 11.834 1.00 91.50 461 HIS A C 1
ATOM 3564 O O . HIS A 1 461 ? 3.824 21.093 10.739 1.00 91.50 461 HIS A O 1
ATOM 3570 N N . LEU A 1 462 ? 5.162 22.175 12.167 1.00 91.56 462 LEU A N 1
ATOM 3571 C CA . LEU A 1 462 ? 6.305 22.266 11.259 1.00 91.56 462 LEU A CA 1
ATOM 3572 C C . LEU A 1 462 ? 6.872 20.882 10.895 1.00 91.56 462 LEU A C 1
ATOM 3574 O O . LEU A 1 462 ? 7.183 20.640 9.728 1.00 91.56 462 LEU A O 1
ATOM 3578 N N . VAL A 1 463 ? 6.950 19.943 11.847 1.00 93.06 463 VAL A N 1
ATOM 3579 C CA . VAL A 1 463 ? 7.308 18.546 11.538 1.00 93.06 463 VAL A CA 1
ATOM 3580 C C . VAL A 1 463 ? 6.215 17.879 10.697 1.00 93.06 463 VAL A C 1
ATOM 3582 O O . VAL A 1 463 ? 6.530 17.146 9.761 1.00 93.06 463 VAL A O 1
ATOM 3585 N N . GLY A 1 464 ? 4.942 18.190 10.955 1.00 93.12 464 GLY A N 1
ATOM 3586 C CA . GLY A 1 464 ? 3.827 17.812 10.089 1.00 93.12 464 GLY A CA 1
ATOM 3587 C C . GLY A 1 464 ? 4.044 18.281 8.647 1.00 93.12 464 GLY A C 1
ATOM 3588 O O . GLY A 1 464 ? 3.977 17.465 7.728 1.00 93.12 464 GLY A O 1
ATOM 3589 N N . ILE A 1 465 ? 4.392 19.558 8.440 1.00 91.62 465 ILE A N 1
ATOM 3590 C CA . ILE A 1 465 ? 4.708 20.127 7.118 1.00 91.62 465 ILE A CA 1
ATOM 3591 C C . ILE A 1 465 ? 5.832 19.337 6.443 1.00 91.62 465 ILE A C 1
ATOM 3593 O O . ILE A 1 465 ? 5.671 18.942 5.287 1.00 91.62 465 ILE A O 1
ATOM 3597 N N . LEU A 1 466 ? 6.940 19.065 7.146 1.00 92.19 466 LEU A N 1
ATOM 3598 C CA . LEU A 1 466 ? 8.058 18.271 6.613 1.00 92.19 466 LEU A CA 1
ATOM 3599 C C . LEU A 1 466 ? 7.629 16.856 6.222 1.00 92.19 466 LEU A C 1
ATOM 3601 O O . LEU A 1 466 ? 8.026 16.372 5.164 1.00 92.19 466 LEU A O 1
ATOM 3605 N N . CYS A 1 467 ? 6.794 16.213 7.035 1.00 93.62 467 CYS A N 1
ATOM 3606 C CA . CYS A 1 467 ? 6.258 14.889 6.743 1.00 93.62 467 CYS A CA 1
ATOM 3607 C C . CYS A 1 467 ? 5.405 14.896 5.463 1.00 93.62 467 CYS A C 1
ATOM 3609 O O . CYS A 1 467 ? 5.603 14.066 4.575 1.00 93.62 467 CYS A O 1
ATOM 3611 N N . GLY A 1 468 ? 4.529 15.890 5.291 1.00 90.94 468 GLY A N 1
ATOM 3612 C CA . GLY A 1 468 ? 3.759 16.022 4.054 1.00 90.94 468 GLY A CA 1
ATOM 3613 C C . GLY A 1 468 ? 4.612 16.445 2.841 1.00 90.94 468 GLY A C 1
ATOM 3614 O O . GLY A 1 468 ? 4.357 16.014 1.712 1.00 90.94 468 GLY A O 1
ATOM 3615 N N . LEU A 1 469 ? 5.681 17.226 3.051 1.00 89.88 469 LEU A N 1
ATOM 3616 C CA . LEU A 1 469 ? 6.657 17.573 2.011 1.00 89.88 469 LEU A CA 1
ATOM 3617 C C . LEU A 1 469 ? 7.444 16.348 1.537 1.00 89.88 469 LEU A C 1
ATOM 3619 O O . LEU A 1 469 ? 7.691 16.231 0.335 1.00 89.88 469 LEU A O 1
ATOM 3623 N N . ALA A 1 470 ? 7.786 15.429 2.446 1.00 91.25 470 ALA A N 1
ATOM 3624 C CA . ALA A 1 470 ? 8.412 14.158 2.099 1.00 91.25 470 ALA A CA 1
ATOM 3625 C C . ALA A 1 470 ? 7.509 13.356 1.151 1.00 91.25 470 ALA A C 1
ATOM 3627 O O . ALA A 1 470 ? 7.916 13.040 0.034 1.00 91.25 470 ALA A O 1
ATOM 3628 N N . VAL A 1 471 ? 6.240 13.151 1.525 1.00 89.50 471 VAL A N 1
ATOM 3629 C CA . VAL A 1 471 ? 5.250 12.439 0.695 1.00 89.50 471 VAL A CA 1
ATOM 3630 C C . VAL A 1 471 ? 5.043 13.122 -0.658 1.00 89.50 471 VAL A C 1
ATOM 3632 O O . VAL A 1 471 ? 5.098 12.473 -1.701 1.00 89.50 471 VAL A O 1
ATOM 3635 N N . SER A 1 472 ? 4.813 14.437 -0.666 1.00 85.38 472 SER A N 1
ATOM 3636 C CA . SER A 1 472 ? 4.476 15.177 -1.891 1.00 85.38 472 SER A CA 1
ATOM 3637 C C . SER A 1 472 ? 5.624 15.242 -2.898 1.00 85.38 472 SER A C 1
ATOM 3639 O O . SER A 1 472 ? 5.392 15.313 -4.109 1.00 85.38 472 SER A O 1
ATOM 3641 N N . ASN A 1 473 ? 6.867 15.203 -2.418 1.00 86.31 473 ASN A N 1
ATOM 3642 C CA . ASN A 1 473 ? 8.054 15.205 -3.264 1.00 86.31 473 ASN A CA 1
ATOM 3643 C C . ASN A 1 473 ? 8.593 13.796 -3.552 1.00 86.31 473 ASN A C 1
ATOM 3645 O O . ASN A 1 473 ? 9.420 13.666 -4.451 1.00 86.31 473 ASN A O 1
ATOM 3649 N N . GLY A 1 474 ? 8.073 12.758 -2.888 1.00 86.44 474 GLY A N 1
ATOM 3650 C CA . GLY A 1 474 ? 8.504 11.370 -3.064 1.00 86.44 474 GLY A CA 1
ATOM 3651 C C . GLY A 1 474 ? 9.795 11.024 -2.316 1.00 86.44 474 GLY A C 1
ATOM 3652 O O . GLY A 1 474 ? 10.517 10.128 -2.749 1.00 86.44 474 GLY A O 1
ATOM 3653 N N . PHE A 1 475 ? 10.096 11.734 -1.227 1.00 89.31 475 PHE A N 1
ATOM 3654 C CA . PHE A 1 475 ? 11.217 11.419 -0.348 1.00 89.31 475 PHE A CA 1
ATOM 3655 C C . PHE A 1 475 ? 10.827 10.376 0.693 1.00 89.31 475 PHE A C 1
ATOM 3657 O O . PHE A 1 475 ? 9.723 10.395 1.238 1.00 89.31 475 PHE A O 1
ATOM 3664 N N . ILE A 1 476 ? 11.776 9.503 1.007 1.00 89.31 476 ILE A N 1
ATOM 3665 C CA . ILE A 1 476 ? 11.646 8.508 2.067 1.00 89.31 476 ILE A CA 1
ATOM 3666 C C . ILE A 1 476 ? 12.169 9.122 3.361 1.00 89.31 476 ILE A C 1
ATOM 3668 O O . ILE A 1 476 ? 13.296 9.609 3.407 1.00 89.31 476 ILE A O 1
ATOM 3672 N N . CYS A 1 477 ? 11.382 9.083 4.427 1.00 91.06 477 CYS A N 1
ATOM 3673 C CA . CYS A 1 477 ? 11.797 9.578 5.730 1.00 91.06 477 CYS A CA 1
ATOM 3674 C C . CYS A 1 477 ? 11.219 8.682 6.822 1.00 91.06 477 CYS A C 1
ATOM 3676 O O . CYS A 1 477 ? 10.023 8.711 7.105 1.00 91.06 477 CYS A O 1
ATOM 3678 N N . ASN A 1 478 ? 12.066 7.876 7.459 1.00 89.50 478 ASN A N 1
ATOM 3679 C CA . ASN A 1 478 ? 11.638 7.073 8.595 1.00 89.50 478 ASN A CA 1
ATOM 3680 C C . ASN A 1 478 ? 11.549 7.960 9.840 1.00 89.50 478 ASN A C 1
ATOM 3682 O O . ASN A 1 478 ? 12.492 8.022 10.612 1.00 89.50 478 ASN A O 1
ATOM 3686 N N . PHE A 1 479 ? 10.423 8.636 10.057 1.00 89.56 479 PHE A N 1
ATOM 3687 C CA . PHE A 1 479 ? 10.221 9.464 11.252 1.00 89.56 479 PHE A CA 1
ATOM 3688 C C . PHE A 1 479 ? 10.069 8.653 12.555 1.00 89.56 479 PHE A C 1
ATOM 3690 O O . PHE A 1 479 ? 9.867 9.247 13.607 1.00 89.56 479 PHE A O 1
ATOM 3697 N N . HIS A 1 480 ? 10.150 7.316 12.507 1.00 91.69 480 HIS A N 1
ATOM 3698 C CA . HIS A 1 480 ? 10.022 6.435 13.673 1.00 91.69 480 HIS A CA 1
ATOM 3699 C C . HIS A 1 480 ? 8.667 6.548 14.398 1.00 91.69 480 HIS A C 1
ATOM 3701 O O . HIS A 1 480 ? 8.592 6.349 15.605 1.00 91.69 480 HIS A O 1
ATOM 3707 N N . PHE A 1 481 ? 7.575 6.844 13.688 1.00 95.25 481 PHE A N 1
ATOM 3708 C CA . PHE A 1 481 ? 6.236 6.890 14.286 1.00 95.25 481 PHE A CA 1
ATOM 3709 C C . PHE A 1 481 ? 5.531 5.515 14.261 1.00 95.25 481 PHE A C 1
ATOM 3711 O O . PHE A 1 481 ? 5.685 4.776 13.281 1.00 95.25 481 PHE A O 1
ATOM 3718 N N . PRO A 1 482 ? 4.721 5.173 15.287 1.00 95.06 482 PRO A N 1
ATOM 3719 C CA . PRO A 1 482 ? 3.931 3.937 15.319 1.00 95.06 482 PRO A CA 1
ATOM 3720 C C . PRO A 1 482 ? 2.777 3.962 14.306 1.00 95.06 482 PRO A C 1
ATOM 3722 O O . PRO A 1 482 ? 2.345 5.031 13.859 1.00 95.06 482 PRO A O 1
ATOM 3725 N N . LEU A 1 483 ? 2.201 2.792 14.006 1.00 92.38 483 LEU A N 1
ATOM 3726 C CA . LEU A 1 483 ? 1.029 2.655 13.131 1.00 92.38 483 LEU A CA 1
ATOM 3727 C C . LEU A 1 483 ? -0.170 3.483 13.624 1.00 92.38 483 LEU A C 1
ATOM 3729 O O . LEU A 1 483 ? -0.935 4.013 12.813 1.00 92.38 483 LEU A O 1
ATOM 3733 N N . ALA A 1 484 ? -0.276 3.684 14.944 1.00 95.06 484 ALA A N 1
ATOM 3734 C CA . ALA A 1 484 ? -1.270 4.550 15.578 1.00 95.06 484 ALA A CA 1
ATOM 3735 C C . ALA A 1 484 ? -1.339 5.954 14.949 1.00 95.06 484 ALA A C 1
ATOM 3737 O O . ALA A 1 484 ? -2.436 6.479 14.756 1.00 95.06 484 ALA A O 1
ATOM 3738 N N . LEU A 1 485 ? -0.195 6.566 14.603 1.00 96.94 485 LEU A N 1
ATOM 3739 C CA . LEU A 1 485 ? -0.173 7.902 13.994 1.00 96.94 485 LEU A CA 1
ATOM 3740 C C . LEU A 1 485 ? -0.890 7.896 12.639 1.00 96.94 485 LEU A C 1
ATOM 3742 O O . LEU A 1 485 ? -1.729 8.753 12.366 1.00 96.94 485 LEU A O 1
ATOM 3746 N N . TYR A 1 486 ? -0.569 6.909 11.805 1.00 94.56 486 TYR A N 1
ATOM 3747 C CA . TYR A 1 486 ? -1.108 6.759 10.455 1.00 94.56 486 TYR A CA 1
ATOM 3748 C C . TYR A 1 486 ? -2.599 6.440 10.471 1.00 94.56 486 TYR A C 1
ATOM 3750 O O . TYR A 1 486 ? -3.359 7.017 9.694 1.00 94.56 486 TYR A O 1
ATOM 3758 N N . LYS A 1 487 ? -3.037 5.600 11.418 1.00 89.88 487 LYS A N 1
ATOM 3759 C CA . LYS A 1 487 ? -4.459 5.360 11.679 1.00 89.88 487 LYS A CA 1
ATOM 3760 C C . LYS A 1 487 ? -5.183 6.666 11.988 1.00 89.88 487 LYS A C 1
ATOM 3762 O O . LYS A 1 487 ? -6.154 6.996 11.311 1.00 89.88 487 LYS A O 1
ATOM 3767 N N . LYS A 1 488 ? -4.654 7.470 12.916 1.00 94.06 488 LYS A N 1
ATOM 3768 C CA . LYS A 1 488 ? -5.247 8.769 13.266 1.00 94.06 488 LYS A CA 1
ATOM 3769 C C . LYS A 1 488 ? -5.288 9.742 12.083 1.00 94.06 488 LYS A C 1
ATOM 3771 O O . LYS A 1 488 ? -6.313 10.391 11.886 1.00 94.06 488 LYS A O 1
ATOM 3776 N N . LEU A 1 489 ? -4.221 9.836 11.279 1.00 91.81 489 LEU A N 1
ATOM 3777 C CA . LEU A 1 489 ? -4.186 10.693 10.079 1.00 91.81 489 LEU A CA 1
ATOM 3778 C C . LEU A 1 489 ? -5.292 10.337 9.075 1.00 91.81 489 LEU A C 1
ATOM 3780 O O . LEU A 1 489 ? -5.831 11.234 8.425 1.00 91.81 489 LEU A O 1
ATOM 3784 N N . LEU A 1 490 ? -5.640 9.052 8.979 1.00 86.31 490 LEU A N 1
ATOM 3785 C CA . LEU A 1 490 ? -6.657 8.500 8.080 1.00 86.31 490 LEU A CA 1
ATOM 3786 C C . LEU A 1 490 ? -8.032 8.320 8.739 1.00 86.31 490 LEU A C 1
ATOM 3788 O O . LEU A 1 490 ? -8.920 7.713 8.147 1.00 86.31 490 LEU A O 1
ATOM 3792 N N . HIS A 1 491 ? -8.223 8.845 9.952 1.00 85.50 491 HIS A N 1
ATOM 3793 C CA . HIS A 1 491 ? -9.466 8.715 10.720 1.00 85.50 491 HIS A CA 1
ATOM 3794 C C . HIS A 1 491 ? -9.868 7.258 11.030 1.00 85.50 491 HIS A C 1
ATOM 3796 O O . HIS A 1 491 ? -11.043 6.958 11.242 1.00 85.50 491 HIS A O 1
ATOM 3802 N N . VAL A 1 492 ? -8.888 6.355 11.095 1.00 83.56 492 VAL A N 1
ATOM 3803 C CA . VAL A 1 492 ? -9.036 4.982 11.586 1.00 83.56 492 VAL A CA 1
ATOM 3804 C C . VAL A 1 492 ? -8.761 4.968 13.088 1.00 83.56 492 VAL A C 1
ATOM 3806 O O . VAL A 1 492 ? -7.796 5.572 13.554 1.00 83.56 492 VAL A O 1
ATOM 3809 N N . GLN A 1 493 ? -9.602 4.273 13.854 1.00 84.88 493 GLN A N 1
ATOM 3810 C CA . GLN A 1 493 ? -9.435 4.178 15.303 1.00 84.88 493 GLN A CA 1
ATOM 3811 C C . GLN A 1 493 ? -8.239 3.282 15.667 1.00 84.88 493 GLN A C 1
ATOM 3813 O O . GLN A 1 493 ? -8.190 2.133 15.216 1.00 84.88 493 GLN A O 1
ATOM 3818 N N . PRO A 1 494 ? -7.280 3.771 16.476 1.00 88.06 494 PRO A N 1
ATOM 3819 C CA . PRO A 1 494 ? -6.242 2.929 17.057 1.00 88.06 494 PRO A CA 1
ATOM 3820 C C . PRO A 1 494 ? -6.818 1.873 18.009 1.00 88.06 494 PRO A C 1
ATOM 3822 O O . PRO A 1 494 ? -7.888 2.036 18.591 1.00 88.06 494 PRO A O 1
ATOM 3825 N N . THR A 1 495 ? -6.078 0.787 18.176 1.00 87.88 495 THR A N 1
ATOM 3826 C CA . THR A 1 495 ? -6.458 -0.418 18.918 1.00 87.88 495 THR A CA 1
ATOM 3827 C C . THR A 1 495 ? -5.404 -0.766 19.969 1.00 87.88 495 THR A C 1
ATOM 3829 O O . THR A 1 495 ? -4.346 -0.138 20.045 1.00 87.88 495 THR A O 1
ATOM 3832 N N . LEU A 1 496 ? -5.669 -1.795 20.779 1.00 88.06 496 LEU A N 1
ATOM 3833 C CA . LEU A 1 496 ? -4.700 -2.298 21.754 1.00 88.06 496 LEU A CA 1
ATOM 3834 C C . LEU A 1 496 ? -3.384 -2.756 21.100 1.00 88.06 496 LEU A C 1
ATOM 3836 O O . LEU A 1 496 ? -2.323 -2.524 21.673 1.00 88.06 496 LEU A O 1
ATOM 3840 N N . GLU A 1 497 ? -3.437 -3.336 19.898 1.00 88.25 497 GLU A N 1
ATOM 3841 C CA . GLU A 1 497 ? -2.238 -3.744 19.149 1.00 88.25 497 GLU A CA 1
ATOM 3842 C C . GLU A 1 497 ? -1.326 -2.553 18.832 1.00 88.25 497 GLU A C 1
ATOM 3844 O O . GLU A 1 497 ? -0.108 -2.638 18.964 1.00 88.25 497 GLU A O 1
ATOM 3849 N N . ASP A 1 498 ? -1.912 -1.397 18.517 1.00 91.31 498 ASP A N 1
ATOM 3850 C CA . ASP A 1 498 ? -1.142 -0.180 18.254 1.00 91.31 498 ASP A CA 1
ATOM 3851 C C . ASP A 1 498 ? -0.459 0.349 19.530 1.00 91.31 498 ASP A C 1
ATOM 3853 O O . ASP A 1 498 ? 0.628 0.925 19.482 1.00 91.31 498 ASP A O 1
ATOM 3857 N N . LEU A 1 499 ? -1.074 0.134 20.700 1.00 91.31 499 LEU A N 1
ATOM 3858 C CA . LEU A 1 499 ? -0.467 0.489 21.983 1.00 91.31 499 LEU A CA 1
ATOM 3859 C C . LEU A 1 499 ? 0.647 -0.489 22.393 1.00 91.31 499 LEU A C 1
ATOM 3861 O O . LEU A 1 499 ? 1.610 -0.051 23.030 1.00 91.31 499 LEU A O 1
ATOM 3865 N N . LYS A 1 500 ? 0.534 -1.777 22.034 1.00 87.88 500 LYS A N 1
ATOM 3866 C CA . LYS A 1 500 ? 1.600 -2.780 22.216 1.00 87.88 500 LYS A CA 1
ATOM 3867 C C . LYS A 1 500 ? 2.834 -2.438 21.387 1.00 87.88 500 LYS A C 1
ATOM 3869 O O . LYS A 1 500 ? 3.938 -2.476 21.921 1.00 87.88 500 LYS A O 1
ATOM 3874 N N . GLU A 1 501 ? 2.641 -2.017 20.133 1.00 91.44 501 GLU A N 1
ATOM 3875 C CA . GLU A 1 501 ? 3.732 -1.538 19.269 1.00 91.44 501 GLU A CA 1
ATOM 3876 C C . GLU A 1 501 ? 4.486 -0.367 19.926 1.00 91.44 501 GLU A C 1
ATOM 3878 O O . GLU A 1 501 ? 5.712 -0.288 19.876 1.00 91.44 501 GLU A O 1
ATOM 3883 N N . LEU A 1 502 ? 3.763 0.539 20.591 1.00 89.19 502 LEU A N 1
ATOM 3884 C CA . LEU A 1 502 ? 4.356 1.730 21.191 1.00 89.19 502 LEU A CA 1
ATOM 3885 C C . LEU A 1 502 ? 4.992 1.483 22.572 1.00 89.19 502 LEU A C 1
ATOM 3887 O O . LEU A 1 502 ? 6.010 2.102 22.899 1.00 89.19 502 LEU A O 1
ATOM 3891 N N . SER A 1 503 ? 4.388 0.650 23.424 1.00 87.75 503 SER A N 1
ATOM 3892 C CA . SER A 1 503 ? 4.766 0.568 24.840 1.00 87.75 503 SER A CA 1
ATOM 3893 C C . SER A 1 503 ? 4.427 -0.764 25.514 1.00 87.75 503 SER A C 1
ATOM 3895 O O . SER A 1 503 ? 3.384 -1.365 25.263 1.00 87.75 503 SER A O 1
ATOM 3897 N N . LEU A 1 504 ? 5.229 -1.130 26.524 1.00 89.06 504 LEU A N 1
ATOM 3898 C CA . LEU A 1 504 ? 4.968 -2.261 27.432 1.00 89.06 504 LEU A CA 1
ATOM 3899 C C . LEU A 1 504 ? 3.605 -2.201 28.136 1.00 89.06 504 LEU A C 1
ATOM 3901 O O . LEU A 1 504 ? 3.117 -3.215 28.632 1.00 89.06 504 LEU A O 1
ATOM 3905 N N . THR A 1 505 ? 2.992 -1.020 28.233 1.00 88.94 505 THR A N 1
ATOM 3906 C CA . THR A 1 505 ? 1.661 -0.874 28.828 1.00 88.94 505 THR A CA 1
ATOM 3907 C C . THR A 1 505 ? 0.607 -1.630 28.022 1.00 88.94 505 THR A C 1
ATOM 3909 O O . THR A 1 505 ? -0.288 -2.211 28.629 1.00 88.94 505 THR A O 1
ATOM 3912 N N . GLY A 1 506 ? 0.740 -1.707 26.692 1.00 88.81 506 GLY A N 1
ATOM 3913 C CA . GLY A 1 506 ? -0.150 -2.516 25.855 1.00 88.81 506 GLY A CA 1
ATOM 3914 C C . GLY A 1 506 ? -0.128 -3.995 26.252 1.00 88.81 506 GLY A C 1
ATOM 3915 O O . GLY A 1 506 ? -1.181 -4.593 26.459 1.00 88.81 506 GLY A O 1
ATOM 3916 N N . GLU A 1 507 ? 1.062 -4.559 26.478 1.00 88.00 507 GLU A N 1
ATOM 3917 C CA . GLU A 1 507 ? 1.231 -5.948 26.938 1.00 88.00 507 GLU A CA 1
ATOM 3918 C C . GLU A 1 507 ? 0.624 -6.185 28.328 1.00 88.00 507 GLU A C 1
ATOM 3920 O O . GLU A 1 507 ? 0.004 -7.216 28.589 1.00 88.00 507 GLU A O 1
ATOM 3925 N N . LYS A 1 508 ? 0.754 -5.214 29.240 1.00 89.44 508 LYS A N 1
ATOM 3926 C CA . LYS A 1 508 ? 0.129 -5.296 30.572 1.00 89.44 508 LYS A CA 1
ATOM 3927 C C . LYS A 1 508 ? -1.399 -5.299 30.486 1.00 89.44 508 LYS A C 1
ATOM 3929 O O . LYS A 1 508 ? -2.043 -6.045 31.219 1.00 89.44 508 LYS A O 1
ATOM 3934 N N . LEU A 1 509 ? -1.972 -4.494 29.593 1.00 91.88 509 LEU A N 1
ATOM 3935 C CA . LEU A 1 509 ? -3.417 -4.447 29.367 1.00 91.88 509 LEU A CA 1
ATOM 3936 C C . LEU A 1 509 ? -3.930 -5.711 28.667 1.00 91.88 509 LEU A C 1
ATOM 3938 O O . LEU A 1 509 ? -5.029 -6.158 28.975 1.00 91.88 509 LEU A O 1
ATOM 3942 N N . GLN A 1 510 ? -3.134 -6.332 27.793 1.00 91.56 510 GLN A N 1
ATOM 3943 C CA . GLN A 1 510 ? -3.478 -7.638 27.227 1.00 91.56 510 GLN A CA 1
ATOM 3944 C C . GLN A 1 510 ? -3.556 -8.712 28.316 1.00 91.56 510 GLN A C 1
ATOM 3946 O O . GLN A 1 510 ? -4.550 -9.422 28.397 1.00 91.56 510 GLN A O 1
ATOM 3951 N N . LYS A 1 511 ? -2.582 -8.754 29.234 1.00 89.38 511 LYS A N 1
ATOM 3952 C CA . LYS A 1 511 ? -2.625 -9.673 30.386 1.00 89.38 511 LYS A CA 1
ATOM 3953 C C . LYS A 1 511 ? -3.862 -9.470 31.263 1.00 89.38 511 LYS A C 1
ATOM 3955 O O . LYS A 1 511 ? -4.408 -10.442 31.771 1.00 89.38 511 LYS A O 1
ATOM 3960 N N . LEU A 1 512 ? -4.326 -8.227 31.415 1.00 89.50 512 LEU A N 1
ATOM 3961 C CA . LEU A 1 512 ? -5.583 -7.932 32.108 1.00 89.50 512 LEU A CA 1
ATOM 3962 C C . LEU A 1 512 ? -6.794 -8.541 31.376 1.00 89.50 512 LEU A C 1
ATOM 3964 O O . LEU A 1 512 ? -7.703 -9.049 32.030 1.00 89.50 512 LEU A O 1
ATOM 3968 N N . LEU A 1 513 ? -6.817 -8.513 30.037 1.00 88.25 513 LEU A N 1
ATOM 3969 C CA . LEU A 1 513 ? -7.878 -9.142 29.237 1.00 88.25 513 LEU A CA 1
ATOM 3970 C C . LEU A 1 513 ? -7.832 -10.671 29.279 1.00 88.25 513 LEU A C 1
ATOM 3972 O O . LEU A 1 513 ? -8.896 -11.293 29.262 1.00 88.25 513 LEU A O 1
ATOM 3976 N N . ASP A 1 514 ? -6.634 -11.247 29.348 1.00 87.00 514 ASP A N 1
ATOM 3977 C CA . ASP A 1 514 ? -6.407 -12.696 29.306 1.00 87.00 514 ASP A CA 1
ATOM 3978 C C . ASP A 1 514 ? -6.561 -13.366 30.681 1.00 87.00 514 ASP A C 1
ATOM 3980 O O . ASP A 1 514 ? -6.647 -14.586 30.767 1.00 87.00 514 ASP A O 1
ATOM 3984 N N . CYS A 1 515 ? -6.613 -12.588 31.767 1.00 82.75 515 CYS A N 1
ATOM 3985 C CA . CYS A 1 515 ? -6.785 -13.103 33.124 1.00 82.75 515 CYS A CA 1
ATOM 3986 C C . CYS A 1 515 ? -8.094 -13.914 33.246 1.00 82.75 515 CYS A C 1
ATOM 3988 O O . CYS A 1 515 ? -9.179 -13.428 32.911 1.00 82.75 515 CYS A O 1
ATOM 3990 N N . GLU A 1 516 ? -8.012 -15.162 33.708 1.00 77.44 516 GLU A N 1
ATOM 3991 C CA . GLU A 1 516 ? -9.184 -16.037 33.874 1.00 77.44 516 GLU A CA 1
ATOM 3992 C C . GLU A 1 516 ? -9.838 -15.900 35.258 1.00 77.44 516 GLU A C 1
ATOM 3994 O O . GLU A 1 516 ? -11.027 -16.202 35.404 1.00 77.44 516 GLU A O 1
ATOM 3999 N N . ASP A 1 517 ? -9.095 -15.380 36.238 1.00 73.50 517 ASP A N 1
ATOM 4000 C CA . ASP A 1 517 ? -9.522 -15.242 37.630 1.00 73.50 517 ASP A CA 1
ATOM 4001 C C . ASP A 1 517 ? -10.719 -14.282 37.777 1.00 73.50 517 ASP A C 1
ATOM 4003 O O . ASP A 1 517 ? -10.841 -13.282 37.062 1.00 73.50 517 ASP A O 1
ATOM 4007 N N . GLU A 1 518 ? -11.634 -14.595 38.700 1.00 62.84 518 GLU A N 1
ATOM 4008 C CA . GLU A 1 518 ? -12.793 -13.741 39.016 1.00 62.84 518 GLU A CA 1
ATOM 4009 C C . GLU A 1 518 ? -12.386 -12.495 39.830 1.00 62.84 518 GLU A C 1
ATOM 4011 O O . GLU A 1 518 ? -13.004 -11.438 39.690 1.00 62.84 518 GLU A O 1
ATOM 4016 N N . ASP A 1 519 ? -11.278 -12.573 40.575 1.00 67.56 519 ASP A N 1
ATOM 4017 C CA . ASP A 1 519 ? -10.817 -11.549 41.525 1.00 67.56 519 ASP A CA 1
ATOM 4018 C C . ASP A 1 519 ? -9.872 -10.511 40.875 1.00 67.56 519 ASP A C 1
ATOM 4020 O O . ASP A 1 519 ? -8.849 -10.110 41.431 1.00 67.56 519 ASP A O 1
ATOM 4024 N N . VAL A 1 520 ? -10.203 -10.046 39.662 1.00 71.62 520 VAL A N 1
ATOM 4025 C CA . VAL A 1 520 ? -9.424 -9.020 38.926 1.00 71.62 520 VAL A CA 1
ATOM 4026 C C . VAL A 1 520 ? -9.224 -7.745 39.763 1.00 71.62 520 VAL A C 1
ATOM 4028 O O . VAL A 1 520 ? -8.173 -7.103 39.685 1.00 71.62 520 VAL A O 1
ATOM 4031 N N . GLU A 1 521 ? -10.223 -7.388 40.569 1.00 72.50 521 GLU A N 1
ATOM 4032 C CA . GLU A 1 521 ? -10.205 -6.218 41.451 1.00 72.50 521 GLU A CA 1
ATOM 4033 C C . GLU A 1 521 ? -9.158 -6.354 42.571 1.00 72.50 521 GLU A C 1
ATOM 4035 O O . GLU A 1 521 ? -8.397 -5.412 42.814 1.00 72.50 521 GLU A O 1
ATOM 4040 N N . ASP A 1 522 ? -9.043 -7.538 43.176 1.00 69.56 522 ASP A N 1
ATOM 4041 C CA . ASP A 1 522 ? -8.077 -7.814 44.246 1.00 69.56 522 ASP A CA 1
ATOM 4042 C C . ASP A 1 522 ? -6.640 -7.921 43.713 1.00 69.56 522 ASP A C 1
ATOM 4044 O O . ASP A 1 522 ? -5.687 -7.562 44.404 1.00 69.56 522 ASP A O 1
ATOM 4048 N N . ILE A 1 523 ? -6.470 -8.383 42.468 1.00 74.81 523 ILE A N 1
ATOM 4049 C CA . ILE A 1 523 ? -5.149 -8.551 41.842 1.00 74.81 523 ILE A CA 1
ATOM 4050 C C . ILE A 1 523 ? -4.582 -7.213 41.350 1.00 74.81 523 ILE A C 1
ATOM 4052 O O . ILE A 1 523 ? -3.396 -6.932 41.538 1.00 74.81 523 ILE A O 1
ATOM 4056 N N . TYR A 1 524 ? -5.400 -6.406 40.668 1.00 75.88 524 TYR A N 1
ATOM 4057 C CA . TYR A 1 524 ? -4.923 -5.210 39.968 1.00 75.88 524 TYR A CA 1
ATOM 4058 C C . TYR A 1 524 ? -5.289 -3.899 40.668 1.00 75.88 524 TYR A C 1
ATOM 4060 O O . TYR A 1 524 ? -4.585 -2.909 40.468 1.00 75.88 524 TYR A O 1
ATOM 4068 N N . SER A 1 525 ? -6.371 -3.875 41.457 1.00 82.88 525 SER A N 1
ATOM 4069 C CA . SER A 1 525 ? -6.877 -2.693 42.177 1.00 82.88 525 SER A CA 1
ATOM 4070 C C . SER A 1 525 ? -6.906 -1.422 41.316 1.00 82.88 525 SER A C 1
ATOM 4072 O O . SER A 1 525 ? -6.457 -0.349 41.722 1.00 82.88 525 SER A O 1
ATOM 4074 N N . LEU A 1 526 ? -7.411 -1.561 40.086 1.00 87.75 526 LEU A N 1
ATOM 4075 C CA . LEU A 1 526 ? -7.529 -0.475 39.115 1.00 87.75 526 LEU A CA 1
ATOM 4076 C C . LEU A 1 526 ? -8.915 0.172 39.184 1.00 87.75 526 LEU A C 1
ATOM 4078 O O . LEU A 1 526 ? -9.929 -0.493 39.395 1.00 87.75 526 LEU A O 1
ATOM 4082 N N . GLN A 1 527 ? -8.952 1.473 38.925 1.00 91.19 527 GLN A N 1
ATOM 4083 C CA . GLN A 1 527 ? -10.169 2.250 38.699 1.00 91.19 527 GLN A CA 1
ATOM 4084 C C . GLN A 1 527 ? -10.156 2.783 37.266 1.00 91.19 527 GLN A C 1
ATOM 4086 O O . GLN A 1 527 ? -9.106 2.789 36.628 1.00 91.19 527 GLN A O 1
ATOM 4091 N N . PHE A 1 528 ? -11.287 3.271 36.750 1.00 93.62 528 PHE A N 1
ATOM 4092 C CA . PHE A 1 528 ? -11.346 3.948 35.446 1.00 93.62 528 PHE A CA 1
ATOM 4093 C C . PHE A 1 528 ? -10.750 5.370 35.503 1.00 93.62 528 PHE A C 1
ATOM 4095 O O . PHE A 1 528 ? -11.343 6.351 35.046 1.00 93.62 528 PHE A O 1
ATOM 4102 N N . SER A 1 529 ? -9.553 5.482 36.063 1.00 91.75 529 SER A N 1
ATOM 4103 C CA . SER A 1 529 ? -8.744 6.686 36.142 1.00 91.75 529 SER A CA 1
ATOM 4104 C C . SER A 1 529 ? -7.275 6.336 35.926 1.00 91.75 529 SER A C 1
ATOM 4106 O O . SER A 1 529 ? -6.817 5.227 36.199 1.00 91.75 529 SER A O 1
ATOM 4108 N N . VAL A 1 530 ? -6.523 7.294 35.399 1.00 88.75 530 VAL A N 1
ATOM 4109 C CA . VAL A 1 530 ? -5.078 7.192 35.228 1.00 88.75 530 VAL A CA 1
ATOM 4110 C C . VAL A 1 530 ? -4.447 8.302 36.032 1.00 88.75 530 VAL A C 1
ATOM 4112 O O . VAL A 1 530 ? -4.723 9.478 35.809 1.00 88.75 530 VAL A O 1
ATOM 4115 N N . ALA A 1 531 ? -3.596 7.907 36.968 1.00 82.81 531 ALA A N 1
ATOM 4116 C CA . ALA A 1 531 ? -2.844 8.852 37.759 1.00 82.81 531 ALA A CA 1
ATOM 4117 C C . ALA A 1 531 ? -1.637 9.357 36.971 1.00 82.81 531 ALA A C 1
ATOM 4119 O O . ALA A 1 531 ? -0.849 8.562 36.451 1.00 82.81 531 ALA A O 1
ATOM 4120 N N . GLU A 1 532 ? -1.483 10.671 36.909 1.00 76.00 532 GLU A N 1
ATOM 4121 C CA . GLU A 1 532 ? -0.434 11.331 36.145 1.00 76.00 532 GLU A CA 1
ATOM 4122 C C . GLU A 1 532 ? 0.400 12.221 37.033 1.00 76.00 532 GLU A C 1
ATOM 4124 O O . GLU A 1 532 ? -0.120 12.900 37.903 1.00 76.00 532 GLU A O 1
ATOM 4129 N N . GLU A 1 533 ? 1.702 12.238 36.803 1.00 72.50 533 GLU A N 1
ATOM 4130 C CA . GLU A 1 533 ? 2.600 13.145 37.496 1.00 72.50 533 GLU A CA 1
ATOM 4131 C C . GLU A 1 533 ? 2.819 14.371 36.604 1.00 72.50 533 GLU A C 1
ATOM 4133 O O . GLU A 1 533 ? 3.290 14.259 35.468 1.00 72.50 533 GLU A O 1
ATOM 4138 N N . THR A 1 534 ? 2.411 15.547 37.078 1.00 66.31 534 THR A N 1
ATOM 4139 C CA . THR A 1 534 ? 2.682 16.814 36.400 1.00 66.31 534 THR A CA 1
ATOM 4140 C C . THR A 1 534 ? 4.176 17.122 36.473 1.00 66.31 534 THR A C 1
ATOM 4142 O O . THR A 1 534 ? 4.909 16.565 37.288 1.00 66.31 534 THR A O 1
ATOM 4145 N N . ALA A 1 535 ? 4.656 18.046 35.636 1.00 58.81 535 ALA A N 1
ATOM 4146 C CA . ALA A 1 535 ? 6.071 18.442 35.649 1.00 58.81 535 ALA A CA 1
ATOM 4147 C C . ALA A 1 535 ? 6.536 19.030 36.993 1.00 58.81 535 ALA A C 1
ATOM 4149 O O . ALA A 1 535 ? 7.733 19.074 37.257 1.00 58.81 535 ALA A O 1
ATOM 4150 N N . ASP A 1 536 ? 5.588 19.457 37.827 1.00 70.75 536 ASP A N 1
ATOM 4151 C CA . ASP A 1 536 ? 5.834 20.001 39.159 1.00 70.75 536 ASP A CA 1
ATOM 4152 C C . ASP A 1 536 ? 5.848 18.882 40.226 1.00 70.75 536 ASP A C 1
ATOM 4154 O O . ASP A 1 536 ? 5.894 19.161 41.423 1.00 70.75 536 ASP A O 1
ATOM 4158 N N . GLY A 1 537 ? 5.765 17.612 39.802 1.00 72.25 537 GLY A N 1
ATOM 4159 C CA . GLY A 1 537 ? 5.706 16.426 40.658 1.00 72.25 537 GLY A CA 1
ATOM 4160 C C . GLY A 1 537 ? 4.334 16.172 41.291 1.00 72.25 537 GLY A C 1
ATOM 4161 O O . GLY A 1 537 ? 4.214 15.318 42.168 1.00 72.25 537 GLY A O 1
ATOM 4162 N N . GLN A 1 538 ? 3.287 16.915 40.909 1.00 75.94 538 GLN A N 1
ATOM 4163 C CA . GLN A 1 538 ? 1.953 16.706 41.478 1.00 75.94 538 GLN A CA 1
ATOM 4164 C C . GLN A 1 538 ? 1.233 15.566 40.776 1.00 75.94 538 GLN A C 1
ATOM 4166 O O . GLN A 1 538 ? 1.164 15.518 39.552 1.00 75.94 538 GLN A O 1
ATOM 4171 N N . ARG A 1 539 ? 0.628 14.678 41.562 1.00 78.31 539 ARG A N 1
ATOM 4172 C CA . ARG A 1 539 ? -0.191 13.595 41.032 1.00 78.31 539 ARG A CA 1
ATOM 4173 C C . ARG A 1 539 ? -1.607 14.099 40.743 1.00 78.31 539 ARG A C 1
ATOM 4175 O O . ARG A 1 539 ? -2.306 14.519 41.661 1.00 78.31 539 ARG A O 1
ATOM 4182 N N . VAL A 1 540 ? -2.014 14.065 39.482 1.00 82.38 540 VAL A N 1
ATOM 4183 C CA . VAL A 1 540 ? -3.345 14.425 38.992 1.00 82.38 540 VAL A CA 1
ATOM 4184 C C . VAL A 1 540 ? -4.001 13.175 38.427 1.00 82.38 540 VAL A C 1
ATOM 4186 O O . VAL A 1 540 ? -3.473 12.547 37.512 1.00 82.38 540 VAL A O 1
ATOM 4189 N N . ASP A 1 541 ? -5.161 12.814 38.965 1.00 84.12 541 ASP A N 1
ATOM 4190 C CA . ASP A 1 541 ? -5.942 11.694 38.451 1.00 84.12 541 ASP A CA 1
ATOM 4191 C C . ASP A 1 541 ? -6.843 12.160 37.307 1.00 84.12 541 ASP A C 1
ATOM 4193 O O . ASP A 1 541 ? -7.696 13.034 37.470 1.00 84.12 541 ASP A O 1
ATOM 4197 N N . HIS A 1 542 ? -6.668 11.546 36.141 1.00 87.62 542 HIS A N 1
ATOM 4198 C CA . HIS A 1 542 ? -7.513 11.754 34.976 1.00 87.62 542 HIS A CA 1
ATOM 4199 C C . HIS A 1 542 ? -8.525 10.619 34.857 1.00 87.62 542 HIS A C 1
ATOM 4201 O O . HIS A 1 542 ? -8.151 9.462 34.675 1.00 87.62 542 HIS A O 1
ATOM 4207 N N . GLU A 1 543 ? -9.816 10.936 34.936 1.00 92.19 543 GLU A N 1
ATOM 4208 C CA . GLU A 1 543 ? -10.869 9.945 34.707 1.00 92.19 543 GLU A CA 1
ATOM 4209 C C . GLU A 1 543 ? -10.930 9.544 33.224 1.00 92.19 543 GLU A C 1
ATOM 4211 O O . GLU A 1 543 ? -10.979 10.398 32.338 1.00 92.19 543 GLU A O 1
ATOM 4216 N N . LEU A 1 544 ? -10.950 8.237 32.952 1.00 92.81 544 LEU A N 1
ATOM 4217 C CA . LEU A 1 544 ? -11.047 7.678 31.597 1.00 92.81 544 LEU A CA 1
ATOM 4218 C C . LEU A 1 544 ? -12.479 7.721 31.048 1.00 92.81 544 LEU A C 1
ATOM 4220 O O . LEU A 1 544 ? -12.693 7.800 29.842 1.00 92.81 544 LEU A O 1
ATOM 4224 N N . ILE A 1 545 ? -13.462 7.654 31.945 1.00 90.94 545 ILE A N 1
ATOM 4225 C CA . ILE A 1 545 ? -14.892 7.806 31.665 1.00 90.94 545 ILE A CA 1
ATOM 4226 C C . ILE A 1 545 ? -15.515 8.706 32.741 1.00 90.94 545 ILE A C 1
ATOM 4228 O O . ILE A 1 545 ? -14.957 8.793 33.835 1.00 90.94 545 ILE A O 1
ATOM 4232 N N . PRO A 1 546 ? -16.669 9.349 32.488 1.00 91.94 546 PRO A N 1
ATOM 4233 C CA . PRO A 1 546 ? -17.319 10.199 33.486 1.00 91.94 546 PRO A CA 1
ATOM 4234 C C . PRO A 1 546 ? -17.599 9.452 34.800 1.00 91.94 546 PRO A C 1
ATOM 4236 O O . PRO A 1 546 ? -18.311 8.448 34.798 1.00 91.94 546 PRO A O 1
ATOM 4239 N N . GLY A 1 547 ? -17.049 9.938 35.920 1.00 90.88 547 GLY A N 1
ATOM 4240 C CA . GLY A 1 547 ? -17.183 9.294 37.233 1.00 90.88 547 GLY A CA 1
ATOM 4241 C C . GLY A 1 547 ? -16.327 8.034 37.405 1.00 90.88 547 GLY A C 1
ATOM 4242 O O . GLY A 1 547 ? -16.559 7.254 38.333 1.00 90.88 547 GLY A O 1
ATOM 4243 N N . GLY A 1 548 ? -15.353 7.819 36.517 1.00 90.81 548 GLY A N 1
ATOM 4244 C CA . GLY A 1 548 ? -14.513 6.625 36.466 1.00 90.81 548 GLY A CA 1
ATOM 4245 C C . GLY A 1 548 ? -13.672 6.381 37.721 1.00 90.81 548 GLY A C 1
ATOM 4246 O O . GLY A 1 548 ? -13.378 5.228 38.028 1.00 90.81 548 GLY A O 1
ATOM 4247 N N . SER A 1 549 ? -13.373 7.420 38.510 1.00 89.00 549 SER A N 1
ATOM 4248 C 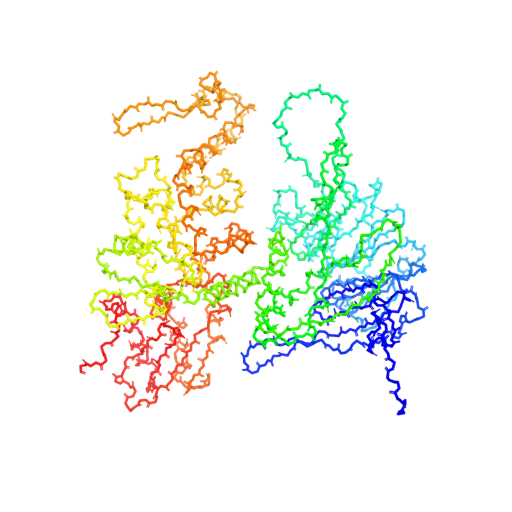CA . SER A 1 549 ? -12.685 7.284 39.808 1.00 89.00 549 SER A CA 1
ATOM 4249 C C . SER A 1 549 ? -13.443 6.417 40.823 1.00 89.00 549 SER A C 1
ATOM 4251 O O . SER A 1 549 ? -12.859 5.933 41.788 1.00 89.00 549 SER A O 1
ATOM 4253 N N . ARG A 1 550 ? -14.750 6.204 40.623 1.00 89.38 550 ARG A N 1
ATOM 4254 C CA . ARG A 1 550 ? -15.606 5.388 41.502 1.00 89.38 550 ARG A CA 1
ATOM 4255 C C . ARG A 1 550 ? -15.917 4.007 40.933 1.00 89.38 550 ARG A C 1
ATOM 4257 O O . ARG A 1 550 ? -16.634 3.243 41.572 1.00 89.38 550 ARG A O 1
ATOM 4264 N N . ILE A 1 551 ? -15.435 3.705 39.730 1.00 91.88 551 ILE A N 1
ATOM 4265 C CA . ILE A 1 551 ? -15.737 2.464 39.020 1.00 91.88 551 ILE A CA 1
ATOM 4266 C C . ILE A 1 551 ? -14.491 1.585 39.080 1.00 91.88 551 ILE A C 1
ATOM 4268 O O . ILE A 1 551 ? -13.481 1.894 38.447 1.00 91.88 551 ILE A O 1
ATOM 4272 N N . ALA A 1 552 ? -14.566 0.500 39.850 1.00 90.38 552 ALA A N 1
ATOM 4273 C CA . ALA A 1 552 ? -13.509 -0.502 39.918 1.00 90.38 552 ALA A CA 1
ATOM 4274 C C . ALA A 1 552 ? -13.469 -1.348 38.637 1.00 90.38 552 ALA A C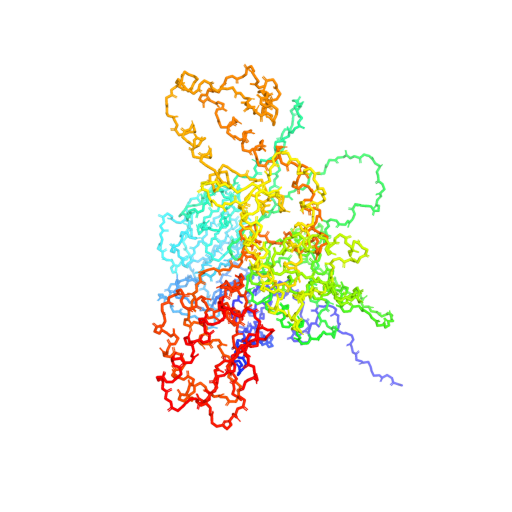 1
ATOM 4276 O O . ALA A 1 552 ? -14.502 -1.649 38.023 1.00 90.38 552 ALA A O 1
ATOM 4277 N N . VAL A 1 553 ? -12.262 -1.732 38.227 1.00 90.75 553 VAL A N 1
ATOM 4278 C CA . VAL A 1 553 ? -12.055 -2.635 37.094 1.00 90.75 553 VAL A CA 1
ATOM 4279 C C . VAL A 1 553 ? -12.291 -4.074 37.549 1.00 90.75 553 VAL A C 1
ATOM 4281 O O . VAL A 1 553 ? -11.603 -4.587 38.425 1.00 90.75 553 VAL A O 1
ATOM 4284 N N . GLN A 1 554 ? -13.255 -4.729 36.912 1.00 87.94 554 GLN A N 1
ATOM 4285 C CA . GLN A 1 554 ? -13.720 -6.084 37.196 1.00 87.94 554 GLN A CA 1
ATOM 4286 C C . GLN A 1 554 ? -13.745 -6.921 35.910 1.00 87.94 554 GLN A C 1
ATOM 4288 O O . GLN A 1 554 ? -13.693 -6.396 34.793 1.00 87.94 554 GLN A O 1
ATOM 4293 N N . LYS A 1 555 ? -13.885 -8.247 36.042 1.00 85.50 555 LYS A N 1
ATOM 4294 C CA . LYS A 1 555 ? -13.860 -9.190 34.908 1.00 85.50 555 LYS A CA 1
ATOM 4295 C C . LYS A 1 555 ? -14.817 -8.815 33.768 1.00 85.50 555 LYS A C 1
ATOM 4297 O O . LYS A 1 555 ? -14.448 -8.911 32.601 1.00 85.50 555 LYS A O 1
ATOM 4302 N N . HIS A 1 556 ? -16.020 -8.338 34.090 1.00 88.69 556 HIS A N 1
ATOM 4303 C CA . HIS A 1 556 ? -17.042 -8.006 33.094 1.00 88.69 556 HIS A CA 1
ATOM 4304 C C . HIS A 1 556 ? -16.826 -6.649 32.393 1.00 88.69 556 HIS A C 1
ATOM 4306 O O . HIS A 1 556 ? -17.300 -6.471 31.273 1.00 88.69 556 HIS A O 1
ATOM 4312 N N . ASN A 1 557 ? -16.125 -5.692 33.020 1.00 90.06 557 ASN A N 1
ATOM 4313 C CA . ASN A 1 557 ? -15.931 -4.335 32.483 1.00 90.06 557 ASN A CA 1
ATOM 4314 C C . ASN A 1 557 ? -14.486 -4.058 32.011 1.00 90.06 557 ASN A C 1
ATOM 4316 O O . ASN A 1 557 ? -14.223 -3.021 31.404 1.00 90.06 557 ASN A O 1
ATOM 4320 N N . ARG A 1 558 ? -13.549 -4.996 32.205 1.00 90.31 558 ARG A N 1
ATOM 4321 C CA . ARG A 1 558 ? -12.130 -4.833 31.840 1.00 90.31 558 ARG A CA 1
ATOM 4322 C C . ARG A 1 558 ? -11.886 -4.464 30.379 1.00 90.31 558 ARG A C 1
ATOM 4324 O O . ARG A 1 558 ? -10.990 -3.678 30.096 1.00 90.31 558 ARG A O 1
ATOM 4331 N N . LYS A 1 559 ? -12.697 -4.975 29.444 1.00 92.25 559 LYS A N 1
ATOM 4332 C CA . LYS A 1 559 ? -12.580 -4.607 28.023 1.00 92.25 559 LYS A CA 1
ATOM 4333 C C . LYS A 1 559 ? -12.876 -3.124 27.810 1.00 92.25 559 LYS A C 1
ATOM 4335 O O . LYS A 1 559 ? -12.140 -2.462 27.089 1.00 92.25 559 LYS A O 1
ATOM 4340 N N . GLN A 1 560 ? -13.892 -2.602 28.495 1.00 94.38 560 GLN A N 1
ATOM 4341 C CA . GLN A 1 560 ? -14.233 -1.183 28.468 1.00 94.38 560 GLN A CA 1
ATOM 4342 C C . GLN A 1 560 ? -13.119 -0.329 29.085 1.00 94.38 560 GLN A C 1
ATOM 4344 O O . GLN A 1 560 ? -12.807 0.728 28.547 1.00 94.38 560 GLN A O 1
ATOM 4349 N N . TYR A 1 561 ? -12.495 -0.791 30.176 1.00 94.19 561 TYR A N 1
ATOM 4350 C CA . TYR A 1 561 ? -11.337 -0.114 30.768 1.00 94.19 561 TYR A CA 1
ATOM 4351 C C . TYR A 1 561 ? -10.167 -0.043 29.785 1.00 94.19 561 TYR A C 1
ATOM 4353 O O . TYR A 1 561 ? -9.612 1.030 29.566 1.00 94.19 561 TYR A O 1
ATOM 4361 N N . VAL A 1 562 ? -9.825 -1.171 29.156 1.00 94.62 562 VAL A N 1
ATOM 4362 C CA . VAL A 1 562 ? -8.739 -1.236 28.171 1.00 94.62 562 VAL A CA 1
ATOM 4363 C C . VAL A 1 562 ? -9.023 -0.325 26.978 1.00 94.62 562 VAL A C 1
ATOM 4365 O O . VAL A 1 562 ? -8.143 0.435 26.587 1.00 94.62 562 VAL A O 1
ATOM 4368 N N . ASP A 1 563 ? -10.246 -0.332 26.447 1.00 92.88 563 ASP A N 1
ATOM 4369 C CA . ASP A 1 563 ? -10.630 0.541 25.332 1.00 92.88 563 ASP A CA 1
ATOM 4370 C C . ASP A 1 563 ? -10.551 2.025 25.712 1.00 92.88 563 ASP A C 1
ATOM 4372 O O . ASP A 1 563 ? -10.005 2.827 24.953 1.00 92.88 563 ASP A O 1
ATOM 4376 N N . ALA A 1 564 ? -11.023 2.390 26.908 1.00 94.38 564 ALA A N 1
ATOM 4377 C CA . ALA A 1 564 ? -10.944 3.759 27.409 1.00 94.38 564 ALA A CA 1
ATOM 4378 C C . ALA A 1 564 ? -9.491 4.198 27.662 1.00 94.38 564 ALA A C 1
ATOM 4380 O O . ALA A 1 564 ? -9.128 5.335 27.369 1.00 94.38 564 ALA A O 1
ATOM 4381 N N . TYR A 1 565 ? -8.633 3.296 28.150 1.00 94.88 565 TYR A N 1
ATOM 4382 C CA . TYR A 1 565 ? -7.209 3.570 28.338 1.00 94.88 565 TYR A CA 1
ATOM 4383 C C . TYR A 1 565 ? -6.493 3.776 26.997 1.00 94.88 565 TYR A C 1
ATOM 4385 O O . TYR A 1 565 ? -5.698 4.707 26.856 1.00 94.88 565 TYR A O 1
ATOM 4393 N N . VAL A 1 566 ? -6.764 2.919 26.005 1.00 94.12 566 VAL A N 1
ATOM 4394 C CA . VAL A 1 566 ? -6.196 3.030 24.652 1.00 94.12 566 VAL A CA 1
ATOM 4395 C C . VAL A 1 566 ? -6.613 4.352 24.009 1.00 94.12 566 VAL A C 1
ATOM 4397 O O . VAL A 1 566 ? -5.745 5.088 23.534 1.00 94.12 566 VAL A O 1
ATOM 4400 N N . ASP A 1 567 ? -7.903 4.697 24.055 1.00 93.50 567 ASP A N 1
ATOM 4401 C CA . ASP A 1 567 ? -8.400 5.978 23.546 1.00 93.50 567 ASP A CA 1
ATOM 4402 C C . ASP A 1 567 ? -7.768 7.162 24.286 1.00 93.50 567 ASP A C 1
ATOM 4404 O O . ASP A 1 567 ? -7.278 8.107 23.669 1.00 93.50 567 ASP A O 1
ATOM 4408 N N . TYR A 1 568 ? -7.668 7.096 25.612 1.00 93.06 568 TYR A N 1
ATOM 4409 C CA . TYR A 1 568 ? -7.015 8.147 26.377 1.00 93.06 568 TYR A CA 1
ATOM 4410 C C . TYR A 1 568 ? -5.548 8.341 25.969 1.00 93.06 568 TYR A C 1
ATOM 4412 O O . TYR A 1 568 ? -5.104 9.462 25.701 1.00 93.06 568 TYR A O 1
ATOM 4420 N N . LYS A 1 569 ? -4.782 7.249 25.890 1.00 92.19 569 LYS A N 1
ATOM 4421 C CA . LYS A 1 569 ? -3.338 7.296 25.642 1.00 92.19 569 LYS A CA 1
ATOM 4422 C C . LYS A 1 569 ? -2.995 7.702 24.210 1.00 92.19 569 LYS A C 1
ATOM 4424 O O . LYS A 1 569 ? -2.026 8.434 24.011 1.00 92.19 569 LYS A O 1
ATOM 4429 N N . LEU A 1 570 ? -3.760 7.228 23.227 1.00 93.81 570 LEU A N 1
ATOM 4430 C CA . LEU A 1 570 ? -3.483 7.466 21.809 1.00 93.81 570 LEU A CA 1
ATOM 4431 C C . LEU A 1 570 ? -4.284 8.635 21.225 1.00 93.81 570 LEU A C 1
ATOM 4433 O O . LEU A 1 570 ? -3.846 9.212 20.230 1.00 93.81 570 LEU A O 1
ATOM 4437 N N . ASN A 1 571 ? -5.415 9.023 21.823 1.00 92.00 571 ASN A N 1
ATOM 4438 C CA . ASN A 1 571 ? -6.261 10.127 21.363 1.00 92.00 571 ASN A CA 1
ATOM 4439 C C . ASN A 1 571 ? -6.317 11.288 22.351 1.00 92.00 571 ASN A C 1
ATOM 4441 O O . ASN A 1 571 ? -5.748 12.339 22.061 1.00 92.00 571 ASN A O 1
ATOM 4445 N N . THR A 1 572 ? -6.986 11.119 23.490 1.00 90.88 572 THR A N 1
ATOM 4446 C CA . THR A 1 572 ? -7.358 12.249 24.359 1.00 90.88 572 THR A CA 1
ATOM 4447 C C . THR A 1 572 ? -6.143 12.995 24.919 1.00 90.88 572 THR A C 1
ATOM 4449 O O . THR A 1 572 ? -6.110 14.220 24.875 1.00 90.88 572 THR A O 1
ATOM 4452 N N . SER A 1 573 ? -5.112 12.283 25.382 1.00 89.75 573 SER A N 1
ATOM 4453 C CA . SER A 1 573 ? -3.926 12.891 26.013 1.00 89.75 573 SER A CA 1
ATOM 4454 C C . SER A 1 573 ? -2.951 13.583 25.053 1.00 89.75 573 SER A C 1
ATOM 4456 O O . SER A 1 573 ? -2.012 14.227 25.513 1.00 89.75 573 SER A O 1
ATOM 4458 N N . VAL A 1 574 ? -3.143 13.441 23.738 1.00 91.50 574 VAL A N 1
ATOM 4459 C CA . VAL A 1 574 ? -2.247 13.995 22.703 1.00 91.50 574 VAL A CA 1
ATOM 4460 C C . VAL A 1 574 ? -3.009 14.768 21.626 1.00 91.50 574 VAL A C 1
ATOM 4462 O O . VAL A 1 574 ? -2.528 14.924 20.502 1.00 91.50 574 VAL A O 1
ATOM 4465 N N . LYS A 1 575 ? -4.245 15.176 21.933 1.00 90.81 575 LYS A N 1
ATOM 4466 C CA . LYS A 1 575 ? -5.188 15.724 20.958 1.00 90.81 575 LYS A CA 1
ATOM 4467 C C . LYS A 1 575 ? -4.630 16.967 20.265 1.00 90.81 575 LYS A C 1
ATOM 4469 O O . LYS A 1 575 ? -4.558 16.977 19.040 1.00 90.81 575 LYS A O 1
ATOM 4474 N N . ASP A 1 576 ? -4.195 17.958 21.034 1.00 89.94 576 ASP A N 1
ATOM 4475 C CA . ASP A 1 576 ? -3.772 19.259 20.504 1.00 89.94 576 ASP A CA 1
ATOM 4476 C C . ASP A 1 576 ? -2.470 19.135 19.693 1.00 89.94 576 ASP A C 1
ATOM 4478 O O . ASP A 1 576 ? -2.354 19.655 18.581 1.00 89.94 576 ASP A O 1
ATOM 4482 N N . GLN A 1 577 ? -1.519 18.335 20.186 1.00 91.44 577 GLN A N 1
ATOM 4483 C CA . GLN A 1 577 ? -0.257 18.039 19.505 1.00 91.44 577 GLN A CA 1
ATOM 4484 C C . GLN A 1 577 ? -0.496 17.318 18.172 1.00 91.44 577 GLN A C 1
ATOM 4486 O O . GLN A 1 577 ? 0.099 17.666 17.146 1.00 91.44 577 GLN A O 1
ATOM 4491 N N . PHE A 1 578 ? -1.384 16.319 18.176 1.00 93.56 578 PHE A N 1
ATOM 4492 C CA . PHE A 1 578 ? -1.757 15.596 16.967 1.00 93.56 578 PHE A CA 1
ATOM 4493 C C . PHE A 1 578 ? -2.512 16.491 15.979 1.00 93.56 578 PHE A C 1
ATOM 4495 O O . PHE A 1 578 ? -2.253 16.406 14.780 1.00 93.56 578 PHE A O 1
ATOM 4502 N N . GLU A 1 579 ? -3.421 17.351 16.442 1.00 92.75 579 GLU A N 1
ATOM 4503 C CA . GLU A 1 579 ? -4.142 18.289 15.578 1.00 92.75 579 GLU A CA 1
ATOM 4504 C C . GLU A 1 579 ? -3.179 19.264 14.892 1.00 92.75 579 GLU A C 1
ATOM 4506 O O . GLU A 1 579 ? -3.253 19.419 13.670 1.00 92.75 579 GLU A O 1
ATOM 4511 N N . ALA A 1 580 ? -2.218 19.835 15.627 1.00 92.06 580 ALA A N 1
ATOM 4512 C CA . ALA A 1 580 ? -1.175 20.688 15.059 1.00 92.06 580 ALA A CA 1
ATOM 4513 C C . ALA A 1 580 ? -0.357 19.949 13.984 1.00 92.06 580 ALA A C 1
ATOM 4515 O O . ALA A 1 580 ? -0.217 20.439 12.857 1.00 92.06 580 ALA A O 1
ATOM 4516 N N . PHE A 1 581 ? 0.114 18.734 14.293 1.00 93.81 581 PHE A N 1
ATOM 4517 C CA . PHE A 1 581 ? 0.835 17.883 13.342 1.00 93.81 581 PHE A CA 1
ATOM 4518 C C . PHE A 1 581 ? -0.005 17.547 12.105 1.00 93.81 581 PHE A C 1
ATOM 4520 O O . PHE A 1 581 ? 0.463 17.697 10.978 1.00 93.81 581 PHE A O 1
ATOM 4527 N N . SER A 1 582 ? -1.258 17.126 12.293 1.00 92.62 582 SER A N 1
ATOM 4528 C CA . SER A 1 582 ? -2.170 16.753 11.209 1.00 92.62 582 SER A CA 1
ATOM 4529 C C . SER A 1 582 ? -2.476 17.942 10.298 1.00 92.62 582 SER A C 1
ATOM 4531 O O . SER A 1 582 ? -2.557 17.774 9.080 1.00 92.62 582 SER A O 1
ATOM 4533 N N . GLN A 1 583 ? -2.636 19.145 10.856 1.00 90.44 583 GLN A N 1
ATOM 4534 C CA . GLN A 1 583 ? -2.804 20.370 10.072 1.00 90.44 583 GLN A CA 1
ATOM 4535 C C . GLN A 1 583 ? -1.561 20.660 9.226 1.00 90.44 583 GLN A C 1
ATOM 4537 O O . GLN A 1 583 ? -1.683 20.943 8.034 1.00 90.44 583 GLN A O 1
ATOM 4542 N N . GLY A 1 584 ? -0.369 20.522 9.812 1.00 90.31 584 GLY A N 1
ATOM 4543 C CA . GLY A 1 584 ? 0.892 20.688 9.094 1.00 90.31 584 GLY A CA 1
ATOM 4544 C C . GLY A 1 584 ? 1.053 19.671 7.967 1.00 90.31 584 GLY A C 1
ATOM 4545 O O . GLY A 1 584 ? 1.310 20.041 6.824 1.00 90.31 584 GLY A O 1
ATOM 4546 N N . PHE A 1 585 ? 0.803 18.396 8.255 1.00 91.19 585 PHE A N 1
ATOM 4547 C CA . PHE A 1 585 ? 0.872 17.300 7.288 1.00 91.19 585 PHE A CA 1
ATOM 4548 C C . PHE A 1 585 ? -0.077 17.488 6.100 1.00 91.19 585 PHE A C 1
ATOM 4550 O O . PHE A 1 585 ? 0.297 17.248 4.953 1.00 91.19 585 PHE A O 1
ATOM 4557 N N . ARG A 1 586 ? -1.294 17.980 6.350 1.00 87.50 586 ARG A N 1
ATOM 4558 C CA . ARG A 1 586 ? -2.290 18.239 5.300 1.00 87.50 586 ARG A CA 1
ATOM 4559 C C . ARG A 1 586 ? -2.041 19.539 4.521 1.00 87.50 586 ARG A C 1
ATOM 4561 O O . ARG A 1 586 ? -2.709 19.757 3.517 1.00 87.50 586 ARG A O 1
ATOM 4568 N N . SER A 1 587 ? -1.093 20.384 4.931 1.00 84.88 587 SER A N 1
ATOM 4569 C CA . SER A 1 587 ? -0.812 21.667 4.262 1.00 84.88 587 SER A CA 1
ATOM 4570 C C . SER A 1 587 ? -0.026 21.539 2.948 1.00 84.88 587 SER A C 1
ATOM 4572 O O . SER A 1 587 ? -0.081 22.437 2.109 1.00 84.88 587 SER A O 1
ATOM 4574 N N . SER A 1 588 ? 0.691 20.429 2.756 1.00 73.75 588 SER A N 1
ATOM 4575 C CA . SER A 1 588 ? 1.545 20.159 1.588 1.00 73.75 588 SER A CA 1
ATOM 4576 C C . SER A 1 588 ? 0.979 19.086 0.648 1.00 73.75 588 SER A C 1
ATOM 4578 O O . SER A 1 588 ? 1.602 18.736 -0.357 1.00 73.75 588 SER A O 1
ATOM 4580 N N . LEU A 1 589 ? -0.224 18.572 0.937 1.00 72.19 589 LEU A N 1
ATOM 4581 C CA . LEU A 1 589 ? -0.864 17.467 0.217 1.00 72.19 589 LEU A CA 1
ATOM 4582 C C . LEU A 1 589 ? -2.335 17.760 -0.099 1.00 72.19 589 LEU A C 1
ATOM 4584 O O . LEU A 1 589 ? -3.026 18.469 0.627 1.00 72.19 589 LEU A O 1
ATOM 4588 N N . SER A 1 590 ? -2.845 17.148 -1.171 1.00 68.50 590 SER A N 1
ATOM 4589 C CA . SER A 1 590 ? -4.289 17.074 -1.418 1.00 68.50 590 SER A CA 1
ATOM 4590 C C . SER A 1 590 ? -4.914 16.144 -0.376 1.00 68.50 590 SER A C 1
ATOM 4592 O O . SER A 1 590 ? -4.637 14.943 -0.381 1.00 68.50 590 SER A O 1
ATOM 4594 N N . VAL A 1 591 ? -5.755 16.683 0.516 1.00 64.19 591 VAL A N 1
ATOM 4595 C CA . VAL A 1 591 ? -6.510 15.914 1.531 1.00 64.19 591 VAL A CA 1
ATOM 4596 C C . VAL A 1 591 ? -7.191 14.667 0.937 1.00 64.19 591 VAL A C 1
ATOM 4598 O O . VAL A 1 591 ? -7.063 13.594 1.527 1.00 64.19 591 VAL A O 1
ATOM 4601 N N . PRO A 1 592 ? -7.850 14.773 -0.231 1.00 63.12 592 PRO A N 1
ATOM 4602 C CA . PRO A 1 592 ? -8.454 13.643 -0.921 1.00 63.12 592 PRO A CA 1
ATOM 4603 C C . PRO A 1 592 ? -7.463 12.500 -1.238 1.00 63.12 592 PRO A C 1
ATOM 4605 O O . PRO A 1 592 ? -7.752 11.340 -0.969 1.00 63.12 592 PRO A O 1
ATOM 4608 N N . VAL A 1 593 ? -6.261 12.792 -1.736 1.00 69.31 593 VAL A N 1
ATOM 4609 C CA . VAL A 1 593 ? -5.341 11.743 -2.215 1.00 69.31 593 VAL A CA 1
ATOM 4610 C C . VAL A 1 593 ? -4.670 10.963 -1.092 1.00 69.31 593 VAL A C 1
ATOM 4612 O O . VAL A 1 593 ? -4.424 9.777 -1.256 1.00 69.31 593 VAL A O 1
ATOM 4615 N N . VAL A 1 594 ? -4.402 11.567 0.065 1.00 78.94 594 VAL A N 1
ATOM 4616 C CA . VAL A 1 594 ? -3.809 10.811 1.184 1.00 78.94 594 VAL A CA 1
ATOM 4617 C C . VAL A 1 594 ? -4.804 9.815 1.778 1.00 78.94 594 VAL A C 1
ATOM 4619 O O . VAL A 1 594 ? -4.422 8.726 2.194 1.00 78.94 594 VAL A O 1
ATOM 4622 N N . ASN A 1 595 ? -6.090 10.158 1.756 1.00 77.12 595 ASN A N 1
ATOM 4623 C CA . ASN A 1 595 ? -7.146 9.320 2.309 1.00 77.12 595 ASN A CA 1
ATOM 4624 C C . ASN A 1 595 ? -7.413 8.045 1.476 1.00 77.12 595 ASN A C 1
ATOM 4626 O O . ASN A 1 595 ? -8.217 7.220 1.904 1.00 77.12 595 ASN A O 1
ATOM 4630 N N . ILE A 1 596 ? -6.759 7.862 0.315 1.00 71.44 596 ILE A N 1
ATOM 4631 C CA . ILE A 1 596 ? -6.907 6.634 -0.486 1.00 71.44 596 ILE A CA 1
ATOM 4632 C C . ILE A 1 596 ? -6.116 5.444 0.085 1.00 71.44 596 ILE A C 1
ATOM 4634 O O . ILE A 1 596 ? -6.355 4.301 -0.300 1.00 71.44 596 ILE A O 1
ATOM 4638 N N . PHE A 1 597 ? -5.132 5.713 0.944 1.00 79.19 597 PHE A N 1
ATOM 4639 C CA . PHE A 1 597 ? -4.230 4.703 1.490 1.00 79.19 597 PHE A CA 1
ATOM 4640 C C . PHE A 1 597 ? -4.804 4.064 2.758 1.00 79.19 597 PHE A C 1
ATOM 4642 O O . PHE A 1 597 ? -5.482 4.720 3.547 1.00 79.19 597 PHE A O 1
ATOM 4649 N N . HIS A 1 598 ? -4.476 2.794 2.987 1.00 81.06 598 HIS A N 1
ATOM 4650 C CA . HIS A 1 598 ? -4.569 2.165 4.302 1.00 81.06 598 HIS A CA 1
ATOM 4651 C C . HIS A 1 598 ? -3.437 2.665 5.224 1.00 81.06 598 HIS A C 1
ATOM 4653 O O . HIS A 1 598 ? -2.409 3.138 4.733 1.00 81.06 598 HIS A O 1
ATOM 4659 N N . PRO A 1 599 ? -3.579 2.570 6.559 1.00 86.38 599 PRO A N 1
ATOM 4660 C CA . PRO A 1 599 ? -2.548 3.015 7.503 1.00 86.38 599 PRO A CA 1
ATOM 4661 C C . PRO A 1 599 ? -1.163 2.407 7.258 1.00 86.38 599 PRO A C 1
ATOM 4663 O O . PRO A 1 599 ? -0.158 3.115 7.300 1.00 86.38 599 PRO A O 1
ATOM 4666 N N . GLU A 1 600 ? -1.108 1.114 6.957 1.00 85.38 600 GLU A N 1
ATOM 4667 C CA . GLU A 1 600 ? 0.113 0.361 6.677 1.00 85.38 600 GLU A CA 1
ATOM 4668 C C . GLU A 1 600 ? 0.745 0.810 5.356 1.00 85.38 600 GLU A C 1
ATOM 4670 O O . GLU A 1 600 ? 1.961 0.985 5.272 1.00 85.38 600 GLU A O 1
ATOM 4675 N N . GLU A 1 601 ? -0.090 1.064 4.347 1.00 85.94 601 GLU A N 1
ATOM 4676 C CA . GLU A 1 601 ? 0.320 1.584 3.044 1.00 85.94 601 GLU A CA 1
ATOM 4677 C C . GLU A 1 601 ? 0.883 3.008 3.165 1.00 85.94 601 GLU A C 1
ATOM 4679 O O . GLU A 1 601 ? 1.965 3.286 2.651 1.00 85.94 601 GLU A O 1
ATOM 4684 N N . LEU A 1 602 ? 0.198 3.910 3.880 1.00 90.50 602 LEU A N 1
ATOM 4685 C CA . LEU A 1 602 ? 0.672 5.279 4.104 1.00 90.50 602 LEU A CA 1
ATOM 4686 C C . LEU A 1 602 ? 1.974 5.288 4.911 1.00 90.50 602 LEU A C 1
ATOM 4688 O O . LEU A 1 602 ? 2.896 6.039 4.591 1.00 90.50 602 LEU A O 1
ATOM 4692 N N . ARG A 1 603 ? 2.083 4.418 5.922 1.00 91.38 603 ARG A N 1
ATOM 4693 C CA . ARG A 1 603 ? 3.339 4.212 6.644 1.00 91.38 603 ARG A CA 1
ATOM 4694 C C . ARG A 1 603 ? 4.441 3.767 5.693 1.00 91.38 603 ARG A C 1
ATOM 4696 O O . ARG A 1 603 ? 5.524 4.336 5.744 1.00 91.38 603 ARG A O 1
ATOM 4703 N N . ALA A 1 604 ? 4.177 2.808 4.806 1.00 88.12 604 ALA A N 1
ATOM 4704 C CA . ALA A 1 604 ? 5.154 2.346 3.825 1.00 88.12 604 ALA A CA 1
ATOM 4705 C C . ALA A 1 604 ? 5.570 3.457 2.845 1.00 88.12 604 ALA A C 1
ATOM 4707 O O . ALA A 1 604 ? 6.758 3.579 2.550 1.00 88.12 604 ALA A O 1
ATOM 4708 N N . VAL A 1 605 ? 4.634 4.305 2.390 1.00 89.94 605 VAL A N 1
ATOM 4709 C CA . VAL A 1 605 ? 4.913 5.484 1.540 1.00 89.94 605 VAL A CA 1
ATOM 4710 C C . VAL A 1 605 ? 5.947 6.403 2.186 1.00 89.94 605 VAL A C 1
ATOM 4712 O O . VAL A 1 605 ? 6.860 6.861 1.504 1.00 89.94 605 VAL A O 1
ATOM 4715 N N . ILE A 1 606 ? 5.817 6.656 3.490 1.00 90.81 606 ILE A N 1
ATOM 4716 C CA . ILE A 1 606 ? 6.691 7.576 4.227 1.00 90.81 606 ILE A CA 1
ATOM 4717 C C . ILE A 1 606 ? 7.992 6.892 4.649 1.00 90.81 606 ILE A C 1
ATOM 4719 O O . ILE A 1 606 ? 9.081 7.410 4.408 1.00 90.81 606 ILE A O 1
ATOM 4723 N N . HIS A 1 607 ? 7.890 5.717 5.268 1.00 88.38 607 HIS A N 1
ATOM 4724 C CA . HIS A 1 607 ? 9.024 5.002 5.851 1.00 88.38 607 HIS A CA 1
ATOM 4725 C C . HIS A 1 607 ? 9.916 4.345 4.798 1.00 88.38 607 HIS A C 1
ATOM 4727 O O . HIS A 1 607 ? 11.085 4.091 5.084 1.00 88.38 607 HIS A O 1
ATOM 4733 N N . GLY A 1 608 ? 9.387 4.045 3.610 1.00 86.25 608 GLY A N 1
ATOM 4734 C CA . GLY A 1 608 ? 10.048 3.186 2.633 1.00 86.25 608 GLY A CA 1
ATOM 4735 C C . GLY A 1 608 ? 10.102 1.721 3.079 1.00 86.25 608 GLY A C 1
ATOM 4736 O O . GLY A 1 608 ? 9.816 1.376 4.227 1.00 86.25 608 GLY A O 1
ATOM 4737 N N . ASN A 1 609 ? 10.487 0.849 2.153 1.00 81.38 609 ASN A N 1
ATOM 4738 C CA . ASN A 1 609 ? 10.615 -0.584 2.375 1.00 81.38 609 ASN A CA 1
ATOM 4739 C C . ASN A 1 609 ? 12.068 -0.963 2.733 1.00 81.38 609 ASN A C 1
ATOM 4741 O O . ASN A 1 609 ? 13.030 -0.332 2.283 1.00 81.38 609 ASN A O 1
ATOM 4745 N N . THR A 1 610 ? 12.210 -1.994 3.564 1.00 81.56 610 THR A N 1
ATOM 4746 C CA . THR A 1 610 ? 13.480 -2.618 3.968 1.00 81.56 610 THR A CA 1
ATOM 4747 C C . THR A 1 610 ? 13.573 -4.085 3.554 1.00 81.56 610 THR A C 1
ATOM 4749 O O . THR A 1 610 ? 14.515 -4.770 3.944 1.00 81.56 610 THR A O 1
ATOM 4752 N N . GLU A 1 611 ? 12.602 -4.581 2.796 1.00 80.19 611 GLU A N 1
ATOM 4753 C CA . GLU A 1 611 ? 12.666 -5.874 2.129 1.00 80.19 611 GLU A CA 1
ATOM 4754 C C . GLU A 1 611 ? 13.322 -5.680 0.763 1.00 80.19 611 GLU A C 1
ATOM 4756 O O . GLU A 1 611 ? 12.820 -4.950 -0.095 1.00 80.19 611 GLU A O 1
ATOM 4761 N N . TYR A 1 612 ? 14.489 -6.296 0.583 1.00 82.81 612 TYR A N 1
ATOM 4762 C CA . TYR A 1 612 ? 15.298 -6.136 -0.620 1.00 82.81 612 TYR A CA 1
ATOM 4763 C C . TYR A 1 612 ? 15.306 -7.439 -1.416 1.00 82.81 612 TYR A C 1
ATOM 4765 O O . TYR A 1 612 ? 15.846 -8.443 -0.957 1.00 82.81 612 TYR A O 1
ATOM 4773 N N . GLU A 1 613 ? 14.776 -7.399 -2.636 1.00 84.19 613 GLU A N 1
ATOM 4774 C CA . GLU A 1 613 ? 14.949 -8.460 -3.635 1.00 84.19 613 GLU A CA 1
ATOM 4775 C C . GLU A 1 613 ? 16.138 -8.078 -4.536 1.00 84.19 613 GLU A C 1
ATOM 4777 O O . GLU A 1 613 ? 15.967 -7.514 -5.620 1.00 84.19 613 GLU A O 1
ATOM 4782 N N . TRP A 1 614 ? 17.370 -8.278 -4.053 1.00 87.44 614 TRP A N 1
ATOM 4783 C CA . TRP A 1 614 ? 18.591 -7.782 -4.711 1.00 87.44 614 TRP A CA 1
ATOM 4784 C C . TRP A 1 614 ? 18.744 -8.263 -6.159 1.00 87.44 614 TRP A C 1
ATOM 4786 O O . TRP A 1 614 ? 19.276 -7.533 -6.992 1.00 87.44 614 TRP A O 1
ATOM 4796 N N . GLU A 1 615 ? 18.234 -9.449 -6.473 1.00 83.94 615 GLU A N 1
ATOM 4797 C CA . GLU A 1 615 ? 18.235 -10.031 -7.814 1.00 83.94 615 GLU A CA 1
ATOM 4798 C C . GLU A 1 615 ? 17.426 -9.173 -8.800 1.00 83.94 615 GLU A C 1
ATOM 4800 O O . GLU A 1 615 ? 17.794 -9.029 -9.966 1.00 83.94 615 GLU A O 1
ATOM 4805 N N . LEU A 1 616 ? 16.340 -8.546 -8.335 1.00 84.31 616 LEU A N 1
ATOM 4806 C CA . LEU A 1 616 ? 15.536 -7.640 -9.153 1.00 84.31 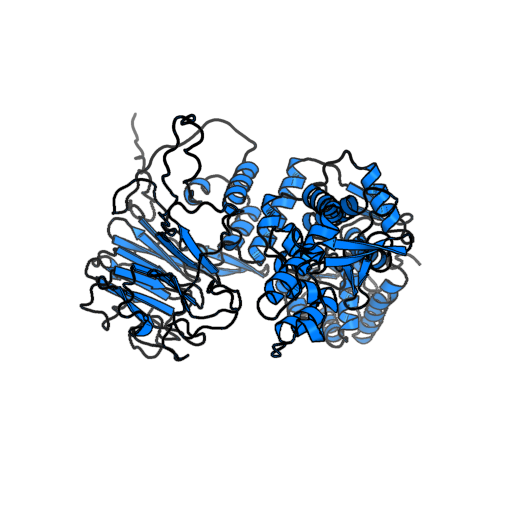616 LEU A CA 1
ATOM 4807 C C . LEU A 1 616 ? 16.244 -6.303 -9.400 1.00 84.31 616 LEU A C 1
ATOM 4809 O O . LEU A 1 616 ? 16.002 -5.675 -10.430 1.00 84.31 616 LEU A O 1
ATOM 4813 N N . LEU A 1 617 ? 17.137 -5.866 -8.504 1.00 85.88 617 LEU A N 1
ATOM 4814 C CA . LEU A 1 617 ? 17.918 -4.640 -8.704 1.00 85.88 617 LEU A CA 1
ATOM 4815 C C . LEU A 1 617 ? 18.805 -4.746 -9.951 1.00 85.88 617 LEU A C 1
ATOM 4817 O O . LEU A 1 617 ? 18.867 -3.799 -10.738 1.00 85.88 617 LEU A O 1
ATOM 4821 N N . GLU A 1 618 ? 19.449 -5.901 -10.144 1.00 88.44 618 GLU A N 1
ATOM 4822 C CA . GLU A 1 618 ? 20.233 -6.198 -11.346 1.00 88.44 618 GLU A CA 1
ATOM 4823 C C . GLU A 1 618 ? 19.346 -6.248 -12.590 1.00 88.44 618 GLU A C 1
ATOM 4825 O O . GLU A 1 618 ? 19.636 -5.579 -13.581 1.00 88.44 618 GLU A O 1
ATOM 4830 N N . GLN A 1 619 ? 18.228 -6.977 -12.524 1.00 86.12 619 GLN A N 1
ATOM 4831 C CA . GLN A 1 619 ? 17.300 -7.123 -13.653 1.00 86.12 619 GLN A CA 1
ATOM 4832 C C . GLN A 1 619 ? 16.713 -5.783 -14.115 1.00 86.12 619 GLN A C 1
ATOM 4834 O O . GLN A 1 619 ? 16.470 -5.581 -15.307 1.00 86.12 619 GLN A O 1
ATOM 4839 N N . ASN A 1 620 ? 16.501 -4.851 -13.185 1.00 85.38 620 ASN A N 1
ATOM 4840 C CA . ASN A 1 620 ? 15.904 -3.554 -13.478 1.00 85.38 620 ASN A CA 1
ATOM 4841 C C . ASN A 1 620 ? 16.927 -2.509 -13.945 1.00 85.38 620 ASN A C 1
ATOM 4843 O O . ASN A 1 620 ? 16.526 -1.487 -14.520 1.00 85.38 620 ASN A O 1
ATOM 4847 N N . ALA A 1 621 ? 18.226 -2.730 -13.724 1.00 89.31 621 ALA A N 1
ATOM 4848 C CA . ALA A 1 621 ? 19.267 -1.749 -14.001 1.00 89.31 621 ALA A CA 1
ATOM 4849 C C . ALA A 1 621 ? 19.283 -1.297 -15.473 1.00 89.31 621 ALA A C 1
ATOM 4851 O O . ALA A 1 621 ? 19.067 -2.065 -16.411 1.00 89.31 621 ALA A O 1
ATOM 4852 N N . LYS A 1 622 ? 19.524 -0.001 -15.692 1.00 92.00 622 LYS A N 1
ATOM 4853 C CA . LYS A 1 622 ? 19.806 0.551 -17.023 1.00 92.00 622 LYS A CA 1
ATOM 4854 C C . LYS A 1 622 ? 21.298 0.647 -17.236 1.00 92.00 622 LYS A C 1
ATOM 4856 O O . LYS A 1 622 ? 22.032 0.968 -16.309 1.00 92.00 622 LYS A O 1
ATOM 4861 N N . TYR A 1 623 ? 21.714 0.503 -18.483 1.00 93.06 623 TYR A N 1
ATOM 4862 C CA . TYR A 1 623 ? 23.099 0.687 -18.885 1.00 93.06 623 TYR A CA 1
ATOM 4863 C C . TYR A 1 623 ? 23.160 1.788 -19.940 1.00 93.06 623 TYR A C 1
ATOM 4865 O O . TYR A 1 623 ? 22.420 1.754 -20.924 1.00 93.06 623 TYR A O 1
ATOM 4873 N N . ASN A 1 624 ? 24.004 2.792 -19.713 1.00 91.06 624 ASN A N 1
ATOM 4874 C CA . ASN A 1 624 ? 24.266 3.865 -20.665 1.00 91.06 624 ASN A CA 1
ATOM 4875 C C . ASN A 1 624 ? 25.765 3.909 -20.967 1.00 91.06 624 ASN A C 1
ATOM 4877 O O . ASN A 1 624 ? 26.582 4.059 -20.064 1.00 91.06 624 ASN A O 1
ATOM 4881 N N . GLY A 1 625 ? 26.135 3.731 -22.234 1.00 88.31 625 GLY A N 1
ATOM 4882 C CA . GLY A 1 625 ? 27.534 3.526 -22.621 1.00 88.31 625 GLY A CA 1
ATOM 4883 C C . GLY A 1 625 ? 28.095 2.143 -22.251 1.00 88.31 625 GLY A C 1
ATOM 4884 O O . GLY A 1 625 ? 29.270 1.896 -22.515 1.00 88.31 625 GLY A O 1
ATOM 4885 N N . TYR A 1 626 ? 27.252 1.260 -21.710 1.00 92.38 626 TYR A N 1
ATOM 4886 C CA . TYR A 1 626 ? 27.506 -0.155 -21.444 1.00 92.38 626 TYR A CA 1
ATOM 4887 C C . TYR A 1 626 ? 26.353 -1.021 -21.968 1.00 92.38 626 TYR A C 1
ATOM 4889 O O . TYR A 1 626 ? 25.243 -0.535 -22.199 1.00 92.38 626 TYR A O 1
ATOM 4897 N N . THR A 1 627 ? 26.607 -2.319 -22.077 1.00 89.38 627 THR A N 1
ATOM 4898 C CA . THR A 1 627 ? 25.621 -3.390 -22.227 1.00 89.38 627 THR A CA 1
ATOM 4899 C C . THR A 1 627 ? 25.711 -4.354 -21.041 1.00 89.38 627 THR A C 1
ATOM 4901 O O . THR A 1 627 ? 26.752 -4.466 -20.397 1.00 89.38 627 THR A O 1
ATOM 4904 N N . GLN A 1 628 ? 24.641 -5.107 -20.767 1.00 87.50 628 GLN A N 1
ATOM 4905 C CA . GLN A 1 628 ? 24.637 -6.119 -19.697 1.00 87.50 628 GLN A CA 1
ATOM 4906 C C . GLN A 1 628 ? 25.699 -7.220 -19.913 1.00 87.50 628 GLN A C 1
ATOM 4908 O O . GLN A 1 628 ? 26.104 -7.911 -18.981 1.00 87.50 628 GLN A O 1
ATOM 4913 N N . THR A 1 629 ? 26.166 -7.397 -21.152 1.00 91.06 629 THR A N 1
ATOM 4914 C CA . THR A 1 629 ? 27.188 -8.387 -21.505 1.00 91.06 629 THR A CA 1
ATOM 4915 C C . THR A 1 629 ? 28.623 -7.919 -21.277 1.00 91.06 629 THR A C 1
ATOM 4917 O O . THR A 1 629 ? 29.524 -8.757 -21.330 1.00 91.06 629 THR A O 1
ATOM 4920 N N . ASP A 1 630 ? 28.847 -6.629 -21.015 1.00 93.88 630 ASP A N 1
ATOM 4921 C CA . ASP A 1 630 ? 30.192 -6.077 -20.865 1.00 93.88 630 ASP A CA 1
ATOM 4922 C C . ASP A 1 630 ? 30.880 -6.610 -19.602 1.00 93.88 630 ASP A C 1
ATOM 4924 O O . ASP A 1 630 ? 30.269 -6.746 -18.538 1.00 93.88 630 ASP A O 1
ATOM 4928 N N . THR A 1 631 ? 32.182 -6.889 -19.709 1.00 93.75 631 THR A N 1
ATOM 4929 C CA . THR A 1 631 ? 32.974 -7.510 -18.636 1.00 93.75 631 THR A CA 1
ATOM 4930 C C . THR A 1 631 ? 32.914 -6.710 -17.337 1.00 93.75 631 THR A C 1
ATOM 4932 O O . THR A 1 631 ? 32.673 -7.285 -16.281 1.00 93.75 631 THR A O 1
ATOM 4935 N N . THR A 1 632 ? 33.052 -5.385 -17.406 1.00 93.75 632 THR A N 1
ATOM 4936 C CA . THR A 1 632 ? 32.996 -4.490 -16.238 1.00 93.75 632 THR A CA 1
ATOM 4937 C C . THR A 1 632 ? 31.630 -4.512 -15.554 1.00 93.75 632 THR A C 1
ATOM 4939 O O . THR A 1 632 ? 31.561 -4.515 -14.329 1.00 93.75 632 THR A O 1
ATOM 4942 N N . VAL A 1 633 ? 30.538 -4.606 -16.322 1.00 95.38 633 VAL A N 1
ATOM 4943 C CA . VAL A 1 633 ? 29.177 -4.714 -15.773 1.00 95.38 633 VAL A CA 1
ATOM 4944 C C . VAL A 1 633 ? 28.979 -6.053 -15.066 1.00 95.38 633 VAL A C 1
ATOM 4946 O O . VAL A 1 633 ? 28.489 -6.084 -13.941 1.00 95.38 633 VAL A O 1
ATOM 4949 N N . ARG A 1 634 ? 29.406 -7.160 -15.684 1.00 95.19 634 ARG A N 1
ATOM 4950 C CA . ARG A 1 634 ? 29.348 -8.489 -15.052 1.00 95.19 634 ARG A CA 1
ATOM 4951 C C . ARG A 1 634 ? 30.199 -8.554 -13.788 1.00 95.19 634 ARG A C 1
ATOM 4953 O O . ARG A 1 634 ? 29.760 -9.100 -12.782 1.00 95.19 634 ARG A O 1
ATOM 4960 N N . ASN A 1 635 ? 31.397 -7.974 -13.830 1.00 96.12 635 ASN A N 1
ATOM 4961 C CA . ASN A 1 635 ? 32.282 -7.884 -12.675 1.00 96.12 635 ASN A CA 1
ATOM 4962 C C . ASN A 1 635 ? 31.647 -7.053 -11.557 1.00 96.12 635 ASN A C 1
ATOM 4964 O O . ASN A 1 635 ? 31.692 -7.476 -10.408 1.00 96.12 635 ASN A O 1
ATOM 4968 N N . PHE A 1 636 ? 31.000 -5.930 -11.884 1.00 96.69 636 PHE A N 1
ATOM 4969 C CA . PHE A 1 636 ? 30.262 -5.130 -10.910 1.00 96.69 636 PHE A CA 1
ATOM 4970 C C . PHE A 1 636 ? 29.175 -5.941 -10.205 1.00 96.69 636 PHE A C 1
ATOM 4972 O O . PHE A 1 636 ? 29.164 -5.964 -8.979 1.00 96.69 636 PHE A O 1
ATOM 4979 N N . TRP A 1 637 ? 28.302 -6.634 -10.942 1.00 96.12 637 TRP A N 1
ATOM 4980 C CA . TRP A 1 637 ? 27.231 -7.423 -10.321 1.00 96.12 637 TRP A CA 1
ATOM 4981 C C . TRP A 1 637 ? 27.771 -8.594 -9.508 1.00 96.12 637 TRP A C 1
ATOM 4983 O O . TRP A 1 637 ? 27.294 -8.831 -8.405 1.00 96.12 637 TRP A O 1
ATOM 4993 N N . LYS A 1 638 ? 28.846 -9.236 -9.972 1.00 95.69 638 LYS A N 1
ATOM 4994 C CA . LYS A 1 638 ? 29.531 -10.300 -9.229 1.00 95.69 638 LYS A CA 1
ATOM 4995 C C . LYS A 1 638 ? 30.136 -9.803 -7.910 1.00 95.69 638 LYS A C 1
ATOM 4997 O O . LYS A 1 638 ? 30.027 -10.477 -6.888 1.00 95.69 638 LYS A O 1
ATOM 5002 N N . VAL A 1 639 ? 30.754 -8.619 -7.919 1.00 96.44 639 VAL A N 1
ATOM 5003 C CA . VAL A 1 639 ? 31.247 -7.962 -6.699 1.00 96.44 639 VAL A CA 1
ATOM 5004 C C . VAL A 1 639 ? 30.077 -7.545 -5.814 1.00 96.44 639 VAL A C 1
ATOM 5006 O O . VAL A 1 639 ? 30.103 -7.798 -4.618 1.00 96.44 639 VAL A O 1
ATOM 5009 N N . PHE A 1 640 ? 29.030 -6.940 -6.375 1.00 95.00 640 PHE A N 1
ATOM 5010 C CA . PHE A 1 640 ? 27.858 -6.508 -5.617 1.00 95.00 640 PHE A CA 1
ATOM 5011 C C . PHE A 1 640 ? 27.161 -7.686 -4.927 1.00 95.00 640 PHE A C 1
ATOM 5013 O O . PHE A 1 640 ? 26.818 -7.589 -3.751 1.00 95.00 640 PHE A O 1
ATOM 5020 N N . GLU A 1 641 ? 26.987 -8.810 -5.622 1.00 94.62 641 GLU A N 1
ATOM 5021 C CA . GLU A 1 641 ? 26.378 -10.031 -5.098 1.00 94.62 641 GLU A CA 1
ATOM 5022 C C . GLU A 1 641 ? 27.151 -10.576 -3.890 1.00 94.62 641 GLU A C 1
ATOM 5024 O O . GLU A 1 641 ? 26.524 -10.920 -2.882 1.00 94.62 641 GLU A O 1
ATOM 5029 N N . SER A 1 642 ? 28.490 -10.554 -3.952 1.00 94.62 642 SER A N 1
ATOM 5030 C CA . SER A 1 642 ? 29.376 -11.017 -2.875 1.00 94.62 642 SER A CA 1
ATOM 5031 C C . SER A 1 642 ? 29.363 -10.114 -1.631 1.00 94.62 642 SER A C 1
ATOM 5033 O O . SER A 1 642 ? 29.785 -10.534 -0.546 1.00 94.62 642 SER A O 1
ATOM 5035 N N . LEU A 1 643 ? 28.846 -8.882 -1.741 1.00 93.94 643 LEU A N 1
ATOM 5036 C CA . LEU A 1 643 ? 28.731 -7.974 -0.605 1.00 93.94 643 LEU A CA 1
ATOM 5037 C C . LEU A 1 643 ? 27.720 -8.489 0.427 1.00 93.94 643 LEU A C 1
ATOM 5039 O O . LEU A 1 643 ? 26.588 -8.862 0.123 1.00 93.94 643 LEU A O 1
ATOM 5043 N N . LYS A 1 644 ? 28.094 -8.382 1.706 1.00 93.31 644 LYS A N 1
ATOM 5044 C CA . LYS A 1 644 ? 27.151 -8.548 2.820 1.00 93.31 644 LYS A CA 1
ATOM 5045 C C . LYS A 1 644 ? 26.067 -7.469 2.771 1.00 93.31 644 LYS A C 1
ATOM 5047 O O . LYS A 1 644 ? 26.335 -6.332 2.382 1.00 93.31 644 LYS A O 1
ATOM 5052 N N . GLU A 1 645 ? 24.884 -7.786 3.286 1.00 89.00 645 GLU A N 1
ATOM 5053 C CA . GLU A 1 645 ? 23.705 -6.910 3.240 1.00 89.00 645 GLU A CA 1
ATOM 5054 C C . GLU A 1 645 ? 23.965 -5.490 3.771 1.00 89.00 645 GLU A C 1
ATOM 5056 O O . GLU A 1 645 ? 23.574 -4.514 3.136 1.00 89.00 645 GLU A O 1
ATOM 5061 N N . LYS A 1 646 ? 24.725 -5.343 4.867 1.00 89.06 646 LYS A N 1
ATOM 5062 C CA . LYS A 1 646 ? 25.120 -4.025 5.401 1.00 89.06 646 LYS A CA 1
ATOM 5063 C C . LYS A 1 646 ? 25.843 -3.156 4.360 1.00 89.06 646 LYS A C 1
ATOM 5065 O O . LYS A 1 646 ? 25.614 -1.955 4.301 1.00 89.06 646 LYS A O 1
ATOM 5070 N N . LYS A 1 647 ? 26.710 -3.748 3.532 1.00 89.38 647 LYS A N 1
ATOM 5071 C CA . LYS A 1 647 ? 27.417 -3.031 2.459 1.00 89.38 647 LYS A CA 1
ATOM 5072 C C . LYS A 1 647 ? 26.501 -2.748 1.262 1.00 89.38 647 LYS A C 1
ATOM 5074 O O . LYS A 1 647 ? 26.628 -1.684 0.670 1.00 89.38 647 LYS A O 1
ATOM 5079 N N . LYS A 1 648 ? 25.552 -3.640 0.948 1.00 91.69 648 LYS A N 1
ATOM 5080 C CA . LYS A 1 648 ? 24.526 -3.409 -0.091 1.00 91.69 648 LYS A CA 1
ATOM 5081 C C . LYS A 1 648 ? 23.611 -2.230 0.267 1.00 91.69 648 LYS A C 1
ATOM 5083 O O . LYS A 1 648 ? 23.408 -1.345 -0.554 1.00 91.69 648 LYS A O 1
ATOM 5088 N N . LYS A 1 649 ? 23.154 -2.149 1.522 1.00 88.50 649 LYS A N 1
ATOM 5089 C CA . LYS A 1 649 ? 22.402 -0.995 2.055 1.00 88.50 649 LYS A CA 1
ATOM 5090 C C . LYS A 1 649 ? 23.198 0.305 1.965 1.00 88.50 649 LYS A C 1
ATOM 5092 O O . LYS A 1 649 ? 22.687 1.313 1.495 1.00 88.50 649 LYS A O 1
ATOM 5097 N N . ARG A 1 650 ? 24.485 0.266 2.319 1.00 86.81 650 ARG A N 1
ATOM 5098 C CA . ARG A 1 650 ? 25.379 1.426 2.170 1.00 86.81 650 ARG A CA 1
ATOM 5099 C C . ARG A 1 650 ? 25.575 1.857 0.724 1.00 86.81 650 ARG A C 1
ATOM 5101 O O . ARG A 1 650 ? 25.641 3.049 0.458 1.00 86.81 650 ARG A O 1
ATOM 5108 N N . PHE A 1 651 ? 25.642 0.911 -0.208 1.00 89.56 651 PHE A N 1
ATOM 5109 C CA . PHE A 1 651 ? 25.657 1.236 -1.628 1.00 89.56 651 PHE A CA 1
ATOM 5110 C C . PHE A 1 651 ? 24.382 1.980 -2.055 1.00 89.56 651 PHE A C 1
ATOM 5112 O O . PHE A 1 651 ? 24.476 2.948 -2.806 1.00 89.56 651 PHE A O 1
ATOM 5119 N N . LEU A 1 652 ? 23.206 1.598 -1.540 1.00 86.75 652 LEU A N 1
ATOM 5120 C CA . LEU A 1 652 ? 21.977 2.368 -1.763 1.00 86.75 652 LEU A CA 1
ATOM 5121 C C . LEU A 1 652 ? 22.088 3.780 -1.181 1.00 86.75 652 LEU A C 1
ATOM 5123 O O . LEU A 1 652 ? 21.765 4.739 -1.874 1.00 86.75 652 LEU A O 1
ATOM 5127 N N . THR A 1 653 ? 22.632 3.946 0.026 1.00 83.75 653 THR A N 1
ATOM 5128 C CA . THR A 1 653 ? 22.877 5.283 0.590 1.00 83.75 653 THR A CA 1
ATOM 5129 C C . THR A 1 653 ? 23.791 6.115 -0.306 1.00 83.75 653 THR A C 1
ATOM 5131 O O . THR A 1 653 ? 23.452 7.249 -0.632 1.00 83.75 653 THR A O 1
ATOM 5134 N N . PHE A 1 654 ? 24.897 5.537 -0.777 1.00 83.88 654 PHE A N 1
ATOM 5135 C CA . PHE A 1 654 ? 25.810 6.184 -1.720 1.00 83.88 654 PHE A CA 1
ATOM 5136 C C . PHE A 1 654 ? 25.104 6.613 -3.017 1.00 83.88 654 PHE A C 1
ATOM 5138 O O . PHE A 1 654 ? 25.395 7.677 -3.559 1.00 83.88 654 PHE A O 1
ATOM 5145 N N . LEU A 1 655 ? 24.151 5.815 -3.509 1.00 82.88 655 LEU A N 1
ATOM 5146 C CA . LEU A 1 655 ? 23.495 6.033 -4.797 1.00 82.88 655 LEU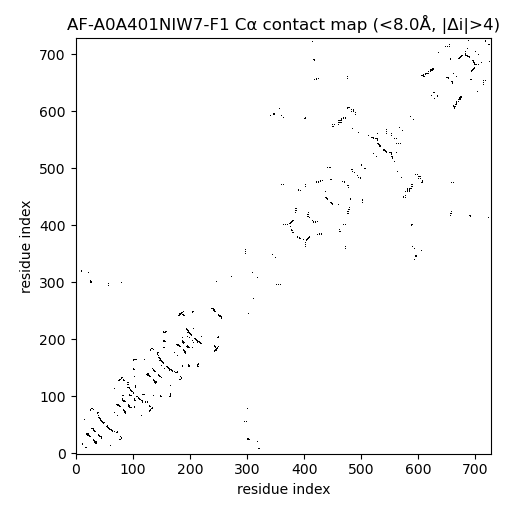 A CA 1
ATOM 5147 C C . LEU A 1 655 ? 22.224 6.893 -4.736 1.00 82.88 655 LEU A C 1
ATOM 5149 O O . LEU A 1 655 ? 21.924 7.587 -5.705 1.00 82.88 655 LEU A O 1
ATOM 5153 N N . SER A 1 656 ? 21.459 6.837 -3.648 1.00 78.56 656 SER A N 1
ATOM 5154 C CA . SER A 1 656 ? 20.155 7.505 -3.509 1.00 78.56 656 SER A CA 1
ATOM 5155 C C . SER A 1 656 ? 20.035 8.427 -2.296 1.00 78.56 656 SER A C 1
ATOM 5157 O O . SER A 1 656 ? 19.023 9.110 -2.174 1.00 78.56 656 SER A O 1
ATOM 5159 N N . GLY A 1 657 ? 21.032 8.477 -1.410 1.00 75.12 657 GLY A N 1
ATOM 5160 C CA . GLY A 1 657 ? 20.969 9.240 -0.157 1.00 75.12 657 GLY A CA 1
ATOM 5161 C C . GLY A 1 657 ? 20.139 8.566 0.942 1.00 75.12 657 GLY A C 1
ATOM 5162 O O . GLY A 1 657 ? 19.907 9.163 1.982 1.00 75.12 657 GLY A O 1
ATOM 5163 N N . SER A 1 658 ? 19.685 7.329 0.723 1.00 81.75 658 SER A N 1
ATOM 5164 C CA . SER A 1 658 ? 18.902 6.531 1.670 1.00 81.75 658 SER A CA 1
ATOM 5165 C C . SER A 1 658 ? 19.267 5.058 1.527 1.00 81.75 658 SER A C 1
ATOM 5167 O O . SER A 1 658 ? 19.476 4.582 0.411 1.00 81.75 658 SER A O 1
ATOM 5169 N N . GLU A 1 659 ? 19.308 4.337 2.647 1.00 84.62 659 GLU A N 1
ATOM 5170 C CA . GLU A 1 659 ? 19.450 2.877 2.642 1.00 84.62 659 GLU A CA 1
ATOM 5171 C C . GLU A 1 659 ? 18.143 2.160 2.274 1.00 84.62 659 GLU A C 1
ATOM 5173 O O . GLU A 1 659 ? 18.179 0.987 1.918 1.00 84.62 659 GLU A O 1
ATOM 5178 N N . ARG A 1 660 ? 17.002 2.858 2.354 1.00 87.19 660 ARG A N 1
ATOM 5179 C CA . ARG A 1 660 ? 15.654 2.322 2.129 1.00 87.19 660 ARG A CA 1
ATOM 5180 C C . ARG A 1 660 ? 15.184 2.564 0.703 1.00 87.19 660 ARG A C 1
ATOM 5182 O O . ARG A 1 660 ? 15.502 3.592 0.105 1.00 87.19 660 ARG A O 1
ATOM 5189 N N . ILE A 1 661 ? 14.348 1.660 0.200 1.00 85.75 661 ILE A N 1
ATOM 5190 C CA . ILE A 1 661 ? 13.726 1.778 -1.124 1.00 85.75 661 ILE A CA 1
ATOM 5191 C C . ILE A 1 661 ? 12.282 2.303 -1.020 1.00 85.75 661 ILE A C 1
ATOM 5193 O O . ILE A 1 661 ? 11.670 2.215 0.045 1.00 85.75 661 ILE A O 1
ATOM 5197 N N . PRO A 1 662 ? 11.703 2.862 -2.096 1.00 83.69 662 PRO A N 1
ATOM 5198 C CA . PRO A 1 662 ? 10.322 3.333 -2.102 1.00 83.69 662 PRO A CA 1
ATOM 5199 C C . PRO A 1 662 ? 9.314 2.216 -1.810 1.00 83.69 662 PRO A C 1
ATOM 5201 O O . PRO A 1 662 ? 9.577 1.039 -2.049 1.00 83.69 662 PRO A O 1
ATOM 5204 N N . ALA A 1 663 ? 8.122 2.598 -1.354 1.00 78.69 663 ALA A N 1
ATOM 5205 C CA . ALA A 1 663 ? 7.077 1.662 -0.938 1.00 78.69 663 ALA A CA 1
ATOM 5206 C C . ALA A 1 663 ? 6.607 0.690 -2.036 1.00 78.69 663 ALA A C 1
ATOM 5208 O O . ALA A 1 663 ? 6.207 -0.425 -1.728 1.00 78.69 663 ALA A O 1
ATOM 5209 N N . GLY A 1 664 ? 6.723 1.071 -3.314 1.00 70.38 664 GLY A N 1
ATOM 5210 C CA . GLY A 1 664 ? 6.456 0.190 -4.463 1.00 70.38 664 GLY A CA 1
ATOM 5211 C C . GLY A 1 664 ? 7.475 -0.947 -4.646 1.00 70.38 664 GLY A C 1
ATOM 5212 O O . GLY A 1 664 ? 7.434 -1.660 -5.647 1.00 70.38 664 GLY A O 1
ATOM 5213 N N . GLY A 1 665 ? 8.412 -1.099 -3.707 1.00 75.62 665 GLY A N 1
ATOM 5214 C CA . GLY A 1 665 ? 9.426 -2.139 -3.714 1.00 75.62 665 GLY A CA 1
ATOM 5215 C C . GLY A 1 665 ? 10.503 -1.919 -4.771 1.00 75.62 665 GLY A C 1
ATOM 5216 O O . GLY A 1 665 ? 10.564 -0.903 -5.473 1.00 75.62 665 GLY A O 1
ATOM 5217 N N . ILE A 1 666 ? 11.386 -2.908 -4.892 1.00 72.38 666 ILE A N 1
ATOM 5218 C CA . ILE A 1 666 ? 12.572 -2.789 -5.743 1.00 72.38 666 ILE A CA 1
ATOM 5219 C C . ILE A 1 666 ? 12.232 -2.902 -7.238 1.00 72.38 666 ILE A C 1
ATOM 5221 O O . ILE A 1 666 ? 13.001 -2.457 -8.086 1.00 72.38 666 ILE A O 1
ATOM 5225 N N . ARG A 1 667 ? 11.046 -3.437 -7.570 1.00 65.75 667 ARG A N 1
ATOM 5226 C CA . ARG A 1 667 ? 10.513 -3.513 -8.942 1.00 65.75 667 ARG A CA 1
ATOM 5227 C C . ARG A 1 667 ? 10.399 -2.140 -9.605 1.00 65.75 667 ARG A C 1
ATOM 5229 O O . ARG A 1 667 ? 10.697 -2.006 -10.788 1.00 65.75 667 ARG A O 1
ATOM 5236 N N . GLY A 1 668 ? 10.013 -1.120 -8.838 1.00 63.44 668 GLY A N 1
ATOM 5237 C CA . GLY A 1 668 ? 9.975 0.272 -9.294 1.00 63.44 668 GLY A CA 1
ATOM 5238 C C . GLY A 1 668 ? 11.300 1.028 -9.124 1.00 63.44 668 GLY A C 1
ATOM 5239 O O . GLY A 1 668 ? 11.447 2.133 -9.649 1.00 63.44 668 GLY A O 1
ATOM 5240 N N . PHE A 1 669 ? 12.271 0.457 -8.403 1.00 76.69 669 PHE A N 1
ATOM 5241 C CA . PHE A 1 669 ? 13.534 1.102 -8.049 1.00 76.69 669 PHE A CA 1
ATOM 5242 C C . PHE A 1 669 ? 14.609 0.810 -9.101 1.00 76.69 669 PHE A C 1
ATOM 5244 O O . PHE A 1 669 ? 15.172 -0.282 -9.169 1.00 76.69 669 PHE A O 1
ATOM 5251 N N . ARG A 1 670 ? 14.890 1.797 -9.958 1.00 80.88 670 ARG A N 1
ATOM 5252 C CA . ARG A 1 670 ? 15.729 1.615 -11.148 1.00 80.88 670 ARG A CA 1
ATOM 5253 C C . ARG A 1 670 ? 17.010 2.430 -11.071 1.00 80.88 670 ARG A C 1
ATOM 5255 O O . ARG A 1 670 ? 16.963 3.656 -11.107 1.00 80.88 670 ARG A O 1
ATOM 5262 N N . ILE A 1 671 ? 18.147 1.741 -11.046 1.00 88.44 671 ILE A N 1
ATOM 5263 C CA . ILE A 1 671 ? 19.470 2.369 -11.105 1.00 88.44 671 ILE A CA 1
ATOM 5264 C C . ILE A 1 671 ? 19.965 2.460 -12.548 1.00 88.44 671 ILE A C 1
ATOM 5266 O O . ILE A 1 671 ? 19.569 1.661 -13.401 1.00 88.44 671 ILE A O 1
ATOM 5270 N N . THR A 1 672 ? 20.843 3.418 -12.832 1.00 90.88 672 THR A N 1
ATOM 5271 C CA . THR A 1 672 ? 21.532 3.510 -14.128 1.00 90.88 672 THR A CA 1
ATOM 5272 C C . THR A 1 672 ? 23.032 3.357 -13.925 1.00 90.88 672 THR A C 1
ATOM 5274 O O . THR A 1 672 ? 23.612 4.096 -13.144 1.00 90.88 672 THR A O 1
ATOM 5277 N N . ILE A 1 673 ? 23.674 2.436 -14.639 1.00 93.88 673 ILE A N 1
ATOM 5278 C CA . ILE A 1 673 ? 25.131 2.316 -14.703 1.00 93.88 673 ILE A CA 1
ATOM 5279 C C . ILE A 1 673 ? 25.606 3.019 -15.972 1.00 93.88 673 ILE A C 1
ATOM 5281 O O . ILE A 1 673 ? 25.219 2.665 -17.089 1.00 93.88 673 ILE A O 1
ATOM 5285 N N . LEU A 1 674 ? 26.416 4.049 -15.781 1.00 92.25 674 LEU A N 1
ATOM 5286 C CA . LEU A 1 674 ? 26.908 4.947 -16.810 1.00 92.25 674 LEU A CA 1
ATOM 5287 C C . LEU A 1 674 ? 28.395 4.695 -17.062 1.00 92.25 674 LEU A C 1
ATOM 5289 O O . LEU A 1 674 ? 29.159 4.478 -16.127 1.00 92.25 674 LEU A O 1
ATOM 5293 N N . ASN A 1 675 ? 28.797 4.771 -18.329 1.00 90.75 675 ASN A N 1
ATOM 5294 C CA . ASN A 1 675 ? 30.192 4.845 -18.741 1.00 90.75 675 ASN A CA 1
ATOM 5295 C C . ASN A 1 675 ? 30.479 6.206 -19.383 1.00 90.75 675 ASN A C 1
ATOM 5297 O O . ASN A 1 675 ? 30.077 6.442 -20.526 1.00 90.75 675 ASN A O 1
ATOM 5301 N N . LEU A 1 676 ? 31.218 7.080 -18.697 1.00 85.62 676 LEU A N 1
ATOM 5302 C CA . LEU A 1 676 ? 31.663 8.355 -19.277 1.00 85.62 676 LEU A CA 1
ATOM 5303 C C . LEU A 1 676 ? 32.863 8.240 -20.237 1.00 85.62 676 LEU A C 1
ATOM 5305 O O . LEU A 1 676 ? 33.275 9.249 -20.801 1.00 85.62 676 LEU A O 1
ATOM 5309 N N . ARG A 1 677 ? 33.401 7.031 -20.463 1.00 80.50 677 ARG A N 1
ATOM 5310 C CA . ARG A 1 677 ? 34.547 6.749 -21.352 1.00 80.50 677 ARG A CA 1
ATOM 5311 C C . ARG A 1 677 ? 35.765 7.621 -21.040 1.00 80.50 677 ARG A C 1
ATOM 5313 O O . ARG A 1 677 ? 36.164 8.478 -21.824 1.00 80.50 677 ARG A O 1
ATOM 5320 N N . ARG A 1 678 ? 36.357 7.380 -19.872 1.00 82.00 678 ARG A N 1
ATOM 5321 C CA . ARG A 1 678 ? 37.553 8.088 -19.400 1.00 82.00 678 ARG A CA 1
ATOM 5322 C C . ARG A 1 678 ? 38.831 7.467 -19.974 1.00 82.00 678 ARG A C 1
ATOM 5324 O O . ARG A 1 678 ? 38.903 6.251 -20.150 1.00 82.00 678 ARG A O 1
ATOM 5331 N N . ASN A 1 679 ? 39.842 8.302 -20.205 1.00 75.31 679 ASN A N 1
ATOM 5332 C CA . ASN A 1 679 ? 41.216 7.835 -20.396 1.00 75.31 679 ASN A CA 1
ATOM 5333 C C . ASN A 1 679 ? 41.754 7.392 -19.025 1.00 75.31 679 ASN A C 1
ATOM 5335 O O . ASN A 1 679 ? 41.533 8.104 -18.050 1.00 75.31 679 ASN A O 1
ATOM 5339 N N . GLU A 1 680 ? 42.405 6.227 -18.949 1.00 87.00 680 GLU A N 1
ATOM 5340 C CA . GLU A 1 680 ? 42.908 5.622 -17.695 1.00 87.00 680 GLU A CA 1
ATOM 5341 C C . GLU A 1 680 ? 41.818 5.364 -16.626 1.00 87.00 680 GLU A C 1
ATOM 5343 O O . GLU A 1 680 ? 41.817 5.971 -15.555 1.00 87.00 680 GLU A O 1
ATOM 5348 N N . PRO A 1 681 ? 40.862 4.452 -16.886 1.00 87.06 681 PRO A N 1
ATOM 5349 C CA . PRO A 1 681 ? 39.707 4.228 -16.010 1.00 87.06 681 PRO A CA 1
ATOM 5350 C C . PRO A 1 681 ? 40.070 3.770 -14.586 1.00 87.06 681 PRO A C 1
ATOM 5352 O O . PRO A 1 681 ? 39.360 4.124 -13.646 1.00 87.06 681 PRO A O 1
ATOM 5355 N N . ASP A 1 682 ? 41.180 3.047 -14.412 1.00 91.75 682 ASP A N 1
ATOM 5356 C CA . ASP A 1 682 ? 41.623 2.495 -13.120 1.00 91.75 682 ASP A CA 1
ATOM 5357 C C . ASP A 1 682 ? 42.033 3.561 -12.095 1.00 91.75 682 ASP A C 1
ATOM 5359 O O . ASP A 1 682 ? 41.983 3.325 -10.884 1.00 91.75 682 ASP A O 1
ATOM 5363 N N . SER A 1 683 ? 42.388 4.756 -12.565 1.00 88.38 683 SER A N 1
ATOM 5364 C CA . SER A 1 683 ? 42.784 5.878 -11.713 1.00 88.38 683 SER A CA 1
ATOM 5365 C C . SER A 1 683 ? 41.591 6.540 -11.015 1.00 88.38 683 SER A C 1
ATOM 5367 O O . SER A 1 683 ? 41.771 7.271 -10.042 1.00 88.38 683 SER A O 1
ATOM 5369 N N . PHE A 1 684 ? 40.362 6.278 -11.470 1.00 83.56 684 PHE A N 1
ATOM 5370 C CA . PHE A 1 684 ? 39.163 6.947 -10.977 1.00 83.56 684 PHE A CA 1
ATOM 5371 C C . PHE A 1 684 ? 38.336 6.071 -10.033 1.00 83.56 684 PHE A C 1
ATOM 5373 O O . PHE A 1 684 ? 38.167 4.872 -10.244 1.00 83.56 684 PHE A O 1
ATOM 5380 N N . TYR A 1 685 ? 37.746 6.694 -9.015 1.00 87.56 685 TYR A N 1
ATOM 5381 C CA . TYR A 1 685 ? 36.703 6.073 -8.198 1.00 87.56 685 TYR A CA 1
ATOM 5382 C C . TYR A 1 685 ? 35.343 6.144 -8.904 1.00 87.56 685 TYR A C 1
ATOM 5384 O O . TYR A 1 685 ? 35.113 7.081 -9.681 1.00 87.56 685 TYR A O 1
ATOM 5392 N N . PRO A 1 686 ? 34.430 5.193 -8.634 1.00 89.38 686 PRO A N 1
ATOM 5393 C CA . PRO A 1 686 ? 33.070 5.307 -9.123 1.00 89.38 686 PRO A CA 1
ATOM 5394 C C . PRO A 1 686 ? 32.372 6.490 -8.443 1.00 89.38 686 PRO A C 1
ATOM 5396 O O . PRO A 1 686 ? 32.604 6.786 -7.269 1.00 89.38 686 PRO A O 1
ATOM 5399 N N . CYS A 1 687 ? 31.508 7.172 -9.189 1.00 84.44 687 CYS A N 1
ATOM 5400 C CA . CYS A 1 687 ? 30.790 8.355 -8.717 1.00 84.44 687 CYS A CA 1
ATOM 5401 C C . CYS A 1 687 ? 29.282 8.116 -8.773 1.00 84.44 687 CYS A C 1
ATOM 5403 O O . CYS A 1 687 ? 28.775 7.582 -9.756 1.00 84.44 687 CYS A O 1
ATOM 5405 N N . ALA A 1 688 ? 28.552 8.555 -7.750 1.00 83.25 688 ALA A N 1
ATOM 5406 C CA . ALA A 1 688 ? 27.096 8.533 -7.756 1.00 83.25 688 ALA A CA 1
ATOM 5407 C C . ALA A 1 688 ? 26.524 9.916 -8.091 1.00 83.25 688 ALA A C 1
ATOM 5409 O O . ALA A 1 688 ? 26.861 10.920 -7.467 1.00 83.25 688 ALA A O 1
ATOM 5410 N N . TYR A 1 689 ? 25.601 9.951 -9.046 1.00 78.44 689 TYR A N 1
ATOM 5411 C CA . TYR A 1 689 ? 24.715 11.080 -9.302 1.00 78.44 689 TYR A CA 1
ATOM 5412 C C . TYR A 1 689 ? 23.364 10.783 -8.657 1.00 78.44 689 TYR A C 1
ATOM 5414 O O . TYR A 1 689 ? 22.448 10.234 -9.281 1.00 78.44 689 TYR A O 1
ATOM 5422 N N . THR A 1 690 ? 23.259 11.131 -7.377 1.00 70.31 690 THR A N 1
ATOM 5423 C CA . THR A 1 690 ? 22.132 10.759 -6.510 1.00 70.31 690 THR A CA 1
ATOM 5424 C C . THR A 1 690 ? 20.788 11.315 -6.977 1.00 70.31 690 THR A C 1
ATOM 5426 O O . THR A 1 690 ? 19.755 10.672 -6.818 1.00 70.31 690 THR A O 1
ATOM 5429 N N . CYS A 1 691 ? 20.786 12.466 -7.656 1.00 61.00 691 CYS A N 1
ATOM 5430 C CA . CYS A 1 691 ? 19.595 13.054 -8.278 1.00 61.00 691 CYS A CA 1
ATOM 5431 C C . CYS A 1 691 ? 18.959 12.190 -9.382 1.00 61.00 691 CYS A C 1
ATOM 5433 O O . CYS A 1 691 ? 17.779 12.368 -9.685 1.00 61.00 691 CYS A O 1
ATOM 5435 N N . HIS A 1 692 ? 19.721 11.271 -9.977 1.00 68.19 692 HIS A N 1
ATOM 5436 C CA . HIS A 1 692 ? 19.281 10.408 -11.074 1.00 68.19 692 HIS A CA 1
ATOM 5437 C C . HIS A 1 692 ? 19.510 8.922 -10.786 1.00 68.19 692 HIS A C 1
ATOM 5439 O O . HIS A 1 692 ? 19.407 8.111 -11.708 1.00 68.19 692 HIS A O 1
ATOM 5445 N N . MET A 1 693 ? 19.869 8.567 -9.545 1.00 79.12 693 MET A N 1
ATOM 5446 C CA . MET A 1 693 ? 20.223 7.198 -9.146 1.00 79.12 693 MET A CA 1
ATOM 5447 C C . MET A 1 693 ? 21.195 6.537 -10.138 1.00 79.12 693 MET A C 1
ATOM 5449 O O . MET A 1 693 ? 21.019 5.392 -10.568 1.00 79.12 693 MET A O 1
ATOM 5453 N N . THR A 1 694 ? 22.182 7.316 -10.583 1.00 85.44 694 THR A N 1
ATOM 5454 C CA . THR A 1 694 ? 23.117 6.913 -11.634 1.00 85.44 694 THR A CA 1
ATOM 5455 C C . THR A 1 694 ? 24.501 6.700 -11.044 1.00 85.44 694 THR A C 1
ATOM 5457 O O . THR A 1 694 ? 25.038 7.596 -10.403 1.00 85.44 694 THR A O 1
ATOM 5460 N N . LEU A 1 695 ? 25.079 5.529 -11.282 1.00 92.25 695 LEU A N 1
ATOM 5461 C CA . LEU A 1 695 ? 26.451 5.185 -10.947 1.00 92.25 695 LEU A CA 1
ATOM 5462 C C . LEU A 1 695 ? 27.316 5.364 -12.194 1.00 92.25 695 LEU A C 1
ATOM 5464 O O . LEU A 1 695 ? 27.167 4.607 -13.150 1.00 92.25 695 LEU A O 1
ATOM 5468 N N . ASP A 1 696 ? 28.225 6.331 -12.190 1.00 90.38 696 ASP A N 1
ATOM 5469 C CA . ASP A 1 696 ? 29.336 6.327 -13.138 1.00 90.38 696 ASP A CA 1
ATOM 5470 C C . ASP A 1 696 ? 30.345 5.270 -12.707 1.00 90.38 696 ASP A C 1
ATOM 5472 O O . ASP A 1 696 ? 30.951 5.366 -11.635 1.00 90.38 696 ASP A O 1
ATOM 5476 N N . LEU A 1 697 ? 30.477 4.248 -13.544 1.00 94.31 697 LEU A N 1
ATOM 5477 C CA . LEU A 1 697 ? 31.320 3.091 -13.314 1.00 94.31 697 LEU A CA 1
ATOM 5478 C C . LEU A 1 697 ? 32.437 3.093 -14.366 1.00 94.31 697 LEU A C 1
ATOM 5480 O O . LEU A 1 697 ? 32.198 2.684 -15.510 1.00 94.31 697 LEU A O 1
ATOM 5484 N N . PRO A 1 698 ? 33.658 3.539 -14.015 1.00 93.62 698 PRO A N 1
ATOM 5485 C CA . PRO A 1 698 ? 34.801 3.471 -14.917 1.00 93.62 698 PRO A CA 1
ATOM 5486 C C . PRO A 1 698 ? 35.027 2.053 -15.451 1.00 93.62 698 PRO A C 1
ATOM 5488 O O . PRO A 1 698 ? 34.739 1.061 -14.781 1.00 93.62 698 PRO A O 1
ATOM 5491 N N . ASN A 1 699 ? 35.531 1.953 -16.681 1.00 92.81 699 ASN A N 1
ATOM 5492 C CA . ASN A 1 699 ? 35.761 0.671 -17.348 1.00 92.81 699 ASN A CA 1
ATOM 5493 C C . ASN A 1 699 ? 37.040 -0.007 -16.838 1.00 92.81 699 ASN A C 1
ATOM 5495 O O . ASN A 1 699 ? 38.043 -0.031 -17.549 1.00 92.81 699 ASN A O 1
ATOM 5499 N N . TYR A 1 700 ? 37.005 -0.482 -15.594 1.00 94.44 700 TYR A N 1
ATOM 5500 C CA . TYR A 1 700 ? 38.159 -1.035 -14.890 1.00 94.44 700 TYR A CA 1
ATOM 5501 C C . TYR A 1 700 ? 38.806 -2.214 -15.624 1.00 94.44 700 TYR A C 1
ATOM 5503 O O . TYR A 1 700 ? 38.119 -3.052 -16.211 1.00 94.44 700 TYR A O 1
ATOM 5511 N N . SER A 1 701 ? 40.133 -2.307 -15.555 1.00 92.81 701 SER A N 1
ATOM 5512 C CA . SER A 1 701 ? 40.903 -3.367 -16.217 1.00 92.81 701 SER A CA 1
ATOM 5513 C C . SER A 1 701 ? 40.769 -4.742 -15.550 1.00 92.81 701 SER A C 1
ATOM 5515 O O . SER A 1 701 ? 40.967 -5.761 -16.213 1.00 92.81 701 SER A O 1
ATOM 5517 N N . SER A 1 702 ? 40.409 -4.793 -14.262 1.00 95.50 702 SER A N 1
ATOM 5518 C CA . SER A 1 702 ? 40.269 -6.030 -13.483 1.00 95.50 702 SER A CA 1
ATOM 5519 C C . SER A 1 702 ? 39.141 -5.951 -12.446 1.00 95.50 702 SER A C 1
ATOM 5521 O O . SER A 1 702 ? 38.684 -4.865 -12.076 1.00 95.50 702 SER A O 1
ATOM 5523 N N . ILE A 1 703 ? 38.666 -7.115 -11.988 1.00 96.56 703 ILE A N 1
ATOM 5524 C CA . ILE A 1 703 ? 37.608 -7.202 -10.968 1.00 96.56 703 ILE A CA 1
ATOM 5525 C C . ILE A 1 703 ? 38.125 -6.774 -9.589 1.00 96.56 703 ILE A C 1
ATOM 5527 O O . ILE A 1 703 ? 37.371 -6.190 -8.819 1.00 96.56 703 ILE A O 1
ATOM 5531 N N . GLU A 1 704 ? 39.411 -6.990 -9.314 1.00 96.75 704 GLU A N 1
ATOM 5532 C CA . GLU A 1 704 ? 40.072 -6.623 -8.064 1.00 96.75 704 GLU A CA 1
ATOM 5533 C C . GLU A 1 704 ? 40.120 -5.099 -7.892 1.00 96.75 704 GLU A C 1
ATOM 5535 O O . GLU A 1 704 ? 39.754 -4.587 -6.834 1.00 96.75 704 GLU A O 1
ATOM 5540 N N . ILE A 1 705 ? 40.485 -4.363 -8.953 1.00 94.25 705 ILE A N 1
ATOM 5541 C CA . ILE A 1 705 ? 40.468 -2.891 -8.944 1.00 94.25 705 ILE A CA 1
ATOM 5542 C C . ILE A 1 705 ? 39.036 -2.383 -8.768 1.00 94.25 705 ILE A C 1
ATOM 5544 O O . ILE A 1 705 ? 38.799 -1.476 -7.972 1.00 94.25 705 ILE A O 1
ATOM 5548 N N . LEU A 1 706 ? 38.066 -2.978 -9.474 1.00 96.12 706 LEU A N 1
ATOM 5549 C CA . LEU A 1 706 ? 36.657 -2.612 -9.327 1.00 96.12 706 LEU A CA 1
ATOM 5550 C C . LEU A 1 706 ? 36.196 -2.786 -7.878 1.00 96.12 706 LEU A C 1
ATOM 5552 O O . LEU A 1 706 ? 35.595 -1.869 -7.321 1.00 96.12 706 LEU A O 1
ATOM 5556 N N . GLU A 1 707 ? 36.475 -3.939 -7.267 1.00 96.06 707 GLU A N 1
ATOM 5557 C CA . GLU A 1 707 ? 36.091 -4.233 -5.887 1.00 96.06 707 GLU A CA 1
ATOM 5558 C C . GLU A 1 707 ? 36.727 -3.249 -4.904 1.00 96.06 707 GLU A C 1
ATOM 5560 O O . GLU A 1 707 ? 36.018 -2.670 -4.077 1.00 96.06 707 GLU A O 1
ATOM 5565 N N . GLU A 1 708 ? 38.031 -3.000 -5.023 1.00 94.62 708 GLU A N 1
ATOM 5566 C CA . GLU A 1 708 ? 38.746 -2.044 -4.179 1.00 94.62 708 GLU A CA 1
ATOM 5567 C C . GLU A 1 708 ? 38.136 -0.639 -4.287 1.00 94.62 708 GLU A C 1
ATOM 5569 O O . GLU A 1 708 ? 37.769 -0.032 -3.275 1.00 94.62 708 GLU A O 1
ATOM 5574 N N . LYS A 1 709 ? 37.975 -0.129 -5.516 1.00 92.50 709 LYS A N 1
ATOM 5575 C CA . LYS A 1 709 ? 37.464 1.223 -5.777 1.00 92.50 709 LYS A CA 1
ATOM 5576 C C . LYS A 1 709 ? 36.002 1.373 -5.366 1.00 92.50 709 LYS A C 1
ATOM 5578 O O . LYS A 1 709 ? 35.634 2.414 -4.820 1.00 92.50 709 LYS A O 1
ATOM 5583 N N . LEU A 1 710 ? 35.175 0.349 -5.578 1.00 91.81 710 LEU A N 1
ATOM 5584 C CA . LEU A 1 710 ? 33.770 0.347 -5.172 1.00 91.81 710 LEU A CA 1
ATOM 5585 C C . LEU A 1 710 ? 33.630 0.318 -3.647 1.00 91.81 710 LEU A C 1
ATOM 5587 O O . LEU A 1 710 ? 32.875 1.111 -3.087 1.00 91.81 710 LEU A O 1
ATOM 5591 N N . LEU A 1 711 ? 34.373 -0.553 -2.960 1.00 91.69 711 LEU A N 1
ATOM 5592 C CA . LEU A 1 711 ? 34.371 -0.608 -1.498 1.00 91.69 711 LEU A CA 1
ATOM 5593 C C . LEU A 1 711 ? 34.889 0.690 -0.883 1.00 91.69 711 LEU A C 1
ATOM 5595 O O . LEU A 1 711 ? 34.350 1.135 0.130 1.00 91.69 711 LEU A O 1
ATOM 5599 N N . HIS A 1 712 ? 35.897 1.305 -1.502 1.00 88.88 712 HIS A N 1
ATOM 5600 C CA . HIS A 1 712 ? 36.374 2.623 -1.114 1.00 88.88 712 HIS A CA 1
ATOM 5601 C C . HIS A 1 712 ? 35.265 3.669 -1.275 1.00 88.88 712 HIS A C 1
ATOM 5603 O O . HIS A 1 712 ? 34.940 4.344 -0.308 1.00 88.88 712 HIS A O 1
ATOM 5609 N N . ALA A 1 713 ? 34.607 3.756 -2.433 1.00 85.88 713 ALA A N 1
ATOM 5610 C CA . ALA A 1 713 ? 33.530 4.724 -2.651 1.00 85.88 713 ALA A CA 1
ATOM 5611 C C . ALA A 1 713 ? 32.369 4.571 -1.648 1.00 85.88 713 ALA A C 1
ATOM 5613 O O . ALA A 1 713 ? 31.928 5.563 -1.074 1.00 85.88 713 ALA A O 1
ATOM 5614 N N . ILE A 1 714 ? 31.940 3.333 -1.367 1.00 85.19 714 ILE A N 1
ATOM 5615 C CA . ILE A 1 714 ? 30.887 3.033 -0.376 1.00 85.19 714 ILE A CA 1
ATOM 5616 C C . ILE A 1 714 ? 31.326 3.401 1.051 1.00 85.19 714 ILE A C 1
ATOM 5618 O O . ILE A 1 714 ? 30.496 3.770 1.879 1.00 85.19 714 ILE A O 1
ATOM 5622 N N . LYS A 1 715 ? 32.620 3.262 1.367 1.00 80.19 715 LYS A N 1
ATOM 5623 C CA . LYS A 1 715 ? 33.158 3.596 2.689 1.00 80.19 715 LYS A CA 1
ATOM 5624 C C . LYS A 1 715 ? 33.331 5.104 2.863 1.00 80.19 715 LYS A C 1
ATOM 5626 O O . LYS A 1 715 ? 32.952 5.643 3.890 1.00 80.19 715 LYS A O 1
ATOM 5631 N N . PHE A 1 716 ? 33.902 5.793 1.880 1.00 67.81 716 PHE A N 1
ATOM 5632 C CA . PHE A 1 716 ? 34.225 7.220 1.981 1.00 67.81 716 PHE A CA 1
ATOM 5633 C C . PHE A 1 716 ? 33.012 8.137 1.813 1.00 67.81 716 PHE A C 1
ATOM 5635 O O . PHE A 1 716 ? 33.056 9.278 2.272 1.00 67.81 716 PHE A O 1
ATOM 5642 N N . SER A 1 717 ? 31.888 7.623 1.301 1.00 59.69 717 SER A N 1
ATOM 5643 C CA . SER A 1 717 ? 30.589 8.274 1.494 1.00 59.69 717 SER A CA 1
ATOM 5644 C C . SER A 1 717 ? 30.163 8.375 2.965 1.00 59.69 717 SER A C 1
ATOM 5646 O O . SER A 1 717 ? 29.176 9.030 3.244 1.00 59.69 717 SER A O 1
ATOM 5648 N N . GLU A 1 718 ? 30.869 7.745 3.913 1.00 48.69 718 GLU A N 1
ATOM 5649 C CA . GLU A 1 718 ? 30.651 7.936 5.358 1.00 48.69 718 GLU A CA 1
ATOM 5650 C C . GLU A 1 718 ? 31.398 9.151 5.928 1.00 48.69 718 GLU A C 1
ATOM 5652 O O . GLU A 1 718 ? 30.976 9.691 6.945 1.00 48.69 718 GLU A O 1
ATOM 5657 N N . GLU A 1 719 ? 32.517 9.555 5.314 1.00 39.97 719 GLU A N 1
ATOM 5658 C CA . GLU A 1 719 ? 33.447 10.552 5.872 1.00 39.97 719 GLU A CA 1
ATOM 5659 C C . GLU A 1 719 ? 33.326 11.924 5.183 1.00 39.97 719 GLU A C 1
ATOM 5661 O O . GLU A 1 719 ? 33.535 12.952 5.823 1.00 39.97 719 GLU A O 1
ATOM 5666 N N . PHE A 1 720 ? 32.929 11.958 3.905 1.00 42.09 720 PHE A N 1
ATOM 5667 C CA . PHE A 1 720 ? 32.717 13.181 3.122 1.00 42.09 720 PHE A CA 1
ATOM 5668 C C . PHE A 1 720 ? 31.330 13.156 2.474 1.00 42.09 720 PHE A C 1
ATOM 5670 O O . PHE A 1 720 ? 31.185 12.866 1.288 1.00 42.09 720 PHE A O 1
ATOM 5677 N N . ASN A 1 721 ? 30.297 13.478 3.254 1.00 43.78 721 ASN A N 1
ATOM 5678 C CA . ASN A 1 721 ? 28.893 13.530 2.822 1.00 43.78 721 ASN A CA 1
ATOM 5679 C C . ASN A 1 721 ? 28.566 14.598 1.740 1.00 43.78 721 ASN A C 1
ATOM 5681 O O . ASN A 1 721 ? 27.413 14.968 1.570 1.00 43.78 721 ASN A O 1
ATOM 5685 N N . ALA A 1 722 ? 29.534 15.075 0.953 1.00 39.25 722 ALA A N 1
ATOM 5686 C CA . ALA A 1 722 ? 29.291 15.823 -0.278 1.00 39.25 722 ALA A CA 1
ATOM 5687 C C . ALA A 1 722 ? 30.481 15.681 -1.243 1.00 39.25 722 ALA A C 1
ATOM 5689 O O . ALA A 1 722 ? 31.541 16.248 -1.006 1.00 39.25 722 ALA A O 1
ATOM 5690 N N . VAL A 1 723 ? 30.247 14.979 -2.362 1.00 37.12 723 VAL A N 1
ATOM 5691 C CA . VAL A 1 723 ? 31.106 14.865 -3.563 1.00 37.12 723 VAL A CA 1
ATOM 5692 C C . VAL A 1 723 ? 32.460 14.146 -3.346 1.00 37.12 723 VAL A C 1
ATOM 5694 O O . VAL A 1 723 ? 33.278 14.586 -2.544 1.00 37.12 723 VAL A O 1
ATOM 5697 N N . PRO A 1 724 ? 32.785 13.080 -4.113 1.00 32.56 724 PRO A N 1
ATOM 5698 C CA . PRO A 1 724 ? 34.165 12.604 -4.202 1.00 32.56 724 PRO A CA 1
ATOM 5699 C C . PRO A 1 724 ? 35.030 13.735 -4.773 1.00 32.56 724 PRO A C 1
ATOM 5701 O O . PRO A 1 724 ? 34.630 14.316 -5.784 1.00 32.56 724 PRO A O 1
ATOM 5704 N N . PRO A 1 725 ? 36.195 14.055 -4.190 1.00 33.62 725 PRO A N 1
ATOM 5705 C CA . PRO A 1 725 ? 37.018 15.173 -4.635 1.00 33.62 725 PRO A CA 1
ATOM 5706 C C .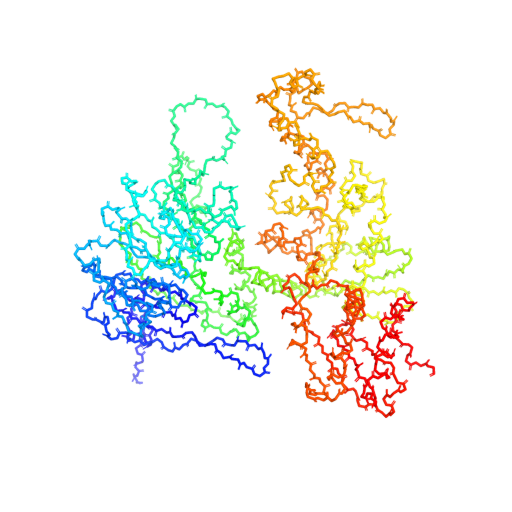 PRO A 1 725 ? 37.374 14.986 -6.113 1.00 33.62 725 PRO A C 1
ATOM 5708 O O . PRO A 1 725 ? 38.150 14.106 -6.472 1.00 33.62 725 PRO A O 1
ATOM 5711 N N . GLN A 1 726 ? 36.773 15.796 -6.988 1.00 38.69 726 GLN A N 1
ATOM 5712 C CA . GLN A 1 726 ? 37.081 15.771 -8.420 1.00 38.69 726 GLN A CA 1
ATOM 5713 C C . GLN A 1 726 ? 38.353 16.548 -8.773 1.00 38.69 726 GLN A C 1
ATOM 5715 O O . GLN A 1 726 ? 38.727 16.569 -9.939 1.00 38.69 726 GLN A O 1
ATOM 5720 N N . TYR A 1 727 ? 39.048 17.140 -7.800 1.00 34.97 727 TYR A N 1
ATOM 5721 C CA . TYR A 1 727 ? 40.313 17.828 -8.037 1.00 34.97 727 TYR A CA 1
ATOM 5722 C C . TYR A 1 727 ? 41.249 17.682 -6.834 1.00 34.97 727 TYR A C 1
ATOM 5724 O O . TYR A 1 727 ? 41.187 18.468 -5.889 1.00 34.97 727 TYR A O 1
ATOM 5732 N N . LEU A 1 728 ? 42.116 16.672 -6.904 1.00 29.67 728 LEU A N 1
ATOM 5733 C CA . LEU A 1 728 ? 43.507 16.753 -6.461 1.00 29.67 728 LEU A CA 1
ATOM 5734 C C . LEU A 1 728 ? 44.390 16.291 -7.617 1.00 29.67 728 LEU A C 1
ATOM 5736 O O . LEU A 1 728 ? 44.070 15.221 -8.184 1.00 29.67 728 LEU A O 1
#

Foldseek 3Di:
DDDDDDDQFPQQDVLVVGFHWQDWEFALFKIWTATPQQWIWIWTFDWDQDPQRDTDTDTHRTDTQVVCRVQRWDDKYDAHFKIWTAGPQRWIWIFGWCQLLQRQCPPNGDGHHHTDTNVVCPPFAWDDKYDEHFKIWTAGPQRWIWIFGFQCLLQRQCLDRHGHNHTDTNCLCPPLRWDDKAYEHFKIWTPSQIWIFGQQQVVQRQQPDRGGHNHTDGHDPDDDPPPDDDDDDDDDDWDWDDKYYYYSHIDTHTDDDPDDDDDDDPPPPPDPDDPDDPVVPPPDDDDPVVVVLVCVQPSSRTLRPDSDADDDDDPDGDDGDDDDDDDDDDDPPLVVLVVVLLVCLVPLVSGDLVSLLSNLQVQLVSLQVVVVFEAQEQEAELVQLLPSQLVSCVVVVPGQLSHHHWYDYPPDPDIFQLVVLLSLASNLVVLLVDCQQWHQQPVQSATDGDLDDRPDDLSLLSVLLVLLSCLSNQHAHPNRHFLLLLCVLLVHDDDLVSVVNRDPVSVVLVCLLVDPDQVSCVVPVDWQWDWDQDPVRDTDIGHLDVVRNVHGDGNVCSVVSRSSVSCCVSDVSCPVSSVSSSNSNCSNGDSSSSNSDDSVSNSCSHNADPDAPPVLQLVQEAEAVDDCPAPLNVLVVVLLVPDDLVLVLLVCCQAAVGSHHGSVHCNPPYAYEYEPPDDPQLVDAWHHPNNRSYIDQGPDPDSVSSNVSSSVSSVCCVVDVDDDPPDD

Nearest PDB structures (foldseek):
  8r1g-assembly1_D  TM=7.809E-01  e=5.431E-30  Homo sapiens
  8jrn-assembly1_A  TM=8.748E-01  e=1.213E-27  Homo sapiens
  1d5f-assembly1_A  TM=7.555E-01  e=9.851E-25  Homo sapiens
  5c7m-assembly1_A  TM=6.011E-01  e=2.479E-23  Homo sapiens
  7nh3-assembly1_A  TM=5.412E-01  e=5.377E-22  Nematocida sp. ERTm5

InterPro domains:
  IPR000408 Regulator of chromosome condensation, RCC1 [PR00633] (73-86)
  IPR000408 Regulator of chromosome condensation, RCC1 [PR00633] (92-108)
  IPR000408 Regulator of chromosome condensation, RCC1 [PR00633] (194-208)
  IPR000408 Regulator of chromosome condensation, RCC1 [PS00626] (76-86)
  IPR000408 Regulator of chromosome condensation, RCC1 [PS00626] (129-139)
  IPR000408 Regulator of chromosome condensation, RCC1 [PS00626] (181-191)
  IPR000408 Regulator of chromosome condensation, RCC1 [PS50012] (38-89)
  IPR000408 Regulator of chromosome condensation, RCC1 [PS50012] (90-142)
  IPR000408 Regulator of chromosome condensation, RCC1 [PS50012] (143-194)
  IPR000408 Regulator of chromosome condensation, RCC1 [PS50012] (192-256)
  IPR000569 HECT domain [PF00632] (428-721)
  IPR000569 HECT domain [PS50237] (405-723)
  IPR000569 HECT domain [SM00119] (389-723)
  IPR000569 HECT domain [cd00078] (376-720)
  IPR009091 Regulator of chromosome condensation 1/beta-lactamase-inhibitor protein II [G3DSA:2.130.10.30] (3-267)
  IPR009091 Regulator of chromosome condensation 1/beta-lactamase-inhibitor protein II [SSF50985] (8-256)
  IPR035983 HECT, E3 ligase catalytic domain [SSF56204] (370-717)
  IPR051709 Ubiquitin ligases and GTPase regulators [PTHR45622] (19-716)
  IPR058923 RCC1-like domain [PF25390] (7-251)

Sequence (728 aa):
VRGWKKKTEPGLFPHFKQQRIHFAACGTSQILFLSQAGTVYQSEVVTKDTAAATKEFFITKPQLLKSLSEKNIIQVACGNNHSLALSKEGQLFAWGQNTYGQLGIDTKGASQPVPQCVTSLTGMPVAQITAGGEHSFALSLSGAVFGWGRNDRGQLGLKDTEDRHKPNYVKLLECKKTIHISCGEEHTAVLTKIYSFGRGENGQLGNRETGDQLVPLPVNITDTPDKNGTENGLTTKPAVKRIFAGGNQSFAERNDEVGLVPSVNPSALNTLKKIMTLDSLLEKEMDKNTTKAIVRAFSSSQNLSGSFLDVSKDGHFNTNGEACAQKLFPTNTQTIINEIQQQLIPYPCIFDFETKLEVLSLETKTLRNKNSQPALRLAVSRDRIVQDALCGLTLNRSAGYFAALQVQFIGESCVGHGVSQEFFTLFSQELHSNGQIFHCSQYSELLWFPRKEPERGDGFHLVGILCGLAVSNGFICNFHFPLALYKKLLHVQPTLEDLKELSLTGEKLQKLLDCEDEDVEDIYSLQFSVAEETADGQRVDHELIPGGSRIAVQKHNRKQYVDAYVDYKLNTSVKDQFEAFSQGFRSSLSVPVVNIFHPEELRAVIHGNTEYEWELLEQNAKYNGYTQTDTTVRNFWKVFESLKEKKKKRFLTFLSGSERIPAGGIRGFRITILNLRRNEPDSFYPCAYTCHMTLDLPNYSSIEILEEKLLHAIKFSEEFNAVPPQYL